Protein AF-A0A2T0QK70-F1 (afdb_monomer_lite)

Radius of gyration: 55.19 Å; chains: 1; bounding box: 124×62×185 Å

Structure (mmCIF, N/CA/C/O backbone):
data_AF-A0A2T0QK70-F1
#
_entry.id   AF-A0A2T0QK70-F1
#
loop_
_atom_site.group_PDB
_atom_site.id
_atom_site.type_symbol
_atom_site.label_atom_id
_atom_site.label_alt_id
_atom_site.label_comp_id
_atom_site.label_asym_id
_atom_site.label_entity_id
_atom_site.label_seq_id
_atom_site.pdbx_PDB_ins_code
_atom_site.Cartn_x
_atom_site.Cartn_y
_atom_site.Cartn_z
_atom_site.occupancy
_atom_site.B_iso_or_equiv
_atom_site.auth_seq_id
_atom_site.auth_comp_id
_atom_site.auth_asym_id
_atom_site.auth_atom_id
_atom_site.pdbx_PDB_model_num
ATOM 1 N N . MET A 1 1 ? 33.386 -13.325 -57.639 1.00 43.25 1 MET A N 1
ATOM 2 C CA . MET A 1 1 ? 34.520 -13.049 -58.548 1.00 43.25 1 MET A CA 1
ATOM 3 C C . MET A 1 1 ? 35.741 -13.788 -58.032 1.00 43.25 1 MET A C 1
ATOM 5 O O . MET A 1 1 ? 36.097 -13.604 -56.873 1.00 43.25 1 MET A O 1
ATOM 9 N N . ASN A 1 2 ? 36.294 -14.689 -58.843 1.00 38.06 2 ASN A N 1
ATOM 10 C CA . ASN A 1 2 ? 37.443 -15.516 -58.487 1.00 38.06 2 ASN A CA 1
ATOM 11 C C . ASN A 1 2 ? 38.711 -14.732 -58.855 1.00 38.06 2 ASN A C 1
ATOM 13 O O . ASN A 1 2 ? 38.889 -14.396 -60.020 1.00 38.06 2 ASN A O 1
ATOM 17 N N . ALA A 1 3 ? 39.580 -14.409 -57.894 1.00 45.50 3 ALA A N 1
ATOM 18 C CA . ALA A 1 3 ? 40.758 -13.566 -58.149 1.00 45.50 3 ALA A CA 1
ATOM 19 C C . ALA A 1 3 ? 41.776 -14.209 -59.124 1.00 45.50 3 ALA A C 1
ATOM 21 O O . ALA A 1 3 ? 42.673 -13.537 -59.620 1.00 45.50 3 ALA A O 1
ATOM 22 N N . ARG A 1 4 ? 41.616 -15.509 -59.418 1.00 43.00 4 ARG A N 1
ATOM 23 C CA . ARG A 1 4 ? 42.449 -16.288 -60.348 1.00 43.00 4 ARG A CA 1
ATOM 24 C C . ARG A 1 4 ? 41.880 -16.434 -61.767 1.00 43.00 4 ARG A C 1
ATOM 26 O O . ARG A 1 4 ? 42.591 -16.939 -62.624 1.00 43.00 4 ARG A O 1
ATOM 33 N N . GLU A 1 5 ? 40.657 -15.973 -62.036 1.00 43.97 5 GLU A N 1
ATOM 34 C CA . GLU A 1 5 ? 40.069 -15.965 -63.385 1.00 43.97 5 GLU A CA 1
ATOM 35 C C . GLU A 1 5 ? 39.340 -14.634 -63.640 1.00 43.97 5 GLU A C 1
ATOM 37 O O . GLU A 1 5 ? 38.203 -14.450 -63.190 1.00 43.97 5 GLU A O 1
ATOM 42 N N . PRO A 1 6 ? 39.965 -13.685 -64.360 1.00 41.16 6 PRO A N 1
ATOM 43 C CA . PRO A 1 6 ? 39.356 -12.401 -64.655 1.00 41.16 6 PRO A CA 1
ATOM 44 C C . PRO A 1 6 ? 38.391 -12.542 -65.835 1.00 41.16 6 PRO A C 1
ATOM 46 O O . PRO A 1 6 ? 38.709 -12.185 -66.966 1.00 41.16 6 PRO A O 1
ATOM 49 N N . ARG A 1 7 ? 37.175 -13.042 -65.595 1.00 38.41 7 ARG A N 1
ATOM 50 C CA . ARG A 1 7 ? 36.063 -12.730 -66.504 1.00 38.41 7 ARG A CA 1
ATOM 51 C C . ARG A 1 7 ? 35.741 -11.241 -66.301 1.00 38.41 7 ARG A C 1
ATOM 53 O O . ARG A 1 7 ? 35.076 -10.891 -65.332 1.00 38.41 7 ARG A O 1
ATOM 60 N N . ALA A 1 8 ? 36.314 -10.407 -67.178 1.00 47.34 8 ALA A N 1
ATOM 61 C CA . ALA A 1 8 ? 36.274 -8.937 -67.222 1.00 47.34 8 ALA A CA 1
ATOM 62 C C . ALA A 1 8 ? 37.096 -8.191 -66.142 1.00 47.34 8 ALA A C 1
ATOM 64 O O . ALA A 1 8 ? 36.548 -7.452 -65.324 1.00 47.34 8 ALA A O 1
ATOM 65 N N . ALA A 1 9 ? 38.428 -8.352 -66.133 1.00 51.88 9 ALA A N 1
ATOM 66 C CA . ALA A 1 9 ? 39.301 -7.418 -65.408 1.00 51.88 9 ALA A CA 1
ATOM 67 C C . ALA A 1 9 ? 39.414 -6.095 -66.175 1.00 51.88 9 ALA A C 1
ATOM 69 O O . ALA A 1 9 ? 39.747 -6.094 -67.358 1.00 51.88 9 ALA A O 1
ATOM 70 N N . TRP A 1 10 ? 39.183 -4.979 -65.484 1.00 62.94 10 TRP A N 1
ATOM 71 C CA . TRP A 1 10 ? 39.559 -3.658 -65.979 1.00 62.94 10 TRP A CA 1
ATOM 72 C C . TRP A 1 10 ? 41.075 -3.630 -66.193 1.00 62.94 10 TRP A C 1
ATOM 74 O O . TRP A 1 10 ? 41.847 -3.856 -65.257 1.00 62.94 10 TRP A O 1
ATOM 84 N N . ILE A 1 11 ? 41.501 -3.404 -67.434 1.00 68.31 11 ILE A N 1
ATOM 85 C CA . ILE A 1 11 ? 42.916 -3.367 -67.798 1.00 68.31 11 ILE A CA 1
ATOM 86 C C . ILE A 1 11 ? 43.412 -1.939 -67.593 1.00 68.31 11 ILE A C 1
ATOM 88 O O . ILE A 1 11 ? 42.925 -1.012 -68.227 1.00 68.31 11 ILE A O 1
ATOM 92 N N . TYR A 1 12 ? 44.393 -1.762 -66.710 1.00 74.94 12 TYR A N 1
ATOM 93 C CA . TYR A 1 12 ? 45.047 -0.468 -66.526 1.00 74.94 12 TYR A CA 1
ATOM 94 C C . TYR A 1 12 ? 45.992 -0.185 -67.700 1.00 74.94 12 TYR A C 1
ATOM 96 O O . TYR A 1 12 ? 46.924 -0.967 -67.942 1.00 74.94 12 TYR A O 1
ATOM 104 N N . SER A 1 13 ? 45.778 0.944 -68.382 1.00 77.62 13 SER A N 1
ATOM 105 C CA . SER A 1 13 ? 46.711 1.492 -69.371 1.00 77.62 13 SER A CA 1
ATOM 106 C C . SER A 1 13 ? 48.060 1.840 -68.724 1.00 77.62 13 SER A C 1
ATOM 108 O O . SER A 1 13 ? 48.160 1.983 -67.502 1.00 77.62 13 SER A O 1
ATOM 110 N N . GLN A 1 14 ? 49.128 1.960 -69.522 1.00 75.94 14 GLN A N 1
ATOM 111 C CA . GLN A 1 14 ? 50.451 2.335 -68.994 1.00 75.94 14 GLN A CA 1
ATOM 112 C C . GLN A 1 14 ? 50.438 3.724 -68.344 1.00 75.94 14 GLN A C 1
ATOM 114 O O . GLN A 1 14 ? 51.058 3.922 -67.303 1.00 75.94 14 GLN A O 1
ATOM 119 N N . GLU A 1 15 ? 49.655 4.641 -68.906 1.00 78.38 15 GLU A N 1
ATOM 120 C CA . GLU A 1 15 ? 49.425 5.978 -68.362 1.00 78.38 15 GLU A CA 1
ATOM 121 C C . GLU A 1 15 ? 48.748 5.929 -66.983 1.00 78.38 15 GLU A C 1
ATOM 123 O O . GLU A 1 15 ? 49.222 6.544 -66.030 1.00 78.38 15 GLU A O 1
ATOM 128 N N . SER A 1 16 ? 47.709 5.101 -66.823 1.00 78.94 16 SER A N 1
ATOM 129 C CA . SER A 1 16 ? 47.038 4.921 -65.527 1.00 78.94 16 SER A CA 1
ATOM 130 C C . SER A 1 16 ? 47.956 4.295 -64.473 1.00 78.94 16 SER A C 1
ATOM 132 O O . SER A 1 16 ? 47.892 4.655 -63.297 1.00 78.94 16 SER A O 1
ATOM 134 N N . LYS A 1 17 ? 48.831 3.365 -64.882 1.00 83.12 17 LYS A N 1
ATOM 135 C CA . LYS A 1 17 ? 49.823 2.750 -63.986 1.00 83.12 17 LYS A CA 1
ATOM 136 C C . LYS A 1 17 ? 50.876 3.753 -63.529 1.00 83.12 17 LYS A C 1
ATOM 138 O O . LYS A 1 17 ? 51.203 3.766 -62.345 1.00 83.12 17 LYS A O 1
ATOM 143 N N . ALA A 1 18 ? 51.372 4.590 -64.441 1.00 82.38 18 ALA A N 1
ATOM 144 C CA . ALA A 1 18 ? 52.315 5.658 -64.124 1.00 82.38 18 ALA A CA 1
ATOM 145 C C . ALA A 1 18 ? 51.694 6.672 -63.150 1.00 82.38 18 ALA A C 1
ATOM 147 O O . ALA A 1 18 ? 52.265 6.909 -62.088 1.00 82.38 18 ALA A O 1
ATOM 148 N N . ARG A 1 19 ? 50.467 7.143 -63.426 1.00 85.69 19 ARG A N 1
ATOM 149 C CA . ARG A 1 19 ? 49.719 8.041 -62.531 1.00 85.69 19 ARG A CA 1
ATOM 150 C C . ARG A 1 19 ? 49.607 7.485 -61.115 1.00 85.69 19 ARG A C 1
ATOM 152 O O . ARG A 1 19 ? 49.868 8.184 -60.144 1.00 85.69 19 ARG A O 1
ATOM 159 N N . ILE A 1 20 ? 49.183 6.229 -60.981 1.00 84.94 20 ILE A N 1
ATOM 160 C CA . ILE A 1 20 ? 48.973 5.621 -59.662 1.00 84.94 20 ILE A CA 1
ATOM 161 C C . ILE A 1 20 ? 50.306 5.426 -58.934 1.00 84.94 20 ILE A C 1
ATOM 163 O O . ILE A 1 20 ? 50.356 5.635 -57.723 1.00 84.94 20 ILE A O 1
ATOM 167 N N . ALA A 1 21 ? 51.379 5.076 -59.649 1.00 84.62 21 ALA A N 1
ATOM 168 C CA . ALA A 1 21 ? 52.714 4.967 -59.068 1.00 84.62 21 ALA A CA 1
ATOM 169 C C . ALA A 1 21 ? 53.221 6.320 -58.527 1.00 84.62 21 ALA A C 1
ATOM 171 O O . ALA A 1 21 ? 53.770 6.366 -57.423 1.00 84.62 21 ALA A O 1
ATOM 172 N N . GLU A 1 22 ? 52.958 7.423 -59.238 1.00 87.06 22 GLU A N 1
ATOM 173 C CA . GLU A 1 22 ? 53.333 8.790 -58.837 1.00 87.06 22 GLU A CA 1
ATOM 174 C C . GLU A 1 22 ? 52.641 9.277 -57.551 1.00 87.06 22 GLU A C 1
ATOM 176 O O . GLU A 1 22 ? 53.206 10.094 -56.824 1.00 87.06 22 GLU A O 1
ATOM 181 N N . LEU A 1 23 ? 51.467 8.735 -57.194 1.00 85.62 23 LEU A N 1
ATOM 182 C CA . LEU A 1 23 ? 50.782 9.051 -55.924 1.00 85.62 23 LEU A CA 1
ATOM 183 C C . LEU A 1 23 ? 51.587 8.618 -54.686 1.00 85.62 23 LEU A C 1
ATOM 185 O O . LEU A 1 23 ? 51.369 9.120 -53.578 1.00 85.62 23 LEU A O 1
ATOM 189 N N . GLY A 1 24 ? 52.502 7.663 -54.862 1.00 85.44 24 GLY A N 1
ATOM 190 C CA . GLY A 1 24 ? 53.380 7.157 -53.821 1.00 85.44 24 GLY A CA 1
ATOM 191 C C . GLY A 1 24 ? 52.723 6.173 -52.847 1.00 85.44 24 GLY A C 1
ATOM 192 O O . GLY A 1 24 ? 51.505 6.101 -52.651 1.00 85.44 24 GLY A O 1
ATOM 193 N N . SER A 1 25 ? 53.572 5.403 -52.163 1.00 84.12 25 SER A N 1
ATOM 194 C CA . SER A 1 25 ? 53.161 4.268 -51.328 1.00 84.12 25 SER A CA 1
ATOM 195 C C . SER A 1 25 ? 52.186 4.638 -50.200 1.00 84.12 25 SER A C 1
ATOM 197 O O . SER A 1 25 ? 51.324 3.840 -49.839 1.00 84.12 25 SER A O 1
ATOM 199 N N . LYS A 1 26 ? 52.275 5.852 -49.638 1.00 86.31 26 LYS A N 1
ATOM 200 C CA . LYS A 1 26 ? 51.404 6.296 -48.533 1.00 86.31 26 LYS A CA 1
ATOM 201 C C . LYS A 1 26 ? 49.946 6.467 -48.976 1.00 86.31 26 LYS A C 1
ATOM 203 O O . LYS A 1 26 ? 49.037 6.068 -48.250 1.00 86.31 26 LYS A O 1
ATOM 208 N N . VAL A 1 27 ? 49.729 7.035 -50.161 1.00 87.06 27 VAL A N 1
ATOM 209 C CA . VAL A 1 27 ? 48.394 7.331 -50.704 1.00 87.06 27 VAL A CA 1
ATOM 210 C C . VAL A 1 27 ? 47.721 6.046 -51.192 1.00 87.06 27 VAL A C 1
ATOM 212 O O . VAL A 1 27 ? 46.563 5.793 -50.857 1.00 87.06 27 VAL A O 1
ATOM 215 N N . ILE A 1 28 ? 48.478 5.170 -51.862 1.00 87.00 28 ILE A N 1
ATOM 216 C CA . ILE A 1 28 ? 48.012 3.839 -52.282 1.00 87.00 28 ILE A CA 1
ATOM 217 C C . ILE A 1 28 ? 47.650 2.974 -51.061 1.00 87.00 28 ILE A C 1
ATOM 219 O O . ILE A 1 28 ? 46.589 2.348 -51.033 1.00 87.00 28 ILE A O 1
ATOM 223 N N . ALA A 1 29 ? 48.491 2.962 -50.018 1.00 87.12 29 ALA A N 1
ATOM 224 C CA . ALA A 1 29 ? 48.196 2.235 -48.782 1.00 87.12 29 ALA A CA 1
ATOM 225 C C . ALA A 1 29 ? 46.931 2.762 -48.087 1.00 87.12 29 ALA A C 1
ATOM 227 O O . ALA A 1 29 ? 46.130 1.965 -47.598 1.00 87.12 29 ALA A O 1
ATOM 228 N N . GLY A 1 30 ? 46.735 4.086 -48.072 1.00 88.00 30 GLY A N 1
ATOM 229 C CA . GLY A 1 30 ? 45.534 4.722 -47.529 1.00 88.00 30 GLY A CA 1
ATOM 230 C C . GLY A 1 30 ? 44.261 4.303 -48.266 1.00 88.00 30 GLY A C 1
ATOM 231 O O . GLY A 1 30 ? 43.275 3.944 -47.629 1.00 88.00 30 GLY A O 1
ATOM 232 N N . PHE A 1 31 ? 44.296 4.253 -49.599 1.00 90.19 31 PHE A N 1
ATOM 233 C CA . PHE A 1 31 ? 43.175 3.760 -50.403 1.00 90.19 31 PHE A CA 1
ATOM 234 C C . PHE A 1 31 ? 42.861 2.285 -50.125 1.00 90.19 31 PHE A C 1
ATOM 236 O O . PHE A 1 31 ? 41.719 1.928 -49.834 1.00 90.19 31 PHE A O 1
ATOM 243 N N . LEU A 1 32 ? 43.878 1.419 -50.125 1.00 86.94 32 LEU A N 1
ATOM 244 C CA . LEU A 1 32 ? 43.691 -0.008 -49.849 1.00 86.94 32 LEU A CA 1
ATOM 245 C C . LEU A 1 32 ? 43.197 -0.277 -48.422 1.00 86.94 32 LEU A C 1
ATOM 247 O O . LEU A 1 32 ? 42.505 -1.270 -48.191 1.00 86.94 32 LEU A O 1
ATOM 251 N N . ALA A 1 33 ? 43.516 0.602 -47.467 1.00 87.44 33 ALA A N 1
ATOM 252 C CA . ALA A 1 33 ? 43.009 0.528 -46.102 1.00 87.44 33 ALA A CA 1
ATOM 253 C C . ALA A 1 33 ? 41.490 0.759 -46.002 1.00 87.44 33 ALA A C 1
ATOM 255 O O . ALA A 1 33 ? 40.880 0.288 -45.041 1.00 87.44 33 ALA A O 1
ATOM 256 N N . GLU A 1 34 ? 40.873 1.402 -46.994 1.00 88.81 34 GLU A N 1
ATOM 257 C CA . GLU A 1 34 ? 39.422 1.621 -47.063 1.00 88.81 34 GLU A CA 1
ATOM 258 C C . GLU A 1 34 ? 38.664 0.488 -47.767 1.00 88.81 34 GLU A C 1
ATOM 260 O O . GLU A 1 34 ? 37.443 0.404 -47.653 1.00 88.81 34 GLU A O 1
ATOM 265 N N . VAL A 1 35 ? 39.365 -0.404 -48.475 1.00 88.44 35 VAL A N 1
ATOM 266 C CA . VAL A 1 35 ? 38.770 -1.603 -49.089 1.00 88.44 35 VAL A CA 1
ATOM 267 C C . VAL A 1 35 ? 38.342 -2.571 -47.979 1.00 88.44 35 VAL A C 1
ATOM 269 O O . VAL A 1 35 ? 39.161 -2.844 -47.092 1.00 88.44 35 VAL A O 1
ATOM 272 N N . PRO A 1 36 ? 37.133 -3.162 -48.012 1.00 88.50 36 PRO A N 1
ATOM 273 C CA . PRO A 1 36 ? 36.708 -4.145 -47.019 1.00 88.50 36 PRO A CA 1
ATOM 274 C C . PRO A 1 36 ? 37.743 -5.257 -46.795 1.00 88.50 36 PRO A C 1
ATOM 276 O O . PRO A 1 36 ? 38.255 -5.863 -47.739 1.00 88.50 36 PRO A O 1
ATOM 279 N N . LEU A 1 37 ? 38.035 -5.560 -45.525 1.00 83.94 37 LEU A N 1
ATOM 280 C CA . LEU A 1 37 ? 39.006 -6.585 -45.123 1.00 83.94 37 LEU A CA 1
ATOM 281 C C . LEU A 1 37 ? 38.845 -7.950 -45.838 1.00 83.94 37 LEU A C 1
ATOM 283 O O . LEU A 1 37 ? 39.871 -8.503 -46.247 1.00 83.94 37 LEU A O 1
ATOM 287 N N . PRO A 1 38 ? 37.630 -8.515 -46.027 1.00 84.88 38 PRO A N 1
ATOM 288 C CA . PRO A 1 38 ? 37.479 -9.800 -46.718 1.00 84.88 38 PRO A CA 1
ATOM 289 C C . PRO A 1 38 ? 37.892 -9.746 -48.193 1.00 84.88 38 PRO A C 1
ATOM 291 O O . PRO A 1 38 ? 38.433 -10.721 -48.710 1.00 84.88 38 PRO A O 1
ATOM 294 N N . ASP A 1 39 ? 37.693 -8.617 -48.867 1.00 84.44 39 ASP A N 1
ATOM 295 C CA . ASP A 1 39 ? 38.071 -8.460 -50.272 1.00 84.44 39 ASP A CA 1
ATOM 296 C C . ASP A 1 39 ? 39.546 -8.089 -50.419 1.00 84.44 39 ASP A C 1
ATOM 298 O O . ASP A 1 39 ? 40.225 -8.579 -51.321 1.00 84.44 39 ASP A O 1
ATOM 302 N N . ARG A 1 40 ? 40.099 -7.348 -49.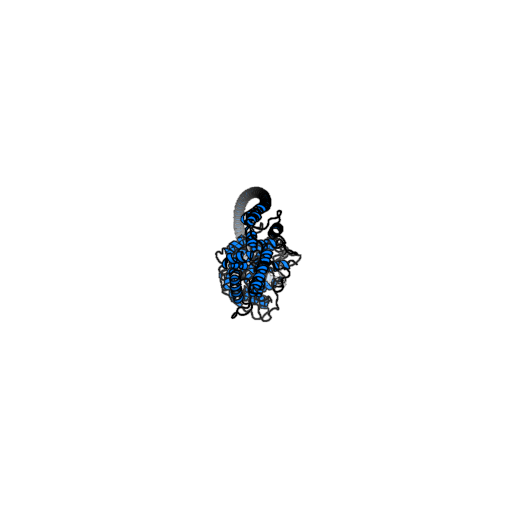456 1.00 84.06 40 ARG A N 1
ATOM 303 C CA . ARG A 1 40 ? 41.542 -7.111 -49.359 1.00 84.06 40 ARG A CA 1
ATOM 304 C C . ARG A 1 40 ? 42.329 -8.417 -49.211 1.00 84.06 40 ARG A C 1
ATOM 306 O O . ARG A 1 40 ? 43.350 -8.594 -49.869 1.00 84.06 40 ARG A O 1
ATOM 313 N N . LYS A 1 41 ? 41.829 -9.365 -48.406 1.00 83.62 41 LYS A N 1
ATOM 314 C CA . LYS A 1 41 ? 42.401 -10.721 -48.284 1.00 83.62 41 LYS A CA 1
ATOM 315 C C . LYS A 1 41 ? 42.428 -11.455 -49.628 1.00 83.62 41 LYS A C 1
ATOM 317 O O . LYS A 1 41 ? 43.446 -12.048 -49.974 1.00 83.62 41 LYS A O 1
ATOM 322 N N . LYS A 1 42 ? 41.343 -11.372 -50.409 1.00 82.94 42 LYS A N 1
ATOM 323 C CA . LYS A 1 42 ? 41.256 -11.979 -51.751 1.00 82.94 42 LYS A CA 1
ATOM 324 C C . LYS A 1 42 ? 42.213 -11.321 -52.747 1.00 82.94 42 LYS A C 1
ATOM 326 O O . LYS A 1 42 ? 42.860 -12.033 -53.508 1.00 82.94 42 LYS A O 1
ATOM 331 N N . ALA A 1 43 ? 42.340 -9.993 -52.714 1.00 80.00 43 ALA A N 1
ATOM 332 C CA . ALA A 1 43 ? 43.304 -9.267 -53.539 1.00 80.00 43 ALA A CA 1
ATOM 333 C C . ALA A 1 43 ? 44.745 -9.709 -53.219 1.00 80.00 43 ALA A C 1
ATOM 335 O O . ALA A 1 43 ? 45.507 -10.073 -54.112 1.00 80.00 43 ALA A O 1
ATOM 336 N N . PHE A 1 44 ? 45.101 -9.779 -51.933 1.00 81.06 44 PHE A N 1
ATOM 337 C CA . PHE A 1 44 ? 46.450 -10.158 -51.498 1.00 81.06 44 PHE A CA 1
ATOM 338 C C . PHE A 1 44 ? 46.775 -11.648 -51.673 1.00 81.06 44 PHE A C 1
ATOM 340 O O . PHE A 1 44 ? 47.950 -12.012 -51.678 1.00 81.06 44 PHE A O 1
ATOM 347 N N . ALA A 1 45 ? 45.778 -12.514 -51.875 1.00 76.94 45 ALA A N 1
ATOM 348 C CA . ALA A 1 45 ? 45.990 -13.929 -52.190 1.00 76.94 45 ALA A CA 1
ATOM 349 C C . ALA A 1 45 ? 46.652 -14.157 -53.566 1.00 76.94 45 ALA A C 1
ATOM 351 O O . ALA A 1 45 ? 47.171 -15.244 -53.826 1.00 76.94 45 ALA A O 1
ATOM 352 N N . CYS A 1 46 ? 46.649 -13.145 -54.441 1.00 68.50 46 CYS A N 1
ATOM 353 C CA . CYS A 1 46 ? 47.320 -13.184 -55.743 1.00 68.50 46 CYS A CA 1
ATOM 354 C C . CYS A 1 46 ? 48.822 -12.859 -55.658 1.00 68.50 46 CYS A C 1
ATOM 356 O O . CYS A 1 46 ? 49.544 -13.021 -56.640 1.00 68.50 46 CYS A O 1
ATOM 358 N N . ILE A 1 47 ? 49.298 -12.415 -54.491 1.00 72.25 47 ILE A N 1
ATOM 359 C CA . ILE A 1 47 ? 50.689 -12.031 -54.245 1.00 72.25 47 ILE A CA 1
ATOM 360 C C . ILE A 1 47 ? 51.464 -13.246 -53.733 1.00 72.25 47 ILE A C 1
ATOM 362 O O . ILE A 1 47 ? 50.951 -14.037 -52.937 1.00 72.25 47 ILE A O 1
ATOM 366 N N . LYS A 1 48 ? 52.723 -13.389 -54.166 1.00 71.31 48 LYS A N 1
ATOM 367 C CA . LYS A 1 48 ? 53.618 -14.462 -53.704 1.00 71.31 48 LYS A CA 1
ATOM 368 C C . LYS A 1 48 ? 53.705 -14.491 -52.171 1.00 71.31 48 LYS A C 1
ATOM 370 O O . LYS A 1 48 ? 53.768 -13.453 -51.513 1.00 71.31 48 LYS A O 1
ATOM 375 N N . THR A 1 49 ? 53.730 -15.698 -51.610 1.00 67.75 49 THR A N 1
ATOM 376 C CA . THR A 1 49 ? 53.837 -15.943 -50.165 1.00 67.75 49 THR A CA 1
ATOM 377 C C . THR A 1 49 ? 55.095 -15.306 -49.581 1.00 67.75 49 THR A C 1
ATOM 379 O O . THR A 1 49 ? 56.175 -15.391 -50.169 1.00 67.75 49 THR A O 1
ATOM 382 N N . VAL A 1 50 ? 54.965 -14.685 -48.408 1.00 72.38 50 VAL A N 1
ATOM 383 C CA . VAL A 1 50 ? 56.090 -14.069 -47.698 1.00 72.38 50 VAL A CA 1
ATOM 384 C C . VAL A 1 50 ? 56.750 -15.132 -46.821 1.00 72.38 50 VAL A C 1
ATOM 386 O O . VAL A 1 50 ? 56.113 -15.691 -45.933 1.00 72.38 50 VAL A O 1
ATOM 389 N N . SER A 1 51 ? 58.028 -15.428 -47.066 1.00 65.31 51 SER A N 1
ATOM 390 C CA . SER A 1 51 ? 58.803 -16.378 -46.259 1.00 65.31 51 SER A CA 1
ATOM 391 C C . SER A 1 51 ? 58.924 -15.901 -44.806 1.00 65.31 51 SER A C 1
ATOM 393 O O . SER A 1 51 ? 59.295 -14.751 -44.576 1.00 65.31 51 SER A O 1
ATOM 395 N N . GLY A 1 52 ? 58.667 -16.788 -43.840 1.00 71.69 52 GLY A N 1
ATOM 396 C CA . GLY A 1 52 ? 58.860 -16.519 -42.407 1.00 71.69 52 GLY A CA 1
ATOM 397 C C . GLY A 1 52 ? 57.595 -16.162 -41.618 1.00 71.69 52 GLY A C 1
ATOM 398 O O . GLY A 1 52 ? 57.668 -16.047 -40.398 1.00 71.69 52 GLY A O 1
ATOM 399 N N . PHE A 1 53 ? 56.432 -16.049 -42.267 1.00 74.31 53 PHE A N 1
ATOM 400 C CA . PHE A 1 53 ? 55.150 -15.829 -41.589 1.00 74.31 53 PHE A CA 1
ATOM 401 C C . PHE A 1 53 ? 54.243 -17.056 -41.709 1.00 74.31 53 PHE A C 1
ATOM 403 O O . PHE A 1 53 ? 54.272 -17.767 -42.714 1.00 74.31 53 PHE A O 1
ATOM 410 N N . ARG A 1 54 ? 53.423 -17.309 -40.681 1.00 71.69 54 ARG A N 1
ATOM 411 C CA . ARG A 1 54 ? 52.376 -18.337 -40.763 1.00 71.69 54 ARG A CA 1
ATOM 412 C C . ARG A 1 54 ? 51.276 -17.867 -41.733 1.00 71.69 54 ARG A C 1
ATOM 414 O O . ARG A 1 54 ? 50.876 -16.702 -41.617 1.00 71.69 54 ARG A O 1
ATOM 421 N N . PRO A 1 55 ? 50.780 -18.743 -42.629 1.00 70.38 55 PRO A N 1
ATOM 422 C CA . PRO A 1 55 ? 49.691 -18.418 -43.545 1.00 70.38 55 PRO A CA 1
ATOM 423 C C . PRO A 1 55 ? 48.472 -17.845 -42.812 1.00 70.38 55 PRO A C 1
ATOM 425 O O . PRO A 1 55 ? 48.146 -18.299 -41.716 1.00 70.38 55 PRO A O 1
ATOM 428 N N . ASP A 1 56 ? 47.818 -16.855 -43.416 1.00 68.31 56 ASP A N 1
ATOM 429 C CA . ASP A 1 56 ? 46.574 -16.217 -42.950 1.00 68.31 56 ASP A CA 1
ATOM 430 C C . ASP A 1 56 ? 46.671 -15.458 -41.613 1.00 68.31 56 ASP A C 1
ATOM 432 O O . ASP A 1 56 ? 45.657 -15.067 -41.026 1.00 68.31 56 ASP A O 1
ATOM 436 N N . THR A 1 57 ? 47.887 -15.166 -41.145 1.00 78.56 57 THR A N 1
ATOM 437 C CA . THR A 1 57 ? 48.092 -14.311 -39.967 1.00 78.56 57 THR A CA 1
ATOM 438 C C . THR A 1 57 ? 48.004 -12.820 -40.301 1.00 78.56 57 THR A C 1
ATOM 440 O O . THR A 1 57 ? 48.327 -12.375 -41.403 1.00 78.56 57 THR A O 1
ATOM 443 N N . GLU A 1 58 ? 47.602 -12.003 -39.321 1.00 76.38 58 GLU A N 1
ATOM 444 C CA . GLU A 1 58 ? 47.505 -10.543 -39.481 1.00 76.38 58 GLU A CA 1
ATOM 445 C C . GLU A 1 58 ? 48.859 -9.903 -39.846 1.00 76.38 58 GLU A C 1
ATOM 447 O O . GLU A 1 58 ? 48.920 -8.947 -40.621 1.00 76.38 58 GLU A O 1
ATOM 452 N N . LEU A 1 59 ? 49.954 -10.467 -39.329 1.00 76.31 59 LEU A N 1
ATOM 453 C CA . LEU A 1 59 ? 51.317 -10.033 -39.629 1.00 76.31 59 LEU A CA 1
ATOM 454 C C . LEU A 1 59 ? 51.714 -10.348 -41.078 1.00 76.31 59 LEU A C 1
ATOM 456 O O . LEU A 1 59 ? 52.277 -9.482 -41.746 1.00 76.31 59 LEU A O 1
ATOM 460 N N . GLU A 1 60 ? 51.353 -11.529 -41.595 1.00 81.25 60 GLU A N 1
ATOM 461 C CA . GLU A 1 60 ? 51.561 -11.866 -43.009 1.00 81.25 60 GLU A CA 1
ATOM 462 C C . GLU A 1 60 ? 50.772 -10.916 -43.919 1.00 81.25 60 GLU A C 1
ATOM 464 O O . GLU A 1 60 ? 51.287 -10.450 -44.933 1.00 81.25 60 GLU A O 1
ATOM 469 N N . LEU A 1 61 ? 49.533 -10.583 -43.549 1.00 79.88 61 LEU A N 1
ATOM 470 C CA . LEU A 1 61 ? 48.679 -9.688 -44.327 1.00 79.88 61 LEU A CA 1
ATOM 471 C C . LEU A 1 61 ? 49.228 -8.257 -44.385 1.00 79.88 61 LEU A C 1
ATOM 473 O O . LEU A 1 61 ? 49.195 -7.631 -45.446 1.00 79.88 61 LEU A O 1
ATOM 477 N N . LYS A 1 62 ? 49.760 -7.744 -43.268 1.00 81.88 62 LYS A N 1
ATOM 478 C CA . LYS A 1 62 ? 50.424 -6.431 -43.219 1.00 81.88 62 LYS A CA 1
ATOM 479 C C . LYS A 1 62 ? 51.673 -6.408 -44.096 1.00 81.88 62 LYS A C 1
ATOM 481 O O . LYS A 1 62 ? 51.879 -5.442 -44.828 1.00 81.88 62 LYS A O 1
ATOM 486 N N . GLU A 1 63 ? 52.470 -7.471 -44.071 1.00 80.94 63 GLU A N 1
ATOM 487 C CA . GLU A 1 63 ? 53.699 -7.548 -44.863 1.00 80.94 63 GLU A CA 1
ATOM 488 C C . GLU A 1 63 ? 53.420 -7.765 -46.360 1.00 80.94 63 GLU A C 1
ATOM 490 O O . GLU A 1 63 ? 54.028 -7.105 -47.205 1.00 80.94 63 GLU A O 1
ATOM 495 N N . LYS A 1 64 ? 52.420 -8.591 -46.707 1.00 82.19 64 LYS A N 1
ATOM 496 C CA . LYS A 1 64 ? 51.884 -8.697 -48.076 1.00 82.19 64 LYS A CA 1
ATOM 497 C C . LYS A 1 64 ? 51.373 -7.350 -48.574 1.00 82.19 64 LYS A C 1
ATOM 499 O O . LYS A 1 64 ? 51.699 -6.968 -49.691 1.00 82.19 64 LYS A O 1
ATOM 504 N N . GLY A 1 65 ? 50.642 -6.607 -47.741 1.00 82.50 65 GLY A N 1
ATOM 505 C CA . GLY A 1 65 ? 50.158 -5.266 -48.067 1.00 82.50 65 GLY A CA 1
ATOM 506 C C . GLY A 1 65 ? 51.287 -4.266 -48.334 1.00 82.50 65 GLY A C 1
ATOM 507 O O . GLY A 1 65 ? 51.222 -3.529 -49.312 1.00 82.50 65 GLY A O 1
ATOM 508 N N . LYS A 1 66 ? 52.360 -4.271 -47.530 1.00 83.62 66 LYS A N 1
ATOM 509 C CA . LYS A 1 66 ? 53.537 -3.416 -47.772 1.00 83.62 66 LYS A CA 1
ATOM 510 C C . LYS A 1 66 ? 54.239 -3.753 -49.085 1.00 83.62 66 LYS A C 1
ATOM 512 O O . LYS A 1 66 ? 54.545 -2.846 -49.853 1.00 83.62 66 LYS A O 1
ATOM 517 N N . ARG A 1 67 ? 54.464 -5.043 -49.363 1.00 81.06 67 ARG A N 1
ATOM 518 C CA . ARG A 1 67 ? 55.075 -5.495 -50.625 1.00 81.06 67 ARG A CA 1
ATOM 519 C C . ARG A 1 67 ? 54.205 -5.149 -51.828 1.00 81.06 67 ARG A C 1
ATOM 521 O O . ARG A 1 67 ? 54.728 -4.659 -52.818 1.00 81.06 67 ARG A O 1
ATOM 528 N N . PHE A 1 68 ? 52.890 -5.322 -51.703 1.00 83.56 68 PHE A N 1
ATOM 529 C CA . PHE A 1 68 ? 51.920 -4.947 -52.729 1.00 83.56 68 PHE A CA 1
ATOM 530 C C . PHE A 1 68 ? 51.987 -3.461 -53.076 1.00 83.56 68 PHE A C 1
ATOM 532 O O . PHE A 1 68 ? 52.124 -3.087 -54.233 1.00 83.56 68 PHE A O 1
ATOM 539 N N . VAL A 1 69 ? 51.932 -2.608 -52.052 1.00 85.19 69 VAL A N 1
ATOM 540 C CA . VAL A 1 69 ? 51.999 -1.153 -52.205 1.00 85.19 69 VAL A CA 1
ATOM 541 C C . VAL A 1 69 ? 53.350 -0.720 -52.776 1.00 85.19 69 VAL A C 1
ATOM 543 O O . VAL A 1 69 ? 53.399 0.178 -53.611 1.00 85.19 69 VAL A O 1
ATOM 546 N N . SER A 1 70 ? 54.444 -1.352 -52.344 1.00 82.50 70 SER A N 1
ATOM 547 C CA . SER A 1 70 ? 55.779 -1.080 -52.882 1.00 82.50 70 SER A CA 1
ATOM 548 C C . SER A 1 70 ? 55.880 -1.456 -54.357 1.00 82.50 70 SER A C 1
ATOM 550 O O . SER A 1 70 ? 56.502 -0.722 -55.113 1.00 82.50 70 SER A O 1
ATOM 552 N N . ALA A 1 71 ? 55.266 -2.564 -54.772 1.00 82.00 71 ALA A N 1
ATOM 553 C CA . ALA A 1 71 ? 55.293 -3.009 -56.158 1.00 82.00 71 ALA A CA 1
ATOM 554 C C . ALA A 1 71 ? 54.440 -2.116 -57.078 1.00 82.00 71 ALA A C 1
ATOM 556 O O . ALA A 1 71 ? 54.848 -1.821 -58.195 1.00 82.00 71 ALA A O 1
ATOM 557 N N . LEU A 1 72 ? 53.303 -1.605 -56.588 1.00 82.19 72 LEU A N 1
ATOM 558 C CA . LEU A 1 72 ? 52.486 -0.627 -57.322 1.00 82.19 72 LEU A CA 1
ATOM 559 C C . LEU A 1 72 ? 53.167 0.748 -57.449 1.00 82.19 72 LEU A C 1
ATOM 561 O O . LEU A 1 72 ? 52.921 1.459 -58.417 1.00 82.19 72 LEU A O 1
ATOM 565 N N . ALA A 1 73 ? 54.028 1.116 -56.496 1.00 82.25 73 ALA A N 1
ATOM 566 C CA . ALA A 1 73 ? 54.742 2.395 -56.487 1.00 82.25 73 ALA A CA 1
ATOM 567 C C . ALA A 1 73 ? 56.036 2.406 -57.327 1.00 82.25 73 ALA A C 1
ATOM 569 O O . ALA A 1 73 ? 56.595 3.473 -57.555 1.00 82.25 73 ALA A O 1
ATOM 570 N N . GLN A 1 74 ? 56.532 1.248 -57.782 1.00 73.75 74 GLN A N 1
ATOM 571 C CA . GLN A 1 74 ? 57.803 1.132 -58.518 1.00 73.75 74 GLN A CA 1
ATOM 572 C C . GLN A 1 74 ? 57.708 1.482 -60.018 1.00 73.75 74 GLN A C 1
ATOM 574 O O . GLN A 1 74 ? 58.730 1.490 -60.697 1.00 73.75 74 GLN A O 1
ATOM 579 N N . GLY A 1 75 ? 56.524 1.846 -60.525 1.00 62.47 75 GLY A N 1
ATOM 580 C CA . GLY A 1 75 ? 56.319 2.205 -61.933 1.00 62.47 75 GLY A CA 1
ATOM 581 C C . GLY A 1 75 ? 56.346 0.995 -62.888 1.00 62.47 75 GLY A C 1
ATOM 582 O O . GLY A 1 75 ? 56.634 -0.130 -62.473 1.00 62.47 75 GLY A O 1
ATOM 583 N N . PRO A 1 76 ? 55.963 1.168 -64.166 1.00 60.91 76 PRO A N 1
ATOM 584 C CA . PRO A 1 76 ? 55.780 0.049 -65.085 1.00 60.91 76 PRO A CA 1
ATOM 585 C C . PRO A 1 76 ? 57.094 -0.429 -65.733 1.00 60.91 76 PRO A C 1
ATOM 587 O O . PRO A 1 76 ? 57.440 0.010 -66.825 1.00 60.91 76 PRO A O 1
ATOM 590 N N . ASP A 1 77 ? 57.772 -1.416 -65.142 1.00 57.59 77 ASP A N 1
ATOM 591 C CA . ASP A 1 77 ? 58.748 -2.234 -65.882 1.00 57.59 77 ASP A CA 1
ATOM 592 C C . ASP A 1 77 ? 58.013 -3.332 -66.673 1.00 57.59 77 ASP A C 1
ATOM 594 O O . ASP A 1 77 ? 57.418 -4.267 -66.123 1.00 57.59 77 ASP A O 1
ATOM 598 N N . SER A 1 78 ? 58.027 -3.206 -68.001 1.00 51.00 78 SER A N 1
ATOM 599 C CA . SER A 1 78 ? 57.095 -3.867 -68.928 1.00 51.00 78 SER A CA 1
ATOM 600 C C . SER A 1 78 ? 57.229 -5.391 -69.078 1.00 51.00 78 SER A C 1
ATOM 602 O O . SER A 1 78 ? 56.381 -5.994 -69.730 1.00 51.00 78 SER A O 1
ATOM 604 N N . ASN A 1 79 ? 58.216 -6.051 -68.457 1.00 50.31 79 ASN A N 1
ATOM 605 C CA . ASN A 1 79 ? 58.552 -7.452 -68.775 1.00 50.31 79 ASN A CA 1
ATOM 606 C C . ASN A 1 79 ? 58.516 -8.452 -67.603 1.00 50.31 79 ASN A C 1
ATOM 608 O O . ASN A 1 79 ? 58.917 -9.607 -67.750 1.00 50.31 79 ASN A O 1
ATOM 612 N N . SER A 1 80 ? 57.979 -8.071 -66.444 1.00 57.22 80 SER A N 1
ATOM 613 C CA . SER A 1 80 ? 57.835 -8.973 -65.292 1.00 57.22 80 SER A CA 1
ATOM 614 C C . SER A 1 80 ? 56.413 -9.548 -65.222 1.00 57.22 80 SER A C 1
ATOM 616 O O . SER A 1 80 ? 55.460 -8.850 -64.877 1.00 57.22 80 SER A O 1
ATOM 618 N N . LYS A 1 81 ? 56.254 -10.860 -65.480 1.00 58.56 81 LYS A N 1
ATOM 619 C CA . LYS A 1 81 ? 54.982 -11.593 -65.255 1.00 58.56 81 LYS A CA 1
ATOM 620 C C . LYS A 1 81 ? 54.428 -11.401 -63.829 1.00 58.56 81 LYS A C 1
ATOM 622 O O . LYS A 1 81 ? 53.229 -11.560 -63.619 1.00 58.56 81 LYS A O 1
ATOM 627 N N . SER A 1 82 ? 55.281 -11.052 -62.860 1.00 57.97 82 SER A N 1
ATOM 628 C CA . SER A 1 82 ? 54.905 -10.734 -61.473 1.00 57.97 82 SER A CA 1
ATOM 629 C C . SER A 1 82 ? 54.038 -9.480 -61.357 1.00 57.97 82 SER A C 1
ATOM 631 O O . SER A 1 82 ? 53.076 -9.494 -60.596 1.00 57.97 82 SER A O 1
ATOM 633 N N . HIS A 1 83 ? 54.318 -8.435 -62.142 1.00 69.06 83 HIS A N 1
ATOM 634 C CA . HIS A 1 83 ? 53.581 -7.171 -62.056 1.00 69.06 83 HIS A CA 1
ATOM 635 C C . HIS A 1 83 ? 52.163 -7.270 -62.631 1.00 69.06 83 HIS A C 1
ATOM 637 O O . HIS A 1 83 ? 51.252 -6.593 -62.160 1.00 69.06 83 HIS A O 1
ATOM 643 N N . ALA A 1 84 ? 51.923 -8.154 -63.604 1.00 72.62 84 ALA A N 1
ATOM 644 C CA . ALA A 1 84 ? 50.587 -8.349 -64.174 1.00 72.62 84 ALA A CA 1
ATOM 645 C C . ALA A 1 84 ? 49.566 -8.855 -63.134 1.00 72.62 84 ALA A C 1
ATOM 647 O O . ALA A 1 84 ? 48.420 -8.405 -63.121 1.00 72.62 84 ALA A O 1
ATOM 648 N N . ALA A 1 85 ? 49.986 -9.751 -62.233 1.00 74.94 85 ALA A N 1
ATOM 649 C CA . ALA A 1 85 ? 49.132 -10.275 -61.165 1.00 74.94 85 ALA A CA 1
ATOM 650 C C . ALA A 1 85 ? 48.799 -9.211 -60.104 1.00 74.94 85 ALA A C 1
ATOM 652 O O . ALA A 1 85 ? 47.690 -9.189 -59.573 1.00 74.94 85 ALA A O 1
ATOM 653 N N . GLU A 1 86 ? 49.736 -8.305 -59.819 1.00 81.31 86 GLU A N 1
ATOM 654 C CA . GLU A 1 86 ? 49.556 -7.228 -58.842 1.00 81.31 86 GLU A CA 1
ATOM 655 C C . GLU A 1 86 ? 48.562 -6.173 -59.341 1.00 81.31 86 GLU A C 1
ATOM 657 O O . GLU A 1 86 ? 47.648 -5.791 -58.612 1.00 81.31 86 GLU A O 1
ATOM 662 N N . TRP A 1 87 ? 48.657 -5.773 -60.611 1.00 82.06 87 TRP A N 1
ATOM 663 C CA . TRP A 1 87 ? 47.690 -4.852 -61.218 1.00 82.06 87 TRP A CA 1
ATOM 664 C C . TRP A 1 87 ? 46.296 -5.476 -61.376 1.00 82.06 87 TRP A C 1
ATOM 666 O O . TRP A 1 87 ? 45.292 -4.791 -61.181 1.00 82.06 87 TRP A O 1
ATOM 676 N N . ALA A 1 88 ? 46.204 -6.785 -61.636 1.00 79.81 88 ALA A N 1
ATOM 677 C CA . ALA A 1 88 ? 44.927 -7.499 -61.612 1.00 79.81 88 ALA A CA 1
ATOM 678 C C . ALA A 1 88 ? 44.309 -7.513 -60.199 1.00 79.81 88 ALA A C 1
ATOM 680 O O . ALA A 1 88 ? 43.122 -7.220 -60.038 1.00 79.81 88 ALA A O 1
ATOM 681 N N . ALA A 1 89 ? 45.109 -7.768 -59.160 1.00 82.38 89 ALA A N 1
ATOM 682 C CA . ALA A 1 89 ? 44.661 -7.679 -57.770 1.00 82.38 89 ALA A CA 1
ATOM 683 C C . ALA A 1 89 ? 44.241 -6.252 -57.375 1.00 82.38 89 ALA A C 1
ATOM 685 O O . ALA A 1 89 ? 43.269 -6.077 -56.637 1.00 82.38 89 ALA A O 1
ATOM 686 N N . PHE A 1 90 ? 44.930 -5.233 -57.895 1.00 85.75 90 PHE A N 1
ATOM 687 C CA . PHE A 1 90 ? 44.579 -3.831 -57.676 1.00 85.75 90 PHE A CA 1
ATOM 688 C C . PHE A 1 90 ? 43.242 -3.471 -58.337 1.00 85.75 90 PHE A C 1
ATOM 690 O O . PHE A 1 90 ? 42.395 -2.862 -57.686 1.00 85.75 90 PHE A O 1
ATOM 697 N N . SER A 1 91 ? 42.990 -3.948 -59.563 1.00 83.69 91 SER A N 1
ATOM 698 C CA . SER A 1 91 ? 41.693 -3.777 -60.239 1.00 83.69 91 SER A CA 1
ATOM 699 C C . SER A 1 91 ? 40.527 -4.353 -59.428 1.00 83.69 91 SER A C 1
ATOM 701 O O . SER A 1 91 ? 39.480 -3.723 -59.289 1.00 83.69 91 SER A O 1
ATOM 703 N N . PHE A 1 92 ? 40.729 -5.519 -58.805 1.00 83.75 92 PHE A N 1
ATOM 704 C CA . PHE A 1 92 ? 39.735 -6.133 -57.931 1.00 83.75 92 PHE A CA 1
ATOM 705 C C . PHE A 1 92 ? 39.496 -5.302 -56.663 1.00 83.75 92 PHE A C 1
ATOM 707 O O . PHE A 1 92 ? 38.348 -5.110 -56.257 1.00 83.75 92 PHE A O 1
ATOM 714 N N . ALA A 1 93 ? 40.563 -4.786 -56.048 1.00 85.75 93 ALA A N 1
ATOM 715 C CA . ALA A 1 93 ? 40.462 -3.928 -54.871 1.00 85.75 93 ALA A CA 1
ATOM 716 C C . ALA A 1 93 ? 39.724 -2.613 -55.182 1.00 85.75 93 ALA A C 1
ATOM 718 O O . ALA A 1 93 ? 38.865 -2.204 -54.401 1.00 85.75 93 ALA A O 1
ATOM 719 N N . TRP A 1 94 ? 39.995 -2.000 -56.338 1.00 88.50 94 TRP A N 1
ATOM 720 C CA . TRP A 1 94 ? 39.303 -0.797 -56.805 1.00 88.50 94 TRP A CA 1
ATOM 721 C C . TRP A 1 94 ? 37.804 -1.045 -57.039 1.00 88.50 94 TRP A C 1
ATOM 723 O O . TRP A 1 94 ? 36.971 -0.302 -56.520 1.00 88.50 94 TRP A O 1
ATOM 733 N N . LEU A 1 95 ? 37.445 -2.143 -57.715 1.00 85.56 95 LEU A N 1
ATOM 734 C CA . LEU A 1 95 ? 36.045 -2.536 -57.923 1.00 85.56 95 LEU A CA 1
ATOM 735 C C . LEU A 1 95 ? 35.310 -2.818 -56.604 1.00 85.56 95 LEU A C 1
ATOM 737 O O . LEU A 1 95 ? 34.156 -2.425 -56.442 1.00 85.56 95 LEU A O 1
ATOM 741 N N . SER A 1 96 ? 35.960 -3.502 -55.657 1.00 85.88 96 SER A N 1
ATOM 742 C CA . SER A 1 96 ? 35.384 -3.776 -54.333 1.00 85.88 96 SER A CA 1
ATOM 743 C C . SER A 1 96 ? 35.161 -2.484 -53.542 1.00 85.88 96 SER A C 1
ATOM 745 O O . SER A 1 96 ? 34.080 -2.288 -52.982 1.00 85.88 96 SER A O 1
ATOM 747 N N . TRP A 1 97 ? 36.134 -1.566 -53.552 1.00 89.94 97 TRP A N 1
ATOM 748 C CA . TRP A 1 97 ? 35.996 -0.261 -52.903 1.00 89.94 97 TRP A CA 1
ATOM 749 C C . TRP A 1 97 ? 34.833 0.542 -53.493 1.00 89.94 97 TRP A C 1
ATOM 751 O O . TRP A 1 97 ? 33.990 1.032 -52.743 1.00 89.94 97 TRP A O 1
ATOM 761 N N . GLY A 1 98 ? 34.736 0.602 -54.824 1.00 86.38 98 GLY A N 1
ATOM 762 C CA . GLY A 1 98 ? 33.649 1.281 -55.523 1.00 86.38 98 GLY A CA 1
ATOM 763 C C . GLY A 1 98 ? 32.273 0.694 -55.193 1.00 86.38 98 GLY A C 1
ATOM 764 O O . GLY A 1 98 ? 31.379 1.416 -54.755 1.00 86.38 98 GLY A O 1
ATOM 765 N N . LYS A 1 99 ? 32.108 -0.630 -55.283 1.00 86.38 99 LYS A N 1
ATOM 766 C CA . LYS A 1 99 ? 30.848 -1.301 -54.911 1.00 86.38 99 LYS A CA 1
ATOM 767 C C . LYS A 1 99 ? 30.467 -1.077 -53.451 1.00 86.38 99 LYS A C 1
ATOM 769 O O . LYS A 1 99 ? 29.291 -0.931 -53.143 1.00 86.38 99 LYS A O 1
ATOM 774 N N . HIS A 1 100 ? 31.438 -1.031 -52.545 1.00 87.12 100 HIS A N 1
ATOM 775 C CA . HIS A 1 100 ? 31.161 -0.776 -51.136 1.00 87.12 100 HIS A CA 1
ATOM 776 C C . HIS A 1 100 ? 30.759 0.684 -50.873 1.00 87.12 100 HIS A C 1
ATOM 778 O O . HIS A 1 100 ? 29.871 0.945 -50.064 1.00 87.12 100 HIS A O 1
ATOM 784 N N . LYS A 1 101 ? 31.405 1.643 -51.546 1.00 84.81 101 LYS A N 1
ATOM 785 C CA . LYS A 1 101 ? 31.161 3.079 -51.351 1.00 84.81 101 LYS A CA 1
ATOM 786 C C . LYS A 1 101 ? 29.891 3.583 -52.029 1.00 84.81 101 LYS A C 1
ATOM 788 O O . LYS A 1 101 ? 29.176 4.369 -51.420 1.00 84.81 101 LYS A O 1
ATOM 793 N N . PHE A 1 102 ? 29.600 3.112 -53.239 1.00 84.12 102 PHE A N 1
ATOM 794 C CA . PHE A 1 102 ? 28.472 3.588 -54.049 1.00 84.12 102 PHE A CA 1
ATOM 795 C C . PHE A 1 102 ? 27.323 2.565 -54.146 1.00 84.12 102 PHE A C 1
ATOM 797 O O . PHE A 1 102 ? 26.281 2.858 -54.723 1.00 84.12 102 PHE A O 1
ATOM 804 N N . GLN A 1 103 ? 27.469 1.378 -53.544 1.00 84.50 103 GLN A N 1
ATOM 805 C CA . GLN A 1 103 ? 26.430 0.343 -53.448 1.00 84.50 103 GLN A CA 1
ATOM 806 C C . GLN A 1 103 ? 25.779 0.030 -54.808 1.00 84.50 103 GLN A C 1
ATOM 808 O O . GLN A 1 103 ? 26.479 -0.300 -55.766 1.00 84.50 103 GLN A O 1
ATOM 813 N N . SER A 1 104 ? 24.449 0.127 -54.904 1.00 75.50 104 SER A N 1
ATOM 814 C CA . SER A 1 104 ? 23.667 -0.139 -56.117 1.00 75.50 104 SER A CA 1
ATOM 815 C C . SER A 1 104 ? 23.928 0.848 -57.257 1.00 75.50 104 SER A C 1
ATOM 817 O O . SER A 1 104 ? 23.499 0.591 -58.378 1.00 75.50 104 SER A O 1
ATOM 819 N N . GLN A 1 105 ? 24.623 1.956 -56.992 1.00 78.50 105 GLN A N 1
ATOM 820 C CA . GLN A 1 105 ? 24.939 2.983 -57.985 1.00 78.50 105 GLN A CA 1
ATOM 821 C C . GLN A 1 105 ? 26.258 2.699 -58.715 1.00 78.50 105 GLN A C 1
ATOM 823 O O . GLN A 1 105 ? 26.546 3.344 -59.716 1.00 78.50 105 GLN A O 1
ATOM 828 N N . PHE A 1 106 ? 27.071 1.736 -58.257 1.00 83.31 106 PHE A N 1
ATOM 829 C CA . PHE A 1 106 ? 28.342 1.423 -58.910 1.00 83.31 106 PHE A CA 1
ATOM 830 C C . PHE A 1 106 ? 28.131 0.633 -60.221 1.00 83.31 106 PHE A C 1
ATOM 832 O O . PHE A 1 106 ? 27.614 -0.487 -60.160 1.00 83.31 106 PHE A O 1
ATOM 839 N N . PRO A 1 107 ? 28.554 1.149 -61.394 1.00 79.38 107 PRO A N 1
ATOM 840 C CA . PRO A 1 107 ? 28.323 0.478 -62.673 1.00 79.38 107 PRO A CA 1
ATOM 841 C C . PRO A 1 107 ? 29.056 -0.866 -62.794 1.00 79.38 107 PRO A C 1
ATOM 843 O O . PRO A 1 107 ? 30.184 -1.034 -62.326 1.00 79.38 107 PRO A O 1
ATOM 846 N N . GLU A 1 108 ? 28.430 -1.831 -63.469 1.00 69.12 108 GLU A N 1
ATOM 847 C CA . GLU A 1 108 ? 29.094 -3.080 -63.852 1.00 69.12 108 GLU A CA 1
ATOM 84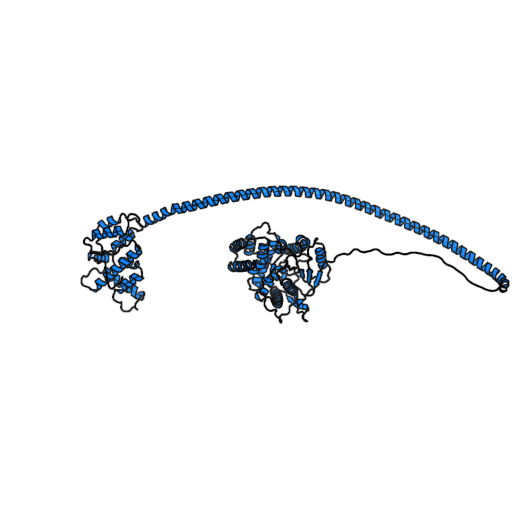8 C C . GLU A 1 108 ? 30.126 -2.853 -64.974 1.00 69.12 108 GLU A C 1
ATOM 850 O O . GLU A 1 108 ? 29.977 -1.912 -65.760 1.00 69.12 108 GLU A O 1
ATOM 855 N N . PRO A 1 109 ? 31.187 -3.686 -65.058 1.00 63.28 109 PRO A N 1
ATOM 856 C CA . PRO A 1 109 ? 32.155 -3.601 -66.146 1.00 63.28 109 PRO A CA 1
ATOM 857 C C . PRO A 1 109 ? 31.454 -3.708 -67.513 1.00 63.28 109 PRO A C 1
ATOM 859 O O . PRO A 1 109 ? 30.551 -4.535 -67.665 1.00 63.28 109 PRO A O 1
ATOM 862 N N . PRO A 1 110 ? 31.863 -2.905 -68.509 1.00 57.69 110 PRO A N 1
ATOM 863 C CA . PRO A 1 110 ? 31.289 -2.967 -69.848 1.00 57.69 110 PRO A CA 1
ATOM 864 C C . PRO A 1 110 ? 31.511 -4.352 -70.471 1.00 57.69 110 PRO A C 1
ATOM 866 O O . PRO A 1 110 ? 32.562 -4.970 -70.302 1.00 57.69 110 PRO A O 1
ATOM 869 N N . SER A 1 111 ? 30.490 -4.847 -71.170 1.00 51.25 111 SER A N 1
ATOM 870 C CA . SER A 1 111 ? 30.470 -6.173 -71.805 1.00 51.25 111 SER A CA 1
ATOM 871 C C . SER A 1 111 ? 31.299 -6.234 -73.095 1.00 51.25 111 SER A C 1
ATOM 873 O O . SER A 1 111 ? 31.663 -7.320 -73.538 1.00 51.25 111 SER A O 1
ATOM 875 N N . GLU A 1 112 ? 31.598 -5.072 -73.678 1.00 52.12 112 GLU A N 1
ATOM 876 C CA . GLU A 1 112 ? 32.310 -4.890 -74.943 1.00 52.12 112 GLU A CA 1
ATOM 877 C C . GLU A 1 112 ? 33.561 -4.016 -74.734 1.00 52.12 112 GLU A C 1
ATOM 879 O O . GLU A 1 112 ? 33.568 -3.159 -73.842 1.00 52.12 112 GLU A O 1
ATOM 884 N N . PRO A 1 113 ? 34.636 -4.224 -75.518 1.00 53.53 113 PRO A N 1
ATOM 885 C CA . PRO A 1 113 ? 35.822 -3.380 -75.462 1.00 53.53 113 PRO A CA 1
ATOM 886 C C . PRO A 1 113 ? 35.471 -1.957 -75.912 1.00 53.53 113 PRO A C 1
ATOM 888 O O . PRO A 1 113 ? 34.992 -1.735 -77.020 1.00 53.53 113 PRO A O 1
ATOM 891 N N . ILE A 1 114 ? 35.710 -0.996 -75.026 1.00 54.81 114 ILE A N 1
ATOM 892 C CA . ILE A 1 114 ? 35.488 0.427 -75.274 1.00 54.81 114 ILE A CA 1
ATOM 893 C C . ILE A 1 114 ? 36.457 0.912 -76.363 1.00 54.81 114 ILE A C 1
ATOM 895 O O . ILE A 1 114 ? 37.663 0.700 -76.249 1.00 54.81 114 ILE A O 1
ATOM 899 N N . VAL A 1 115 ? 35.926 1.568 -77.399 1.00 53.41 115 VAL A N 1
ATOM 900 C CA . VAL A 1 115 ? 36.699 2.111 -78.534 1.00 53.41 115 VAL A CA 1
ATOM 901 C C . VAL A 1 115 ? 37.206 3.539 -78.259 1.00 53.41 115 VAL A C 1
ATOM 903 O O . VAL A 1 115 ? 38.256 3.908 -78.777 1.00 53.41 115 VAL A O 1
ATOM 906 N N . ASP A 1 116 ? 36.515 4.309 -77.407 1.00 63.78 116 ASP A N 1
ATOM 907 C CA . ASP A 1 116 ? 36.920 5.649 -76.947 1.00 63.78 116 ASP A CA 1
ATOM 908 C C . ASP A 1 116 ? 36.890 5.732 -75.408 1.00 63.78 116 ASP A C 1
ATOM 910 O O . ASP A 1 116 ? 35.840 5.609 -74.767 1.00 63.78 116 ASP A O 1
ATOM 914 N N . GLU A 1 117 ? 38.064 5.918 -74.801 1.00 67.81 117 GLU A N 1
ATOM 915 C CA . GLU A 1 117 ? 38.250 5.919 -73.349 1.00 67.81 117 GLU A CA 1
ATOM 916 C C . GLU A 1 117 ? 37.567 7.113 -72.644 1.00 67.81 117 GLU A C 1
ATOM 918 O O . GLU A 1 117 ? 37.213 6.992 -71.466 1.00 67.81 117 GLU A O 1
ATOM 923 N N . HIS A 1 118 ? 37.324 8.236 -73.338 1.00 70.00 118 HIS A N 1
ATOM 924 C CA . HIS A 1 118 ? 36.689 9.421 -72.746 1.00 70.00 118 HIS A CA 1
ATOM 925 C C . HIS A 1 118 ? 35.158 9.300 -72.701 1.00 70.00 118 HIS A C 1
ATOM 927 O O . HIS A 1 118 ? 34.540 9.584 -71.671 1.00 70.00 118 HIS A O 1
ATOM 933 N N . GLU A 1 119 ? 34.530 8.800 -73.769 1.00 72.62 119 GLU A N 1
ATOM 934 C CA . GLU A 1 119 ? 33.077 8.575 -73.803 1.00 72.62 119 GLU A CA 1
ATOM 935 C C . GLU A 1 119 ? 32.640 7.556 -72.735 1.00 72.62 119 GLU A C 1
ATOM 937 O O . GLU A 1 119 ? 31.627 7.736 -72.049 1.00 72.62 119 GLU A O 1
ATOM 942 N N . ALA A 1 120 ? 33.451 6.520 -72.508 1.00 73.38 120 ALA A N 1
ATOM 943 C CA . ALA A 1 120 ? 33.192 5.540 -71.460 1.00 73.38 120 ALA A CA 1
ATOM 944 C C . ALA A 1 120 ? 33.259 6.121 -70.044 1.00 73.38 120 ALA A C 1
ATOM 946 O O . ALA A 1 120 ? 32.485 5.701 -69.179 1.00 73.38 120 ALA A O 1
ATOM 947 N N . LEU A 1 121 ? 34.144 7.090 -69.801 1.00 78.12 121 LEU A N 1
ATOM 948 C CA . LEU A 1 121 ? 34.237 7.785 -68.521 1.00 78.12 121 LEU A CA 1
ATOM 949 C C . LEU A 1 121 ? 32.982 8.626 -68.252 1.00 78.12 121 LEU A C 1
ATOM 951 O O . LEU A 1 121 ? 32.412 8.553 -67.162 1.00 78.12 121 LEU A O 1
ATOM 955 N N . VAL A 1 122 ? 32.489 9.348 -69.259 1.00 77.50 122 VAL A N 1
ATOM 956 C CA . VAL A 1 122 ? 31.250 10.137 -69.154 1.00 77.50 122 VAL A CA 1
ATOM 957 C C . VAL A 1 122 ? 30.036 9.234 -68.905 1.00 77.50 122 VAL A C 1
ATOM 959 O O . VAL A 1 122 ? 29.213 9.519 -68.031 1.00 77.50 122 VAL A O 1
ATOM 962 N N . LEU A 1 123 ? 29.929 8.107 -69.618 1.00 77.62 123 LEU A N 1
ATOM 963 C CA . LEU A 1 123 ? 28.861 7.123 -69.403 1.00 77.62 123 LEU A CA 1
ATOM 964 C C . LEU A 1 123 ? 28.937 6.469 -68.017 1.00 77.62 123 LEU A C 1
ATOM 966 O O . LEU A 1 123 ? 27.901 6.214 -67.397 1.00 77.62 123 LEU A O 1
ATOM 970 N N . PHE A 1 124 ? 30.146 6.215 -67.517 1.00 81.56 124 PHE A N 1
ATOM 971 C CA . PHE A 1 124 ? 30.366 5.697 -66.172 1.00 81.56 124 PHE A CA 1
ATOM 972 C C . PHE A 1 124 ? 29.925 6.706 -65.103 1.00 81.56 124 PHE A C 1
ATOM 974 O O . PHE A 1 124 ? 29.178 6.339 -64.196 1.00 81.56 124 PHE A O 1
ATOM 981 N N . LEU A 1 125 ? 30.301 7.983 -65.242 1.00 82.38 125 LEU A N 1
ATOM 982 C CA . LEU A 1 125 ? 29.924 9.046 -64.305 1.00 82.38 125 LEU A CA 1
ATOM 983 C C . LEU A 1 125 ? 28.413 9.306 -64.281 1.00 82.38 125 LEU A C 1
ATOM 985 O O . LEU A 1 125 ? 27.841 9.415 -63.197 1.00 82.38 125 LEU A O 1
ATOM 989 N N . ARG A 1 126 ? 27.743 9.311 -65.443 1.00 80.81 126 ARG A N 1
ATOM 990 C CA . ARG A 1 126 ? 26.274 9.450 -65.527 1.00 80.81 126 ARG A CA 1
ATOM 991 C C . ARG A 1 126 ? 25.520 8.311 -64.843 1.00 80.81 126 ARG A C 1
ATOM 993 O O . ARG A 1 126 ? 24.452 8.534 -64.281 1.00 80.81 126 ARG A O 1
ATOM 1000 N N . LYS A 1 127 ? 26.050 7.085 -64.900 1.00 81.19 127 LYS A N 1
ATOM 1001 C CA . LYS A 1 127 ? 25.460 5.933 -64.200 1.00 81.19 127 LYS A CA 1
ATOM 1002 C C . LYS A 1 127 ? 25.743 5.967 -62.698 1.00 81.19 127 LYS A C 1
ATOM 1004 O O . LYS A 1 127 ? 24.878 5.577 -61.922 1.00 81.19 127 LYS A O 1
ATOM 1009 N N . LEU A 1 128 ? 26.932 6.428 -62.305 1.00 82.38 128 LEU A N 1
ATOM 1010 C CA . LEU A 1 128 ? 27.352 6.513 -60.907 1.00 82.38 128 LEU A CA 1
ATOM 1011 C C . LEU A 1 128 ? 26.603 7.606 -60.135 1.00 82.38 128 LEU A C 1
ATOM 1013 O O . LEU A 1 128 ? 26.258 7.409 -58.972 1.00 82.38 128 LEU A O 1
ATOM 1017 N N . VAL A 1 129 ? 26.355 8.754 -60.771 1.00 82.81 129 VAL A N 1
ATOM 1018 C CA . VAL A 1 129 ? 25.660 9.890 -60.161 1.00 82.81 129 VAL A CA 1
ATOM 1019 C C . VAL A 1 129 ? 24.462 10.275 -61.036 1.00 82.81 129 VAL A C 1
ATOM 1021 O O . VAL A 1 129 ? 24.618 11.039 -61.986 1.00 82.81 129 VAL A O 1
ATOM 1024 N N . PRO A 1 130 ? 23.255 9.754 -60.752 1.00 75.69 130 PRO A N 1
ATOM 1025 C CA . PRO A 1 130 ? 22.060 10.149 -61.486 1.00 75.69 130 PRO A CA 1
ATOM 1026 C C . PRO A 1 130 ? 21.675 11.597 -61.145 1.00 75.69 130 PRO A C 1
ATOM 1028 O O . PRO A 1 130 ? 21.535 11.950 -59.973 1.00 75.69 130 PRO A O 1
ATOM 1031 N N . GLU A 1 131 ? 21.439 12.424 -62.168 1.00 67.69 131 GLU A N 1
ATOM 1032 C CA . GLU A 1 131 ? 21.149 13.868 -62.043 1.00 67.69 131 GLU A CA 1
ATOM 1033 C C . GLU A 1 131 ? 19.956 14.191 -61.119 1.00 67.69 131 GLU A C 1
ATOM 1035 O O . GLU A 1 131 ? 19.886 15.268 -60.535 1.00 67.69 131 GLU A O 1
ATOM 1040 N N . GLN A 1 132 ? 19.023 13.249 -60.952 1.00 61.25 132 GLN A N 1
ATOM 1041 C CA . GLN A 1 132 ? 17.780 13.439 -60.199 1.00 61.25 132 GLN A CA 1
ATOM 1042 C C . GLN A 1 132 ? 17.879 13.040 -58.716 1.00 61.25 132 GLN A C 1
ATOM 1044 O O . GLN A 1 132 ? 16.964 13.338 -57.950 1.00 61.25 132 GLN A O 1
ATOM 1049 N N . ASN A 1 133 ? 18.950 12.358 -58.289 1.00 66.38 133 ASN A N 1
ATOM 1050 C CA . ASN A 1 133 ? 19.078 11.883 -56.908 1.00 66.38 133 ASN A CA 1
ATOM 1051 C C . ASN A 1 133 ? 20.544 11.771 -56.473 1.00 66.38 133 ASN A C 1
ATOM 1053 O O . ASN A 1 133 ? 21.121 10.684 -56.389 1.00 66.38 133 ASN A O 1
ATOM 1057 N N . VAL A 1 134 ? 21.157 12.925 -56.212 1.00 73.81 134 VAL A N 1
ATOM 1058 C CA . VAL A 1 134 ? 22.576 12.996 -55.872 1.00 73.81 134 VAL A CA 1
ATOM 1059 C C . VAL A 1 134 ? 22.798 12.632 -54.404 1.00 73.81 134 VAL A C 1
ATOM 1061 O O . VAL A 1 134 ? 22.725 13.466 -53.505 1.00 73.81 134 VAL A O 1
ATOM 1064 N N . THR A 1 135 ? 23.080 11.356 -54.157 1.00 76.88 135 THR A N 1
ATOM 1065 C CA . THR A 1 135 ? 23.432 10.814 -52.831 1.00 76.88 135 THR A CA 1
ATOM 1066 C C . THR A 1 135 ? 24.938 10.702 -52.606 1.00 76.88 135 THR A C 1
ATOM 1068 O O . THR A 1 135 ? 25.381 10.317 -51.523 1.00 76.88 135 THR A O 1
ATOM 1071 N N . VAL A 1 136 ? 25.721 11.022 -53.632 1.00 83.06 136 VAL A N 1
ATOM 1072 C CA . VAL A 1 136 ? 27.166 10.828 -53.695 1.00 83.06 136 VAL A CA 1
ATOM 1073 C C . VAL A 1 136 ? 27.876 12.173 -53.564 1.00 83.06 136 VAL A C 1
ATOM 1075 O O . VAL A 1 136 ? 27.427 13.162 -54.139 1.00 83.06 136 VAL A O 1
ATOM 1078 N N . CYS A 1 137 ? 28.984 12.219 -52.820 1.00 87.44 137 CYS A N 1
ATOM 1079 C CA . CYS A 1 137 ? 29.781 13.435 -52.694 1.00 87.44 137 CYS A CA 1
ATOM 1080 C C . CYS A 1 137 ? 30.943 13.471 -53.693 1.00 87.44 137 CYS A C 1
ATOM 1082 O O . CYS A 1 137 ? 31.513 12.437 -54.056 1.00 87.44 137 CYS A O 1
ATOM 1084 N N . ARG A 1 138 ? 31.307 14.685 -54.111 1.00 88.19 138 ARG A N 1
ATOM 1085 C CA . ARG A 1 138 ? 32.367 14.946 -55.091 1.00 88.19 138 ARG A CA 1
ATOM 1086 C C . ARG A 1 138 ? 33.691 14.301 -54.704 1.00 88.19 138 ARG A C 1
ATOM 1088 O O . ARG A 1 138 ? 34.324 13.660 -55.532 1.00 88.19 138 ARG A O 1
ATOM 1095 N N . GLU A 1 139 ? 34.065 14.408 -53.434 1.00 88.38 139 GLU A N 1
ATOM 1096 C CA . GLU A 1 139 ? 35.354 13.941 -52.925 1.00 88.38 139 GLU A CA 1
ATOM 1097 C C . GLU A 1 139 ? 35.514 12.417 -53.066 1.00 88.38 139 GLU A C 1
ATOM 1099 O O . GLU A 1 139 ? 36.612 11.921 -53.319 1.00 88.38 139 GLU A O 1
ATOM 1104 N N . ASP A 1 140 ? 34.421 11.656 -52.929 1.00 87.62 140 ASP A N 1
ATOM 1105 C CA . ASP A 1 140 ? 34.452 10.201 -53.098 1.00 87.62 140 ASP A CA 1
ATOM 1106 C C . ASP A 1 140 ? 34.540 9.817 -54.590 1.00 87.62 140 ASP A C 1
ATOM 1108 O O . ASP A 1 140 ? 35.224 8.849 -54.928 1.00 87.62 140 ASP A O 1
ATOM 1112 N N . VAL A 1 141 ? 33.921 10.590 -55.492 1.00 87.38 141 VAL A N 1
ATOM 1113 C CA . VAL A 1 141 ? 34.007 10.388 -56.954 1.00 87.38 141 VAL A CA 1
ATOM 1114 C C . VAL A 1 141 ? 35.388 10.763 -57.488 1.00 87.38 141 VAL A C 1
ATOM 1116 O O . VAL A 1 141 ? 35.984 9.984 -58.224 1.00 87.38 141 VAL A O 1
ATOM 1119 N N . GLU A 1 142 ? 35.948 11.899 -57.073 1.00 87.50 142 GLU A N 1
ATOM 1120 C CA . GLU A 1 142 ? 37.316 12.304 -57.427 1.00 87.50 142 GLU A CA 1
ATOM 1121 C C . GLU A 1 142 ? 38.329 11.240 -56.997 1.00 87.50 142 GLU A C 1
ATOM 1123 O O . GLU A 1 142 ? 39.204 10.842 -57.767 1.00 87.50 142 GLU A O 1
ATOM 1128 N N . LYS A 1 143 ? 38.165 10.698 -55.786 1.00 87.81 143 LYS A N 1
ATOM 1129 C CA . LYS A 1 143 ? 39.001 9.607 -55.288 1.00 87.81 143 LYS A CA 1
ATOM 1130 C C . LYS A 1 143 ? 38.808 8.311 -56.073 1.00 87.81 143 LYS A C 1
ATOM 1132 O O . LYS A 1 143 ? 39.790 7.619 -56.333 1.00 87.81 143 LYS A O 1
ATOM 1137 N N . LEU A 1 144 ? 37.577 7.977 -56.468 1.00 87.75 144 LEU A N 1
ATOM 1138 C CA . LEU A 1 144 ? 37.312 6.824 -57.331 1.00 87.75 144 LEU A CA 1
ATOM 1139 C C . LEU A 1 144 ? 38.079 6.943 -58.653 1.00 87.75 144 LEU A C 1
ATOM 1141 O O . LEU A 1 144 ? 38.727 5.983 -59.074 1.00 87.75 144 LEU A O 1
ATOM 1145 N N . LEU A 1 145 ? 38.010 8.118 -59.280 1.00 86.06 145 LEU A N 1
ATOM 1146 C CA . LEU A 1 145 ? 38.648 8.412 -60.558 1.00 86.06 145 LEU A CA 1
ATOM 1147 C C . LEU A 1 145 ? 40.175 8.409 -60.459 1.00 86.06 145 LEU A C 1
ATOM 1149 O O . LEU A 1 145 ? 40.834 7.841 -61.330 1.00 86.06 145 LEU A O 1
ATOM 1153 N N . LEU A 1 146 ? 40.732 8.939 -59.369 1.00 86.94 146 LEU A N 1
ATOM 1154 C CA . LEU A 1 146 ? 42.175 8.987 -59.122 1.00 86.94 146 LEU A CA 1
ATOM 1155 C C . LEU A 1 146 ? 42.842 7.600 -59.201 1.00 86.94 146 LEU A C 1
ATOM 1157 O O . LEU A 1 146 ? 43.917 7.456 -59.785 1.00 86.94 146 LEU A O 1
ATOM 1161 N N . PHE A 1 147 ? 42.182 6.571 -58.657 1.00 86.44 147 PHE A N 1
ATOM 1162 C CA . PHE A 1 147 ? 42.661 5.179 -58.654 1.00 86.44 147 PHE A CA 1
ATOM 1163 C C . PHE A 1 147 ? 42.075 4.311 -59.782 1.00 86.44 147 PHE A C 1
ATOM 1165 O O . PHE A 1 147 ? 42.308 3.097 -59.820 1.00 86.44 147 PHE A O 1
ATOM 1172 N N . SER A 1 148 ? 41.302 4.909 -60.690 1.00 84.38 148 SER A N 1
ATOM 1173 C CA . SER A 1 148 ? 40.676 4.200 -61.808 1.00 84.38 148 SER A CA 1
ATOM 1174 C C . SER A 1 148 ? 41.676 3.858 -62.915 1.00 84.38 148 SER A C 1
ATOM 1176 O O . SER A 1 148 ? 42.816 4.323 -62.906 1.00 84.38 148 SER A O 1
ATOM 1178 N N . GLY A 1 149 ? 41.246 3.035 -63.873 1.00 76.19 149 GLY A N 1
ATOM 1179 C CA . GLY A 1 149 ? 41.990 2.763 -65.108 1.00 76.19 149 GLY A CA 1
ATOM 1180 C C . GLY A 1 149 ? 41.688 3.734 -66.254 1.00 76.19 149 GLY A C 1
ATOM 1181 O O . GLY A 1 149 ? 42.169 3.498 -67.356 1.00 76.19 149 GLY A O 1
ATOM 1182 N N . PHE A 1 150 ? 40.877 4.774 -66.022 1.00 79.56 150 PHE A N 1
ATOM 1183 C CA . PHE A 1 150 ? 40.523 5.755 -67.048 1.00 79.56 150 PHE A CA 1
ATOM 1184 C C . PHE A 1 150 ? 41.652 6.775 -67.270 1.00 79.56 150 PHE A C 1
ATOM 1186 O O . PHE A 1 150 ? 42.350 7.126 -66.303 1.00 79.56 150 PHE A O 1
ATOM 1193 N N . PRO A 1 151 ? 41.816 7.300 -68.498 1.00 72.81 151 PRO A N 1
ATOM 1194 C CA . PRO A 1 151 ? 42.639 8.480 -68.730 1.00 72.81 151 PRO A CA 1
ATOM 1195 C C . PRO A 1 151 ? 42.006 9.676 -68.007 1.00 72.81 151 PRO A C 1
ATOM 1197 O O . PRO A 1 151 ? 40.791 9.868 -68.044 1.00 72.81 151 PRO A O 1
ATOM 1200 N N . LEU A 1 152 ? 42.827 10.450 -67.296 1.00 74.06 152 LEU A N 1
ATOM 1201 C CA . LEU A 1 152 ? 42.387 11.678 -66.631 1.00 74.06 152 LEU A CA 1
ATOM 1202 C C . LEU A 1 152 ? 42.975 12.853 -67.402 1.00 74.06 152 LEU A C 1
ATOM 1204 O O . LEU A 1 152 ? 44.170 13.114 -67.315 1.00 74.06 152 LEU A O 1
ATOM 1208 N N . THR A 1 153 ? 42.132 13.543 -68.157 1.00 72.38 153 THR A N 1
ATOM 1209 C CA . THR A 1 153 ? 42.452 14.802 -68.836 1.00 72.38 153 THR A CA 1
ATOM 1210 C C . THR A 1 153 ? 42.045 15.990 -67.963 1.00 72.38 153 THR A C 1
ATOM 1212 O O . THR A 1 153 ? 41.252 15.850 -67.029 1.00 72.38 153 THR A O 1
ATOM 1215 N N . ASP A 1 154 ? 42.512 17.197 -68.277 1.00 68.25 154 ASP A N 1
ATOM 1216 C CA . ASP A 1 154 ? 42.100 18.407 -67.544 1.00 68.25 154 ASP A CA 1
ATOM 1217 C C . ASP A 1 154 ? 40.568 18.617 -67.562 1.00 68.25 154 ASP A C 1
ATOM 1219 O O . ASP A 1 154 ? 39.992 19.153 -66.611 1.00 68.25 154 ASP A O 1
ATOM 1223 N N . THR A 1 155 ? 39.878 18.093 -68.584 1.00 67.31 155 THR A N 1
ATOM 1224 C CA . THR A 1 155 ? 38.410 18.108 -68.717 1.00 67.31 155 THR A CA 1
ATOM 1225 C C . THR A 1 155 ? 37.681 17.279 -67.653 1.00 67.31 155 THR A C 1
ATOM 1227 O O . THR A 1 155 ? 36.573 17.639 -67.261 1.00 67.31 155 THR A O 1
ATOM 1230 N N . THR A 1 156 ? 38.313 16.252 -67.077 1.00 69.31 156 THR A N 1
ATOM 1231 C CA . THR A 1 156 ? 37.679 15.385 -66.065 1.00 69.31 156 THR A CA 1
ATOM 1232 C C . THR A 1 156 ? 37.312 16.117 -64.774 1.00 69.31 156 THR A C 1
ATOM 1234 O O . THR A 1 156 ? 36.358 15.758 -64.084 1.00 69.31 156 THR A O 1
ATOM 1237 N N . THR A 1 157 ? 38.077 17.155 -64.428 1.00 69.44 157 THR A N 1
ATOM 1238 C CA . THR A 1 157 ? 37.794 17.989 -63.252 1.00 69.44 157 THR A CA 1
ATOM 1239 C C . THR A 1 157 ? 36.562 18.870 -63.471 1.00 69.44 157 THR A C 1
ATOM 1241 O O . THR A 1 157 ? 35.772 19.071 -62.546 1.00 69.44 157 THR A O 1
ATOM 1244 N N . ALA A 1 158 ? 36.340 19.327 -64.709 1.00 74.62 158 ALA A N 1
ATOM 1245 C CA . ALA A 1 158 ? 35.132 20.043 -65.099 1.00 74.62 158 ALA A CA 1
ATOM 1246 C C . ALA A 1 158 ? 33.906 19.112 -65.081 1.00 74.62 158 ALA A C 1
ATOM 1248 O O . ALA A 1 158 ? 32.859 19.500 -64.558 1.00 74.62 158 ALA A O 1
ATOM 1249 N N . ASP A 1 159 ? 34.063 17.862 -65.527 1.00 74.62 159 ASP A N 1
ATOM 1250 C CA . ASP A 1 159 ? 32.992 16.854 -65.599 1.00 74.62 159 ASP A CA 1
ATOM 1251 C C . ASP A 1 159 ? 32.466 16.388 -64.229 1.00 74.62 159 ASP A C 1
ATOM 1253 O O . ASP A 1 159 ? 31.354 15.872 -64.137 1.00 74.62 159 ASP A O 1
ATOM 1257 N N . VAL A 1 160 ? 33.231 16.582 -63.150 1.00 81.88 160 VAL A N 1
ATOM 1258 C CA . VAL A 1 160 ? 32.859 16.212 -61.766 1.00 81.88 160 VAL A CA 1
ATOM 1259 C C . VAL A 1 160 ? 32.449 17.438 -60.928 1.00 81.88 160 VAL A C 1
ATOM 1261 O O . VAL A 1 160 ? 31.887 17.309 -59.838 1.00 81.88 160 VAL A O 1
ATOM 1264 N N . SER A 1 161 ? 32.643 18.652 -61.454 1.00 80.94 161 SER A N 1
ATOM 1265 C CA . SER A 1 161 ? 32.417 19.920 -60.744 1.00 80.94 161 SER A CA 1
ATOM 1266 C C . SER A 1 161 ? 30.952 20.231 -60.399 1.00 80.94 161 SER A C 1
ATOM 1268 O O . SER A 1 161 ? 30.696 21.060 -59.524 1.00 80.94 161 SER A O 1
ATOM 1270 N N . TRP A 1 162 ? 29.985 19.568 -61.036 1.00 82.88 162 TRP A N 1
ATOM 1271 C CA . TRP A 1 162 ? 28.556 19.711 -60.733 1.00 82.88 162 TRP A CA 1
ATOM 1272 C C . TRP A 1 162 ? 28.112 18.856 -59.533 1.00 82.88 162 TRP A C 1
ATOM 1274 O O . TRP A 1 162 ? 27.069 19.121 -58.937 1.00 82.88 162 TRP A O 1
ATOM 1284 N N . ILE A 1 163 ? 28.910 17.858 -59.133 1.00 86.06 163 ILE A N 1
ATOM 1285 C CA . ILE A 1 163 ? 28.600 16.969 -58.006 1.00 86.06 163 ILE A CA 1
ATOM 1286 C C . ILE A 1 163 ? 28.762 17.763 -56.693 1.00 86.06 163 ILE A C 1
ATOM 1288 O O . ILE A 1 163 ? 29.770 18.458 -56.520 1.00 86.06 163 ILE A O 1
ATOM 1292 N N . PRO A 1 164 ? 27.806 17.713 -55.747 1.00 86.06 164 PRO A N 1
ATOM 1293 C CA . PRO A 1 164 ? 27.876 18.455 -54.495 1.00 86.06 164 PRO A CA 1
ATOM 1294 C C . PRO A 1 164 ? 29.012 17.945 -53.604 1.00 86.06 164 PRO A C 1
ATOM 1296 O O . PRO A 1 164 ? 29.346 16.758 -53.578 1.00 86.06 164 PRO A O 1
ATOM 1299 N N . THR A 1 165 ? 29.599 18.856 -52.834 1.00 88.00 165 THR A N 1
ATOM 1300 C CA . THR A 1 165 ? 30.584 18.507 -51.803 1.00 88.00 165 THR A CA 1
ATOM 1301 C C . THR A 1 165 ? 29.908 17.791 -50.637 1.00 88.00 165 THR A C 1
ATOM 1303 O O . THR A 1 165 ? 28.704 17.949 -50.397 1.00 88.00 165 THR A O 1
ATOM 1306 N N . ARG A 1 166 ? 30.681 17.036 -49.850 1.00 84.31 166 ARG A N 1
ATOM 1307 C CA . ARG A 1 166 ? 30.163 16.342 -48.658 1.00 84.31 166 ARG A CA 1
ATOM 1308 C C . ARG A 1 166 ? 29.462 17.295 -47.686 1.00 84.31 166 ARG A C 1
ATOM 1310 O O . ARG A 1 166 ? 28.424 16.953 -47.127 1.00 84.31 166 ARG A O 1
ATOM 1317 N N . SER A 1 167 ? 30.005 18.501 -47.518 1.00 85.50 167 SER A N 1
ATOM 1318 C CA . SER A 1 167 ? 29.422 19.539 -46.657 1.00 85.50 167 SER A CA 1
ATOM 1319 C C . SER A 1 167 ? 28.045 19.997 -47.153 1.00 85.50 167 SER A C 1
ATOM 1321 O O . SER A 1 167 ? 27.095 20.042 -46.371 1.00 85.50 167 SER A O 1
ATOM 1323 N N . ALA A 1 168 ? 27.909 20.268 -48.456 1.00 86.62 168 ALA A N 1
ATOM 1324 C CA . ALA A 1 168 ? 26.644 20.697 -49.052 1.00 86.62 168 ALA A CA 1
ATOM 1325 C C . ALA A 1 168 ? 25.559 19.611 -48.941 1.00 86.62 168 ALA A C 1
ATOM 1327 O O . ALA A 1 168 ? 24.409 19.906 -48.618 1.00 86.62 168 ALA A O 1
ATOM 1328 N N . LEU A 1 169 ? 25.935 18.344 -49.136 1.00 85.69 169 LEU A N 1
ATOM 1329 C CA . LEU A 1 169 ? 25.017 17.209 -49.035 1.00 85.69 169 LEU A CA 1
ATOM 1330 C C . LEU A 1 169 ? 24.530 16.991 -47.589 1.00 85.69 169 LEU A C 1
ATOM 1332 O O . LEU A 1 169 ? 23.343 16.763 -47.357 1.00 85.69 169 LEU A O 1
ATOM 1336 N N . GLU A 1 170 ? 25.411 17.129 -46.596 1.00 85.12 170 GLU A N 1
ATOM 1337 C CA . GLU A 1 170 ? 25.030 17.066 -45.177 1.00 85.12 170 GLU A CA 1
ATOM 1338 C C . GLU A 1 170 ? 24.143 18.245 -44.749 1.00 85.12 170 GLU A C 1
ATOM 1340 O O . GLU A 1 170 ? 23.201 18.067 -43.975 1.00 85.12 170 GLU A O 1
ATOM 1345 N N . GLN A 1 171 ? 24.385 19.447 -45.278 1.00 85.44 171 GLN A N 1
ATOM 1346 C CA . GLN A 1 171 ? 23.501 20.593 -45.053 1.00 85.44 171 GLN A CA 1
ATOM 1347 C C . GLN A 1 171 ? 22.112 20.373 -45.665 1.00 85.44 171 GLN A C 1
ATOM 1349 O O . GLN A 1 171 ? 21.112 20.630 -44.994 1.00 85.44 171 GLN A O 1
ATOM 1354 N N . ALA A 1 172 ? 22.031 19.831 -46.883 1.00 84.50 172 ALA A N 1
ATOM 1355 C CA . ALA A 1 172 ? 20.761 19.502 -47.528 1.00 84.50 172 ALA A CA 1
ATOM 1356 C C . ALA A 1 172 ? 19.963 18.453 -46.734 1.00 84.50 172 ALA A C 1
ATOM 1358 O O . ALA A 1 172 ? 18.764 18.626 -46.512 1.00 84.50 172 ALA A O 1
ATOM 1359 N N . LYS A 1 173 ? 20.628 17.410 -46.214 1.00 83.94 173 LYS A N 1
ATOM 1360 C CA . LYS A 1 173 ? 19.997 16.418 -45.324 1.00 83.94 173 LYS A CA 1
ATOM 1361 C C . LYS A 1 173 ? 19.452 17.045 -44.042 1.00 83.94 173 LYS A C 1
ATOM 1363 O O . LYS A 1 173 ? 18.344 16.718 -43.624 1.00 83.94 173 LYS A O 1
ATOM 1368 N N . LYS A 1 174 ? 20.215 17.946 -43.414 1.00 84.56 174 LYS A N 1
ATOM 1369 C CA . LYS A 1 174 ? 19.768 18.667 -42.212 1.00 84.56 174 LYS A CA 1
ATOM 1370 C C . LYS A 1 174 ? 18.558 19.546 -42.513 1.00 84.56 174 LYS A C 1
ATOM 1372 O O . LYS A 1 174 ? 17.584 19.491 -41.771 1.00 84.56 174 LYS A O 1
ATOM 1377 N N . ALA A 1 175 ? 18.584 20.291 -43.616 1.00 85.88 175 ALA A N 1
ATOM 1378 C CA . ALA A 1 175 ? 17.466 21.131 -44.036 1.00 85.88 175 ALA A CA 1
ATOM 1379 C C . ALA A 1 175 ? 16.193 20.310 -44.310 1.00 85.88 175 ALA A C 1
ATOM 1381 O O . ALA A 1 175 ? 15.110 20.697 -43.879 1.00 85.88 175 ALA A O 1
ATOM 1382 N N . ALA A 1 176 ? 16.325 19.137 -44.937 1.00 85.19 176 ALA A N 1
ATOM 1383 C CA . ALA A 1 176 ? 15.204 18.237 -45.207 1.00 85.19 176 ALA A CA 1
ATOM 1384 C C . ALA A 1 176 ? 14.539 17.667 -43.936 1.00 85.19 176 ALA A C 1
ATOM 1386 O O . ALA A 1 176 ? 13.383 17.251 -43.983 1.00 85.19 176 ALA A O 1
ATOM 1387 N N . ARG A 1 177 ? 15.239 17.658 -42.793 1.00 86.31 177 ARG A N 1
ATOM 1388 C CA . ARG A 1 177 ? 14.725 17.145 -41.512 1.00 86.31 177 ARG A CA 1
ATOM 1389 C C . ARG A 1 177 ? 13.876 18.167 -40.741 1.00 86.31 177 ARG A C 1
ATOM 1391 O O . ARG A 1 177 ? 12.994 17.770 -39.982 1.00 86.31 177 ARG A O 1
ATOM 1398 N N . ILE A 1 178 ? 14.090 19.463 -40.976 1.00 90.25 178 ILE A N 1
ATOM 1399 C CA . ILE A 1 178 ? 13.422 20.561 -40.255 1.00 90.25 178 ILE A CA 1
ATOM 1400 C C . ILE A 1 178 ? 11.882 20.494 -40.340 1.00 90.25 178 ILE A C 1
ATOM 1402 O O . ILE A 1 178 ? 11.240 20.640 -39.300 1.00 90.25 178 ILE A O 1
ATOM 1406 N N . PRO A 1 179 ? 11.243 20.239 -41.503 1.00 91.50 179 PRO A N 1
ATOM 1407 C CA . PRO A 1 179 ? 9.780 20.194 -41.586 1.00 91.50 179 PRO A CA 1
ATOM 1408 C C . PRO A 1 179 ? 9.152 19.100 -40.714 1.00 91.50 179 PRO A C 1
ATOM 1410 O O . PRO A 1 179 ? 8.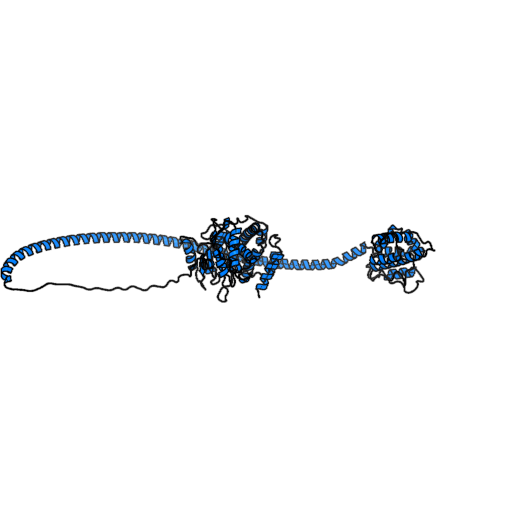115 19.319 -40.092 1.00 91.50 179 PRO A O 1
ATOM 1413 N N . ALA A 1 180 ? 9.794 17.930 -40.630 1.00 85.75 180 ALA A N 1
ATOM 1414 C CA . ALA A 1 180 ? 9.314 16.831 -39.797 1.00 85.75 180 ALA A CA 1
ATOM 1415 C C . ALA A 1 180 ? 9.408 17.174 -38.300 1.00 85.75 180 ALA A C 1
ATOM 1417 O O . ALA A 1 180 ? 8.491 16.878 -37.532 1.00 85.75 180 ALA A O 1
ATOM 1418 N N . GLU A 1 181 ? 10.490 17.841 -37.892 1.00 91.12 181 GLU A N 1
ATOM 1419 C CA . GLU A 1 181 ? 10.663 18.318 -36.517 1.00 91.12 181 GLU A CA 1
ATOM 1420 C C . GLU A 1 181 ? 9.656 19.420 -36.165 1.00 91.12 181 GLU A C 1
ATOM 1422 O O . GLU A 1 181 ? 9.082 19.393 -35.076 1.00 91.12 181 GLU A O 1
ATOM 1427 N N . LEU A 1 182 ? 9.361 20.330 -37.100 1.00 94.50 182 LEU A N 1
ATOM 1428 C CA . LEU A 1 182 ? 8.353 21.377 -36.926 1.00 94.50 182 LEU A CA 1
ATOM 1429 C C . LEU A 1 182 ? 6.946 20.795 -36.722 1.00 94.50 182 LEU A C 1
ATOM 1431 O O . LEU A 1 182 ? 6.227 21.222 -35.818 1.00 94.50 182 LEU A O 1
ATOM 1435 N N . GLU A 1 183 ? 6.559 19.792 -37.514 1.00 91.94 183 GLU A N 1
ATOM 1436 C CA . GLU A 1 183 ? 5.270 19.107 -37.353 1.00 91.94 183 GLU A CA 1
ATOM 1437 C C . GLU A 1 183 ? 5.177 18.352 -36.022 1.00 91.94 183 GLU A C 1
ATOM 1439 O O . GLU A 1 183 ? 4.136 18.373 -35.361 1.00 91.94 183 GLU A O 1
ATOM 1444 N N . SER A 1 184 ? 6.272 17.728 -35.579 1.00 92.50 184 SER A N 1
ATOM 1445 C CA . SER A 1 184 ? 6.343 17.110 -34.251 1.00 92.50 184 SER A CA 1
ATOM 1446 C C . SER A 1 184 ? 6.156 18.147 -33.141 1.00 92.50 184 SER A C 1
ATOM 1448 O O . SER A 1 184 ? 5.343 17.950 -32.236 1.00 92.50 184 SER A O 1
ATOM 1450 N N . LEU A 1 185 ? 6.862 19.277 -33.226 1.00 93.50 185 LEU A N 1
ATOM 1451 C CA . LEU A 1 185 ? 6.781 20.342 -32.229 1.00 93.50 185 LEU A CA 1
ATOM 1452 C C . LEU A 1 185 ? 5.372 20.946 -32.166 1.00 93.50 185 LEU A C 1
ATOM 1454 O O . LEU A 1 185 ? 4.829 21.142 -31.082 1.00 93.50 185 LEU A O 1
ATOM 1458 N N . LYS A 1 186 ? 4.727 21.154 -33.318 1.00 94.50 186 LYS A N 1
ATOM 1459 C CA . LYS A 1 186 ? 3.346 21.648 -33.403 1.00 94.50 186 LYS A CA 1
ATOM 1460 C C . LYS A 1 186 ? 2.348 20.722 -32.701 1.00 94.50 186 LYS A C 1
ATOM 1462 O O . LYS A 1 186 ? 1.443 21.200 -32.018 1.00 94.50 186 LYS A O 1
ATOM 1467 N N . ARG A 1 187 ? 2.517 19.399 -32.825 1.00 93.25 187 ARG A N 1
ATOM 1468 C CA . ARG A 1 187 ? 1.688 18.420 -32.096 1.00 93.25 187 ARG A CA 1
ATOM 1469 C C . ARG A 1 187 ? 1.917 18.493 -30.589 1.00 93.25 187 ARG A C 1
ATOM 1471 O O . ARG A 1 187 ? 0.947 18.456 -29.839 1.00 93.25 187 ARG A O 1
ATOM 1478 N N . GLN A 1 188 ? 3.170 18.634 -30.154 1.00 93.19 188 GLN A N 1
ATOM 1479 C CA . GLN A 1 188 ? 3.497 18.766 -28.732 1.00 93.19 188 GLN A CA 1
ATOM 1480 C C . GLN A 1 188 ? 2.888 20.033 -28.125 1.00 93.19 188 GLN A C 1
ATOM 1482 O O . GLN A 1 188 ? 2.277 19.954 -27.064 1.00 93.19 188 GLN A O 1
ATOM 1487 N N . VAL A 1 189 ? 2.982 21.176 -28.814 1.00 96.19 189 VAL A N 1
ATOM 1488 C CA . VAL A 1 189 ? 2.375 22.439 -28.359 1.00 96.19 189 VAL A CA 1
ATOM 1489 C C . VAL A 1 189 ? 0.865 22.283 -28.178 1.00 96.19 189 VAL A C 1
ATOM 1491 O O . VAL A 1 189 ? 0.350 22.596 -27.110 1.00 96.19 189 VAL A O 1
ATOM 1494 N N . LYS A 1 190 ? 0.168 21.699 -29.160 1.00 94.88 190 LYS A N 1
ATOM 1495 C CA . LYS A 1 190 ? -1.281 21.468 -29.070 1.00 94.88 190 LYS A CA 1
ATOM 1496 C C . LYS A 1 190 ? -1.667 20.537 -27.910 1.00 94.88 190 LYS A C 1
ATOM 1498 O O . LYS A 1 190 ? -2.684 20.753 -27.261 1.00 94.88 190 LYS A O 1
ATOM 1503 N N . SER A 1 191 ? -0.859 19.510 -27.636 1.00 94.44 191 SER A N 1
ATOM 1504 C CA . SER A 1 191 ? -1.067 18.628 -26.476 1.00 94.44 191 SER A CA 1
ATOM 1505 C C . SER A 1 191 ? -0.963 19.402 -25.163 1.00 94.44 191 SER A C 1
ATOM 1507 O O . SER A 1 191 ? -1.832 19.284 -24.305 1.00 94.44 191 SER A O 1
ATOM 1509 N N . ARG A 1 192 ? 0.070 20.242 -25.027 1.00 94.25 192 ARG A N 1
ATOM 1510 C CA . ARG A 1 192 ? 0.282 21.061 -23.827 1.00 94.25 192 ARG A CA 1
ATOM 1511 C C . ARG A 1 192 ? -0.813 22.104 -23.625 1.00 94.25 192 ARG A C 1
ATOM 1513 O O . ARG A 1 192 ? -1.194 22.358 -22.489 1.00 94.25 192 ARG A O 1
ATOM 1520 N N . GLU A 1 193 ? -1.338 22.692 -24.696 1.00 96.25 193 GLU A N 1
ATOM 1521 C CA . GLU A 1 193 ? -2.481 23.609 -24.612 1.00 96.25 193 GLU A CA 1
ATOM 1522 C C . GLU A 1 193 ? -3.722 22.923 -24.028 1.00 96.25 193 GLU A C 1
ATOM 1524 O O . GLU A 1 193 ? -4.366 23.492 -23.149 1.00 96.25 193 GLU A O 1
ATOM 1529 N N . ASN A 1 194 ? -4.015 21.689 -24.451 1.00 93.31 194 ASN A N 1
ATOM 1530 C CA . ASN A 1 194 ? -5.127 20.913 -23.896 1.00 93.31 194 ASN A CA 1
ATOM 1531 C C . ASN A 1 194 ? -4.907 20.591 -22.408 1.00 93.31 194 ASN A C 1
ATOM 1533 O O . ASN A 1 194 ? -5.802 20.823 -21.601 1.00 93.31 194 ASN A O 1
ATOM 1537 N N . GLU A 1 195 ? -3.698 20.160 -22.023 1.00 94.50 195 GLU A N 1
ATOM 1538 C CA . GLU A 1 195 ? -3.348 19.914 -20.612 1.00 94.50 195 GLU A CA 1
ATOM 1539 C C . GLU A 1 195 ? -3.560 21.164 -19.737 1.00 94.50 195 GLU A C 1
ATOM 1541 O O . GLU A 1 195 ? -4.043 21.072 -18.610 1.00 94.50 195 GLU A O 1
ATOM 1546 N N . ILE A 1 196 ? -3.230 22.356 -20.250 1.00 94.75 196 ILE A N 1
ATOM 1547 C CA . ILE A 1 196 ? -3.431 23.624 -19.531 1.00 94.75 196 ILE A CA 1
ATOM 1548 C C . ILE A 1 196 ? -4.922 23.927 -19.323 1.00 94.75 196 ILE A C 1
ATOM 1550 O O . ILE A 1 196 ? -5.290 24.468 -18.276 1.00 94.75 196 ILE A O 1
ATOM 1554 N N . VAL A 1 197 ? -5.778 23.605 -20.297 1.00 95.94 197 VAL A N 1
ATOM 1555 C CA . VAL A 1 197 ? -7.234 23.777 -20.171 1.00 95.94 197 VAL A CA 1
ATOM 1556 C C . VAL A 1 197 ? -7.786 22.845 -19.091 1.00 95.94 197 VAL A C 1
ATOM 1558 O O . VAL A 1 197 ? -8.442 23.324 -18.166 1.00 95.94 197 VAL A O 1
ATOM 1561 N N . ASP A 1 198 ? -7.421 21.564 -19.123 1.00 94.00 198 ASP A N 1
ATOM 1562 C CA . ASP A 1 198 ? -7.883 20.572 -18.142 1.00 94.00 198 ASP A CA 1
ATOM 1563 C C . ASP A 1 198 ? -7.439 20.923 -16.708 1.00 94.00 198 ASP A C 1
ATOM 1565 O O . ASP A 1 198 ? -8.206 20.810 -15.742 1.00 94.00 198 ASP A O 1
ATOM 1569 N N . LEU A 1 199 ? -6.205 21.420 -16.553 1.00 93.94 199 LEU A N 1
ATOM 1570 C CA . LEU A 1 199 ? -5.690 21.900 -15.268 1.00 93.94 199 LEU A CA 1
ATOM 1571 C C . LEU A 1 199 ? -6.457 23.124 -14.757 1.00 93.94 199 LEU A C 1
ATOM 1573 O O . LEU A 1 199 ? -6.712 23.238 -13.555 1.00 93.94 199 LEU A O 1
ATOM 1577 N N . ARG A 1 200 ? -6.844 24.044 -15.646 1.00 96.56 200 ARG A N 1
ATOM 1578 C CA . ARG A 1 200 ? -7.641 25.221 -15.276 1.00 96.56 200 ARG A CA 1
ATOM 1579 C C . ARG A 1 200 ? -9.032 24.819 -14.791 1.00 96.56 200 ARG A C 1
ATOM 1581 O O . ARG A 1 200 ? -9.491 25.361 -13.784 1.00 96.56 200 ARG A O 1
ATOM 1588 N N . ASP A 1 201 ? -9.676 23.876 -15.465 1.00 95.75 201 ASP A N 1
ATOM 1589 C CA . ASP A 1 201 ? -11.004 23.394 -15.078 1.00 95.75 201 ASP A CA 1
ATOM 1590 C C . ASP A 1 201 ? -10.958 22.662 -13.735 1.00 95.75 201 ASP A C 1
ATOM 1592 O O . ASP A 1 201 ? -11.769 22.934 -12.843 1.00 95.75 201 ASP A O 1
ATOM 1596 N N . SER A 1 202 ? -9.925 21.843 -13.528 1.00 92.62 202 SER A N 1
ATOM 1597 C CA . SER A 1 202 ? -9.659 21.192 -12.242 1.00 92.62 202 SER A CA 1
ATOM 1598 C C . SER A 1 202 ? -9.440 22.212 -11.116 1.00 92.62 202 SER A C 1
ATOM 1600 O O . SER A 1 202 ? -10.030 22.096 -10.041 1.00 92.62 202 SER A O 1
ATOM 1602 N N . ALA A 1 203 ? -8.658 23.270 -11.360 1.00 94.00 203 ALA A N 1
ATOM 1603 C CA . ALA A 1 203 ? -8.428 24.334 -10.381 1.00 94.00 203 ALA A CA 1
ATOM 1604 C C . ALA A 1 203 ? -9.717 25.099 -10.023 1.00 94.00 203 ALA A C 1
ATOM 1606 O O . ALA A 1 203 ? -9.926 25.472 -8.865 1.00 94.00 203 ALA A O 1
ATOM 1607 N N . ASN A 1 204 ? -10.604 25.317 -10.996 1.00 95.12 204 ASN A N 1
ATOM 1608 C CA . ASN A 1 204 ? -11.903 25.943 -10.755 1.00 95.12 204 ASN A CA 1
ATOM 1609 C C . ASN A 1 204 ? -12.826 25.039 -9.922 1.00 95.12 204 ASN A C 1
ATOM 1611 O O . ASN A 1 204 ? -13.484 25.532 -9.003 1.00 95.12 204 ASN A O 1
ATOM 1615 N N . ALA A 1 205 ? -12.830 23.727 -10.177 1.00 95.00 205 ALA A N 1
ATOM 1616 C CA . ALA A 1 205 ? -13.588 22.763 -9.381 1.00 95.00 205 ALA A CA 1
ATOM 1617 C C . ALA A 1 205 ? -13.113 22.723 -7.917 1.00 95.00 205 ALA A C 1
ATOM 1619 O O . ALA A 1 205 ? -13.933 22.781 -6.997 1.00 95.00 205 ALA A O 1
ATOM 1620 N N . VAL A 1 206 ? -11.795 22.715 -7.687 1.00 93.56 206 VAL A N 1
ATOM 1621 C CA . VAL A 1 206 ? -11.208 22.774 -6.335 1.00 93.56 206 VAL A CA 1
ATOM 1622 C C . VAL A 1 206 ? -11.590 24.070 -5.615 1.00 93.56 206 VAL A C 1
ATOM 1624 O O . VAL A 1 206 ? -11.936 24.043 -4.430 1.00 93.56 206 VAL A O 1
ATOM 1627 N N . ARG A 1 207 ? -11.596 25.213 -6.316 1.00 96.44 207 ARG A N 1
ATOM 1628 C CA . ARG A 1 207 ? -12.036 26.495 -5.740 1.00 96.44 207 ARG A CA 1
ATOM 1629 C C . ARG A 1 207 ? -13.494 26.429 -5.275 1.00 96.44 207 ARG A C 1
ATOM 1631 O O . ARG A 1 207 ? -13.778 26.791 -4.136 1.00 96.44 207 ARG A O 1
ATOM 1638 N N . ALA A 1 208 ? -14.389 25.891 -6.103 1.00 94.75 208 ALA A N 1
ATOM 1639 C CA . ALA A 1 208 ? -15.801 25.734 -5.751 1.00 94.75 208 ALA A CA 1
ATOM 1640 C C . ALA A 1 208 ? -16.005 24.792 -4.547 1.00 94.75 208 ALA A C 1
ATOM 1642 O O . ALA A 1 208 ? -16.820 25.067 -3.662 1.00 94.75 208 ALA A O 1
ATOM 1643 N N . GLN A 1 209 ? -15.237 23.700 -4.467 1.00 94.56 209 GLN A N 1
ATOM 1644 C CA . GLN A 1 209 ? -15.260 22.806 -3.304 1.00 94.56 209 GLN A CA 1
ATOM 1645 C C . GLN A 1 209 ? -14.771 23.507 -2.030 1.00 94.56 209 GLN A C 1
ATOM 1647 O O . GLN A 1 209 ? -15.381 23.349 -0.972 1.00 94.56 209 GLN A O 1
ATOM 1652 N N . THR A 1 210 ? -13.721 24.323 -2.136 1.00 93.94 210 THR A N 1
ATOM 1653 C CA . THR A 1 210 ? -13.167 25.096 -1.014 1.00 93.94 210 THR A CA 1
ATOM 1654 C C . THR A 1 210 ? -14.188 26.095 -0.463 1.00 93.94 210 THR A C 1
ATOM 1656 O O . THR A 1 210 ? -14.381 26.174 0.749 1.00 93.94 210 THR A O 1
ATOM 1659 N N . GLU A 1 211 ? -14.904 26.809 -1.334 1.00 95.88 211 GLU A N 1
ATOM 1660 C CA . GLU A 1 211 ? -15.970 27.736 -0.925 1.00 95.88 211 GLU A CA 1
ATOM 1661 C C . GLU A 1 211 ? -17.132 27.013 -0.224 1.00 95.88 211 GLU A C 1
ATOM 1663 O O . GLU A 1 211 ? -17.669 27.500 0.773 1.00 95.88 211 GLU A O 1
ATOM 1668 N N . ASN A 1 212 ? -17.501 25.821 -0.702 1.00 95.94 212 ASN A N 1
ATOM 1669 C CA . ASN A 1 212 ? -18.530 25.001 -0.065 1.00 95.94 212 ASN A CA 1
ATOM 1670 C C . ASN A 1 212 ? -18.095 24.504 1.325 1.00 95.94 212 ASN A C 1
ATOM 1672 O O . ASN A 1 212 ? -18.877 24.552 2.273 1.00 95.94 212 ASN A O 1
ATOM 1676 N N . LEU A 1 213 ? -16.842 24.060 1.465 1.00 94.62 213 LEU A N 1
ATOM 1677 C CA . LEU A 1 213 ? -16.278 23.661 2.756 1.00 94.62 213 LEU A CA 1
ATOM 1678 C C . LEU A 1 213 ? -16.227 24.834 3.737 1.00 94.62 213 LEU A C 1
ATOM 1680 O O . LEU A 1 213 ? -16.578 24.661 4.901 1.00 94.62 213 LEU A O 1
ATOM 1684 N N . HIS A 1 214 ? -15.858 26.028 3.269 1.00 94.75 214 HIS A N 1
ATOM 1685 C CA . HIS A 1 214 ? -15.843 27.228 4.102 1.00 94.75 214 HIS A CA 1
ATOM 1686 C C . HIS A 1 214 ? -17.240 27.564 4.643 1.00 94.75 214 HIS A C 1
ATOM 1688 O O . HIS A 1 214 ? -17.390 27.865 5.826 1.00 94.75 214 HIS A O 1
ATOM 1694 N N . ARG A 1 215 ? -18.276 27.431 3.805 1.00 95.38 215 ARG A N 1
ATOM 1695 C CA . ARG A 1 215 ? -19.672 27.612 4.224 1.00 95.38 215 ARG A CA 1
ATOM 1696 C C . ARG A 1 215 ? -20.086 26.591 5.283 1.00 95.38 215 ARG A C 1
ATOM 1698 O O . ARG A 1 215 ? -20.539 26.985 6.350 1.00 95.38 215 ARG A O 1
ATOM 1705 N N . LYS A 1 216 ? -19.838 25.299 5.030 1.00 94.75 216 LYS A N 1
ATOM 1706 C CA . LYS A 1 216 ? -20.132 24.223 5.994 1.00 94.75 216 LYS A CA 1
ATOM 1707 C C . LYS A 1 216 ? -19.413 24.428 7.328 1.00 94.75 216 LYS A C 1
ATOM 1709 O O . LYS A 1 216 ? -19.983 24.159 8.377 1.00 94.75 216 LYS A O 1
ATOM 1714 N N . LEU A 1 217 ? -18.172 24.917 7.301 1.00 94.00 217 LEU A N 1
ATOM 1715 C CA . LEU A 1 217 ? -17.424 25.241 8.514 1.00 94.00 217 LEU A CA 1
ATOM 1716 C C . LEU A 1 217 ? -18.076 26.394 9.292 1.00 94.00 217 LEU A C 1
ATOM 1718 O O . LEU A 1 217 ? -18.167 26.315 10.515 1.00 94.00 217 LEU A O 1
ATOM 1722 N N . GLY A 1 218 ? -18.556 27.432 8.602 1.00 95.69 218 GLY A N 1
ATOM 1723 C CA . GLY A 1 218 ? -19.311 28.527 9.217 1.00 95.69 218 GLY A CA 1
ATOM 1724 C C . GLY A 1 218 ? -20.605 28.052 9.886 1.00 95.69 218 GLY A C 1
ATOM 1725 O O . GLY A 1 218 ? -20.883 28.431 11.028 1.00 95.69 218 GLY A O 1
ATOM 1726 N N . ASP A 1 219 ? -21.343 27.159 9.225 1.00 95.75 219 ASP A N 1
ATOM 1727 C CA . ASP A 1 219 ? -22.565 26.559 9.773 1.00 95.75 219 ASP A CA 1
ATOM 1728 C C . ASP A 1 219 ? -22.254 25.735 11.034 1.00 95.75 219 ASP A C 1
ATOM 1730 O O . ASP A 1 219 ? -22.880 25.923 12.078 1.00 95.75 219 ASP A O 1
ATOM 1734 N N . SER A 1 220 ? -21.218 24.889 10.987 1.00 93.19 220 SER A N 1
ATOM 1735 C CA . SER A 1 220 ? -20.769 24.098 12.142 1.00 93.19 220 SER A CA 1
ATOM 1736 C C . SER A 1 220 ? -20.302 24.965 13.315 1.00 93.19 220 SER A C 1
ATOM 1738 O O . SER A 1 220 ? -20.615 24.666 14.466 1.00 93.19 220 SER A O 1
ATOM 1740 N N . LEU A 1 221 ? -19.572 26.057 13.061 1.00 93.25 221 LEU A N 1
ATOM 1741 C CA . LEU A 1 221 ? -19.161 26.994 14.116 1.00 93.25 221 LEU A CA 1
ATOM 1742 C C . LEU A 1 221 ? -20.367 27.669 14.777 1.00 93.25 221 LEU A C 1
ATOM 1744 O O . LEU A 1 221 ? -20.373 27.871 15.994 1.00 93.25 221 LEU A O 1
ATOM 1748 N N . SER A 1 222 ? -21.400 27.964 13.989 1.00 94.44 222 SER A N 1
ATOM 1749 C CA . SER A 1 222 ? -22.658 28.520 14.491 1.00 94.44 222 SER A CA 1
ATOM 1750 C C . SER A 1 222 ? -23.375 27.509 15.392 1.00 94.44 222 SER A C 1
ATOM 1752 O O . SER A 1 222 ? -23.732 27.853 16.519 1.00 94.44 222 SER A O 1
ATOM 1754 N N . GLN A 1 223 ? -23.457 26.239 14.980 1.00 95.19 223 GLN A N 1
ATOM 1755 C CA . GLN A 1 223 ? -24.004 25.153 15.806 1.00 95.19 223 GLN A CA 1
ATOM 1756 C C . GLN A 1 223 ? -23.218 24.948 17.111 1.00 95.19 223 GLN A C 1
ATOM 1758 O O . GLN A 1 223 ? -23.811 24.804 18.177 1.00 95.19 223 GLN A O 1
ATOM 1763 N N . ILE A 1 224 ? -21.881 24.993 17.070 1.00 93.38 224 ILE A N 1
ATOM 1764 C CA . ILE A 1 224 ? -21.042 24.889 18.277 1.00 93.38 224 ILE A CA 1
ATOM 1765 C C . ILE A 1 224 ? -21.354 26.026 19.260 1.00 93.38 224 ILE A C 1
ATOM 1767 O O . ILE A 1 224 ? -21.390 25.808 20.474 1.00 93.38 224 ILE A O 1
ATOM 1771 N N . SER A 1 225 ? -21.587 27.240 18.755 1.00 93.69 225 SER A N 1
ATOM 1772 C CA . SER A 1 225 ? -21.940 28.388 19.596 1.00 93.69 225 SER A CA 1
ATOM 1773 C C . SER A 1 225 ? -23.302 28.213 20.282 1.00 93.69 225 SER A C 1
ATOM 1775 O O . SER A 1 225 ? -23.436 28.540 21.464 1.00 93.69 225 SER A O 1
ATOM 1777 N N . GLU A 1 226 ? -24.272 27.619 19.583 1.00 95.44 226 GLU A N 1
ATOM 1778 C CA . GLU A 1 226 ? -25.601 27.304 20.110 1.00 95.44 226 GLU A CA 1
ATOM 1779 C C . GLU A 1 226 ? -25.527 26.213 21.186 1.00 95.44 226 GLU A C 1
ATOM 1781 O O . GLU A 1 226 ? -25.968 26.430 22.316 1.00 95.44 226 GLU A O 1
ATOM 1786 N N . ILE A 1 227 ? -24.825 25.108 20.905 1.00 94.06 227 ILE A N 1
ATOM 1787 C CA . ILE A 1 227 ? -24.577 24.024 21.871 1.00 94.06 227 ILE A CA 1
ATOM 1788 C C . ILE A 1 227 ? -23.901 24.560 23.141 1.00 94.06 227 ILE A C 1
ATOM 1790 O O . ILE A 1 227 ? -24.258 24.179 24.256 1.00 94.06 227 ILE A O 1
ATOM 1794 N N . LYS A 1 228 ? -22.939 25.480 23.008 1.00 94.81 228 LYS A N 1
ATOM 1795 C CA . LYS A 1 228 ? -22.269 26.110 24.156 1.00 94.81 228 LYS A CA 1
ATOM 1796 C C . LYS A 1 228 ? -23.233 26.951 25.004 1.00 94.81 228 LYS A C 1
ATOM 1798 O O . LYS A 1 228 ? -23.107 26.977 26.234 1.00 94.81 228 LYS A O 1
ATOM 1803 N N . SER A 1 229 ? -24.174 27.648 24.368 1.00 94.44 229 SER A N 1
ATOM 1804 C CA . SER A 1 229 ? -25.231 28.389 25.066 1.00 94.44 229 SER A CA 1
ATOM 1805 C C . SER A 1 229 ? -26.135 27.438 25.847 1.00 94.44 229 SER A C 1
ATOM 1807 O O . SER A 1 229 ? -26.358 27.637 27.043 1.00 94.44 229 SER A O 1
ATOM 1809 N N . ASP A 1 230 ? -26.581 26.356 25.213 1.00 94.06 230 ASP A N 1
ATOM 1810 C CA . ASP A 1 230 ? -27.461 25.374 25.845 1.00 94.06 230 ASP A CA 1
ATOM 1811 C C . ASP A 1 230 ? -26.776 24.616 26.980 1.00 94.06 230 ASP A C 1
ATOM 1813 O O . ASP A 1 230 ? -27.379 24.415 28.034 1.00 94.06 230 ASP A O 1
ATOM 1817 N N . PHE A 1 231 ? -25.487 24.299 26.841 1.00 92.81 231 PHE A N 1
ATOM 1818 C CA . PHE A 1 231 ? -24.698 23.719 27.927 1.00 92.81 231 PHE A CA 1
ATOM 1819 C C . PHE A 1 231 ? -24.639 24.646 29.148 1.00 92.81 231 PHE A C 1
ATOM 1821 O O . PHE A 1 231 ? -24.752 24.197 30.289 1.00 92.81 231 PHE A O 1
ATOM 1828 N N . SER A 1 232 ? -24.516 25.955 28.916 1.00 93.56 232 SER A N 1
ATOM 1829 C CA . SER A 1 232 ? -24.488 26.958 29.984 1.00 93.56 232 SER A CA 1
ATOM 1830 C C . SER A 1 232 ? -25.849 27.054 30.697 1.00 93.56 232 SER A C 1
ATOM 1832 O O . SER A 1 232 ? -25.897 27.122 31.927 1.00 93.56 232 SER A O 1
ATOM 1834 N N . LYS A 1 233 ? -26.964 26.971 29.952 1.00 95.69 233 LYS A N 1
ATOM 1835 C CA . LYS A 1 233 ? -28.321 26.878 30.526 1.00 95.69 233 LYS A CA 1
ATOM 1836 C C . LYS A 1 233 ? -28.487 25.598 31.347 1.00 95.69 233 LYS A C 1
ATOM 1838 O O . LYS A 1 233 ? -28.925 25.668 32.494 1.00 95.69 233 LYS A O 1
ATOM 1843 N N . LEU A 1 234 ? -28.084 24.448 30.806 1.00 92.88 234 LEU A N 1
ATOM 1844 C CA . LEU A 1 234 ? -28.169 23.159 31.494 1.00 92.88 234 LEU A CA 1
ATOM 1845 C C . LEU A 1 234 ? -27.366 23.170 32.800 1.00 92.88 234 LEU A C 1
ATOM 1847 O O . LEU A 1 234 ? -27.856 22.710 33.830 1.00 92.88 234 LEU A O 1
ATOM 1851 N N . LYS A 1 235 ? -26.166 23.760 32.779 1.00 94.00 235 LYS A N 1
ATOM 1852 C CA . LYS A 1 235 ? -25.325 23.898 33.968 1.00 94.00 235 LYS A CA 1
ATOM 1853 C C . LYS A 1 235 ? -26.009 24.729 35.056 1.00 94.00 235 LYS A C 1
ATOM 1855 O O . LYS A 1 235 ? -26.044 24.304 36.206 1.00 94.00 235 LYS A O 1
ATOM 1860 N N . SER A 1 236 ? -26.626 25.853 34.689 1.00 93.38 236 SER A N 1
ATOM 1861 C CA . SER A 1 236 ? -27.383 26.671 35.646 1.00 93.38 236 SER A CA 1
ATOM 1862 C C . SER A 1 236 ? -28.600 25.936 36.233 1.00 93.38 236 SER A C 1
ATOM 1864 O O . SER A 1 236 ? -28.874 26.043 37.429 1.00 93.38 236 SER A O 1
ATOM 1866 N N . ALA A 1 237 ? -29.297 25.131 35.421 1.00 92.69 237 ALA A N 1
ATOM 1867 C CA . ALA A 1 237 ? -30.414 24.309 35.880 1.00 92.69 237 ALA A CA 1
ATOM 1868 C C . ALA A 1 237 ? -29.946 23.205 36.843 1.00 92.69 237 ALA A C 1
ATOM 1870 O O . ALA A 1 237 ? -30.583 22.977 37.871 1.00 92.69 237 ALA A O 1
ATOM 1871 N N . GLN A 1 238 ? -28.809 22.565 36.554 1.00 93.50 238 GLN A N 1
ATOM 1872 C CA . GLN A 1 238 ? -28.186 21.583 37.442 1.00 93.50 238 GLN A CA 1
ATOM 1873 C C . GLN A 1 238 ? -27.849 22.194 38.807 1.00 93.50 238 GLN A C 1
ATOM 1875 O O . GLN A 1 238 ? -28.175 21.597 39.832 1.00 93.50 238 GLN A O 1
ATOM 1880 N N . ASP A 1 239 ? -27.234 23.378 38.831 1.00 94.06 239 ASP A N 1
ATOM 1881 C CA . ASP A 1 239 ? -26.853 24.042 40.081 1.00 94.06 239 ASP A CA 1
ATOM 1882 C C . ASP A 1 239 ? -28.101 24.412 40.916 1.00 94.06 239 ASP A C 1
ATOM 1884 O O . ASP A 1 239 ? -28.118 24.235 42.136 1.00 94.06 239 ASP A O 1
ATOM 1888 N N . SER A 1 240 ? -29.196 24.824 40.261 1.00 94.81 240 SER A N 1
ATOM 1889 C CA . SER A 1 240 ? -30.487 25.070 40.922 1.00 94.81 240 SER A CA 1
ATOM 1890 C C . SER A 1 240 ? -31.098 23.800 41.531 1.00 94.81 240 SER A C 1
ATOM 1892 O O . SER A 1 240 ? -31.534 23.815 42.686 1.00 94.81 240 SER A O 1
ATOM 1894 N N . VAL A 1 241 ? -31.098 22.683 40.793 1.00 92.44 241 VAL A N 1
ATOM 1895 C CA . VAL A 1 241 ? -31.585 21.386 41.298 1.00 92.44 241 VAL A CA 1
ATOM 1896 C C . VAL A 1 241 ? -30.733 20.901 42.469 1.00 92.44 241 VAL A C 1
ATOM 1898 O O . VAL A 1 241 ? -31.273 20.416 43.461 1.00 92.44 241 VAL A O 1
ATOM 1901 N N . GLN A 1 242 ? -29.412 21.074 42.398 1.00 93.12 242 GLN A N 1
ATOM 1902 C CA . GLN A 1 242 ? -28.508 20.713 43.485 1.00 93.12 242 GLN A CA 1
ATOM 1903 C C . GLN A 1 242 ? -28.799 21.518 44.761 1.00 93.12 242 GLN A C 1
ATOM 1905 O O . GLN A 1 242 ? -28.843 20.928 45.843 1.00 93.12 242 GLN A O 1
ATOM 1910 N N . SER A 1 243 ? -29.067 22.826 44.644 1.00 93.50 243 SER A N 1
ATOM 1911 C CA . SER A 1 243 ? -29.492 23.655 45.784 1.00 93.50 243 SER A CA 1
ATOM 1912 C C . SER A 1 243 ? -30.785 23.123 46.403 1.00 93.50 243 SER A C 1
ATOM 1914 O O . SER A 1 243 ? -30.817 22.844 47.602 1.00 93.50 243 SER A O 1
ATOM 1916 N N . ARG A 1 244 ? -31.816 22.868 45.584 1.00 92.44 244 ARG A N 1
ATOM 1917 C CA . ARG A 1 244 ? -33.108 22.337 46.059 1.00 92.44 244 ARG A CA 1
ATOM 1918 C C . ARG A 1 244 ? -32.970 20.982 46.747 1.00 92.44 244 ARG A C 1
ATOM 1920 O O . ARG A 1 244 ? -33.586 20.765 47.784 1.00 92.44 244 ARG A O 1
ATOM 1927 N N . ASN A 1 245 ? -32.146 20.083 46.210 1.00 89.44 245 ASN A N 1
ATOM 1928 C CA . ASN A 1 245 ? -31.889 18.791 46.846 1.00 89.44 245 ASN A CA 1
ATOM 1929 C C . ASN A 1 245 ? -31.198 18.955 48.205 1.00 89.44 245 ASN A C 1
ATOM 1931 O O . ASN A 1 245 ? -31.542 18.246 49.145 1.00 89.44 245 ASN A O 1
ATOM 1935 N N . SER A 1 246 ? -30.258 19.898 48.329 1.00 91.94 246 SER A N 1
ATOM 1936 C CA . SER A 1 246 ? -29.591 20.170 49.608 1.00 91.94 246 SER A CA 1
ATOM 1937 C C . SER A 1 246 ? -30.536 20.772 50.655 1.00 91.94 246 SER A C 1
ATOM 1939 O O . SER A 1 246 ? -30.465 20.409 51.827 1.00 91.94 246 SER A O 1
ATOM 1941 N N . GLU A 1 247 ? -31.459 21.640 50.238 1.00 93.88 247 GLU A N 1
ATOM 1942 C CA . GLU A 1 247 ? -32.507 22.195 51.102 1.00 93.88 247 GLU A CA 1
ATOM 1943 C C . GLU A 1 247 ? -33.482 21.107 51.559 1.00 93.88 247 GLU A C 1
ATOM 1945 O O . GLU A 1 247 ? -33.784 21.009 52.746 1.00 93.88 247 GLU A O 1
ATOM 1950 N N . MET A 1 248 ? -33.914 20.243 50.637 1.00 91.50 248 MET A N 1
ATOM 1951 C CA . MET A 1 248 ? -34.806 19.125 50.939 1.00 91.50 248 MET A CA 1
ATOM 1952 C C . MET A 1 248 ? -34.159 18.109 51.889 1.00 91.50 248 MET A C 1
ATOM 1954 O O . MET A 1 248 ? -34.823 17.627 52.800 1.00 91.50 248 MET A O 1
ATOM 1958 N N . ALA A 1 249 ? -32.866 17.818 51.720 1.00 87.75 249 ALA A N 1
ATOM 1959 C CA . ALA A 1 249 ? -32.127 16.944 52.629 1.00 87.75 249 ALA A CA 1
ATOM 1960 C C . ALA A 1 249 ? -32.081 17.512 54.058 1.00 87.75 249 ALA A C 1
ATOM 1962 O O . ALA A 1 249 ? -32.350 16.785 55.009 1.00 87.75 249 ALA A O 1
ATOM 1963 N N . ARG A 1 250 ? -31.826 18.821 54.210 1.00 93.31 250 ARG A N 1
ATOM 1964 C CA . ARG A 1 250 ? -31.850 19.487 55.525 1.00 93.31 250 ARG A CA 1
ATOM 1965 C C . ARG A 1 250 ? -33.235 19.470 56.167 1.00 93.31 250 ARG A C 1
ATOM 1967 O O . ARG A 1 250 ? -33.337 19.241 57.366 1.00 93.31 250 ARG A O 1
ATOM 1974 N N . ALA A 1 251 ? -34.288 19.709 55.383 1.00 90.94 251 ALA A N 1
ATOM 1975 C CA . ALA A 1 251 ? -35.661 19.634 55.880 1.00 90.94 251 ALA A CA 1
ATOM 1976 C C . ALA A 1 251 ? -35.990 18.218 56.379 1.00 90.94 251 ALA A C 1
ATOM 1978 O O . ALA A 1 251 ? -36.516 18.054 57.473 1.00 90.94 251 ALA A O 1
ATOM 1979 N N . PHE A 1 252 ? -35.586 17.192 55.626 1.00 89.00 252 PHE A N 1
ATOM 1980 C CA . PHE A 1 252 ? -35.781 15.801 56.023 1.00 89.00 252 PHE A CA 1
ATOM 1981 C C . PHE A 1 252 ? -35.017 15.437 57.307 1.00 89.00 252 PHE A C 1
ATOM 1983 O O . PHE A 1 252 ? -35.575 14.790 58.188 1.00 89.00 252 PHE A O 1
ATOM 1990 N N . GLU A 1 253 ? -33.763 15.878 57.458 1.00 91.19 253 GLU A N 1
ATOM 1991 C CA . GLU A 1 253 ? -32.993 15.688 58.700 1.00 91.19 253 GLU A CA 1
ATOM 1992 C C . GLU A 1 253 ? -33.669 16.348 59.913 1.00 91.19 253 GLU A C 1
ATOM 1994 O O . GLU A 1 253 ? -33.669 15.787 61.014 1.00 91.19 253 GLU A O 1
ATOM 1999 N N . GLN A 1 254 ? -34.273 17.523 59.715 1.00 93.06 254 GLN A N 1
ATOM 2000 C CA . GLN A 1 254 ? -35.016 18.223 60.758 1.00 93.06 254 GLN A CA 1
ATOM 2001 C C . GLN A 1 254 ? -36.282 17.453 61.165 1.00 93.06 254 GLN A C 1
ATOM 2003 O O . GLN A 1 254 ? -36.501 17.251 62.360 1.00 93.06 254 GLN A O 1
ATOM 2008 N N . ASP A 1 255 ? -37.064 16.971 60.196 1.00 90.44 255 ASP A N 1
ATOM 2009 C CA . ASP A 1 255 ? -38.279 16.186 60.448 1.00 90.44 255 ASP A CA 1
ATOM 2010 C C . ASP A 1 255 ? -37.962 14.864 61.168 1.00 90.44 255 ASP A C 1
ATOM 2012 O O . ASP A 1 255 ? -38.661 14.474 62.106 1.00 90.44 255 ASP A O 1
ATOM 2016 N N . VAL A 1 256 ? -36.874 14.184 60.779 1.00 90.06 256 VAL A N 1
ATOM 2017 C CA . VAL A 1 256 ? -36.391 12.970 61.463 1.00 90.06 256 VAL A CA 1
ATOM 2018 C C . VAL A 1 256 ? -36.016 13.281 62.911 1.00 90.06 256 VAL A C 1
ATOM 2020 O O . VAL A 1 256 ? -36.446 12.569 63.817 1.00 90.06 256 VAL A O 1
ATOM 2023 N N . SER A 1 257 ? -35.284 14.372 63.149 1.00 89.44 257 SER A N 1
ATOM 2024 C CA . SER A 1 257 ? -34.899 14.789 64.504 1.00 89.44 257 SER A CA 1
ATOM 2025 C C . SER A 1 257 ? -36.120 15.114 65.377 1.00 89.44 257 SER A C 1
ATOM 2027 O O . SER A 1 257 ? -36.144 14.817 66.574 1.00 89.44 257 SER A O 1
ATOM 2029 N N . GLU A 1 258 ? -37.162 15.714 64.795 1.00 91.06 258 GLU A N 1
ATOM 2030 C CA . GLU A 1 258 ? -38.413 15.996 65.501 1.00 91.06 258 GLU A CA 1
ATOM 2031 C C . GLU A 1 258 ? -39.182 14.713 65.844 1.00 91.06 258 GLU A C 1
ATOM 2033 O O . GLU A 1 258 ? -39.648 14.564 66.980 1.00 91.06 258 GLU A O 1
ATOM 2038 N N . LEU A 1 259 ? -39.254 13.764 64.907 1.00 89.19 259 LEU A N 1
ATOM 2039 C CA . LEU A 1 259 ? -39.842 12.442 65.128 1.00 89.19 259 LEU A CA 1
ATOM 2040 C C . LEU A 1 259 ? -39.107 11.662 66.221 1.00 89.19 259 LEU A C 1
ATOM 2042 O O . LEU A 1 259 ? -39.759 11.088 67.092 1.00 89.19 259 LEU A O 1
ATOM 2046 N N . GLU A 1 260 ? -37.774 11.668 66.225 1.00 89.56 260 GLU A N 1
ATOM 2047 C CA . GLU A 1 260 ? -36.964 11.018 67.263 1.00 89.56 260 GLU A CA 1
ATOM 2048 C C . GLU A 1 260 ? -37.225 11.621 68.646 1.00 89.56 260 GLU A C 1
ATOM 2050 O O . GLU A 1 260 ? -37.427 10.894 69.625 1.00 89.56 260 GLU A O 1
ATOM 2055 N N . ARG A 1 261 ? -37.297 12.956 68.733 1.00 89.06 261 ARG A N 1
ATOM 2056 C CA . ARG A 1 261 ? -37.647 13.649 69.978 1.00 89.06 261 ARG A CA 1
ATOM 2057 C C . ARG A 1 261 ? -39.056 13.275 70.440 1.00 89.06 261 ARG A C 1
ATOM 2059 O O . ARG A 1 261 ? -39.247 12.991 71.621 1.00 89.06 261 ARG A O 1
ATOM 2066 N N . GLY A 1 262 ? -40.025 13.245 69.523 1.00 88.12 262 GLY A N 1
ATOM 2067 C CA . GLY A 1 262 ? -41.399 12.825 69.802 1.00 88.12 262 GLY A CA 1
ATOM 2068 C C . GLY A 1 262 ? -41.472 11.384 70.312 1.00 88.12 262 GLY A C 1
ATOM 2069 O O . GLY A 1 262 ? -42.073 11.123 71.355 1.00 88.12 262 GLY A O 1
ATOM 2070 N N . LEU A 1 263 ? -40.786 10.457 69.643 1.00 87.75 263 LEU A N 1
ATOM 2071 C CA . LEU A 1 263 ? -40.722 9.054 70.047 1.00 87.75 263 LEU A CA 1
ATOM 2072 C C . LEU A 1 263 ? -40.103 8.893 71.440 1.00 87.75 263 LEU A C 1
ATOM 2074 O O . LEU A 1 263 ? -40.621 8.127 72.247 1.00 87.75 263 LEU A O 1
ATOM 2078 N N . SER A 1 264 ? -39.047 9.651 71.745 1.00 86.62 264 SER A N 1
ATOM 2079 C CA . SER A 1 264 ? -38.414 9.662 73.067 1.00 86.62 264 SER A CA 1
ATOM 2080 C C . SER A 1 264 ? -39.375 10.141 74.162 1.00 86.62 264 SER A C 1
ATOM 2082 O O . SER A 1 264 ? -39.501 9.498 75.203 1.00 86.62 264 SER A O 1
ATOM 2084 N N . THR A 1 265 ? -40.142 11.210 73.909 1.00 87.75 265 THR A N 1
ATOM 2085 C CA . THR A 1 265 ? -41.154 11.682 74.873 1.00 87.75 265 THR A CA 1
ATOM 2086 C C . THR A 1 265 ? -42.255 10.653 75.116 1.00 87.75 265 THR A C 1
ATOM 2088 O O . THR A 1 265 ? -42.594 10.379 76.265 1.00 87.75 265 THR A O 1
ATOM 2091 N N . VAL A 1 266 ? -42.754 10.016 74.053 1.00 84.81 266 VAL A N 1
ATOM 2092 C CA . VAL A 1 266 ? -43.767 8.957 74.155 1.00 84.81 266 VAL A CA 1
ATOM 2093 C C . VAL A 1 266 ? -43.203 7.745 74.899 1.00 84.81 266 VAL A C 1
ATOM 2095 O O . VAL A 1 266 ? -43.891 7.167 75.735 1.00 84.81 266 VAL A O 1
ATOM 2098 N N . ALA A 1 267 ? -41.949 7.368 74.645 1.00 84.94 267 ALA A N 1
ATOM 2099 C CA . ALA A 1 267 ? -41.296 6.266 75.342 1.00 84.94 267 ALA A CA 1
ATOM 2100 C C . ALA A 1 267 ? -41.191 6.520 76.856 1.00 84.94 267 ALA A C 1
ATOM 2102 O O . ALA A 1 267 ? -41.501 5.622 77.640 1.00 84.94 267 ALA A O 1
ATOM 2103 N N . GLU A 1 268 ? -40.824 7.734 77.279 1.00 86.50 268 GLU A N 1
ATOM 2104 C CA . GLU A 1 268 ? -40.782 8.097 78.703 1.00 86.50 268 GLU A CA 1
ATOM 2105 C C . GLU A 1 268 ? -42.184 8.156 79.338 1.00 86.50 268 GLU A C 1
ATOM 2107 O O . GLU A 1 268 ? -42.371 7.667 80.454 1.00 86.50 268 GLU A O 1
ATOM 2112 N N . GLU A 1 269 ? -43.204 8.642 78.619 1.00 86.94 269 GLU A N 1
ATOM 2113 C CA . GLU A 1 269 ? -44.601 8.570 79.082 1.00 86.94 269 GLU A CA 1
ATOM 2114 C C . GLU A 1 269 ? -45.065 7.122 79.290 1.00 86.94 269 GLU A C 1
ATOM 2116 O O . GLU A 1 269 ? -45.671 6.793 80.314 1.00 86.94 269 GLU A O 1
ATOM 2121 N N . TRP A 1 270 ? -44.770 6.232 78.338 1.00 82.62 270 TRP A N 1
ATOM 2122 C CA . TRP A 1 270 ? -45.104 4.812 78.445 1.00 82.62 270 TRP A CA 1
ATOM 2123 C C . TRP A 1 270 ? -44.364 4.135 79.590 1.00 82.62 270 TRP A C 1
ATOM 2125 O O . TRP A 1 270 ? -44.965 3.346 80.316 1.00 82.62 270 TRP A O 1
ATOM 2135 N N . LYS A 1 271 ? -43.087 4.460 79.788 1.00 87.94 271 LYS A N 1
ATOM 2136 C CA . LYS A 1 271 ? -42.278 3.950 80.897 1.00 87.94 271 LYS A CA 1
ATOM 2137 C C . LYS A 1 271 ? -42.845 4.377 82.250 1.00 87.94 271 LYS A C 1
ATOM 2139 O O . LYS A 1 271 ? -42.962 3.538 83.139 1.00 87.94 271 LYS A O 1
ATOM 2144 N N . SER A 1 272 ? -43.266 5.636 82.387 1.00 85.06 272 SER A N 1
ATOM 2145 C CA . SER A 1 272 ? -43.950 6.133 83.587 1.00 85.06 272 SER A CA 1
ATOM 2146 C C . SER A 1 272 ? -45.279 5.410 83.821 1.00 85.06 272 SER A C 1
ATOM 2148 O O . SER A 1 272 ? -45.501 4.900 84.915 1.00 85.06 272 SER A O 1
ATOM 2150 N N . ARG A 1 273 ? -46.124 5.263 82.788 1.00 83.94 273 ARG A N 1
ATOM 2151 C CA . ARG A 1 273 ? -47.392 4.515 82.898 1.00 83.94 273 ARG A CA 1
ATOM 2152 C C . ARG A 1 273 ? -47.188 3.044 83.253 1.00 83.94 273 ARG A C 1
ATOM 2154 O O . ARG A 1 273 ? -47.978 2.487 84.012 1.00 83.94 273 ARG A O 1
ATOM 2161 N N . PHE A 1 274 ? -46.155 2.404 82.706 1.00 81.94 274 PHE A N 1
ATOM 2162 C CA . PHE A 1 274 ? -45.778 1.044 83.088 1.00 81.94 274 PHE A CA 1
ATOM 2163 C C . PHE A 1 274 ? -45.304 0.984 84.541 1.00 81.94 274 PHE A C 1
ATOM 2165 O O . PHE A 1 274 ? -45.672 0.040 85.234 1.00 81.94 274 PHE A O 1
ATOM 2172 N N . GLY A 1 275 ? -44.558 1.984 85.018 1.00 83.62 275 GLY A N 1
ATOM 2173 C CA . GLY A 1 275 ? -44.185 2.130 86.428 1.00 83.62 275 GLY A CA 1
ATOM 2174 C C . GLY A 1 275 ? -45.409 2.169 87.343 1.00 83.62 275 GLY A C 1
ATOM 2175 O O . GLY A 1 275 ? -45.547 1.298 88.197 1.00 83.62 275 GLY A O 1
ATOM 2176 N N . ASP A 1 276 ? -46.354 3.073 87.077 1.00 81.50 276 ASP A N 1
ATOM 2177 C CA . ASP A 1 276 ? -47.621 3.182 87.820 1.00 81.50 276 ASP A CA 1
ATOM 2178 C C . ASP A 1 276 ? -48.429 1.878 87.791 1.00 81.50 276 ASP A C 1
ATOM 2180 O O . ASP A 1 276 ? -49.064 1.484 88.770 1.00 81.50 276 ASP A O 1
ATOM 2184 N N . MET A 1 277 ? -48.456 1.200 86.640 1.00 77.88 277 MET A N 1
ATOM 2185 C CA . MET A 1 277 ? -49.160 -0.072 86.493 1.00 77.88 277 MET A CA 1
ATOM 2186 C C . MET A 1 277 ? -48.467 -1.196 87.267 1.00 77.88 277 MET A C 1
ATOM 2188 O O . MET A 1 277 ? -49.153 -2.052 87.821 1.00 77.88 277 MET A O 1
ATOM 2192 N N . THR A 1 278 ? -47.137 -1.178 87.338 1.00 82.81 278 THR A N 1
ATOM 2193 C CA . THR A 1 278 ? -46.344 -2.132 88.123 1.00 82.81 278 THR A CA 1
ATOM 2194 C C . THR A 1 278 ? -46.546 -1.888 89.615 1.00 82.81 278 THR A C 1
ATOM 2196 O O . THR A 1 278 ? -46.808 -2.836 90.341 1.00 82.81 278 THR A O 1
ATOM 2199 N N . GLU A 1 279 ? -46.564 -0.632 90.064 1.00 81.81 279 GLU A N 1
ATOM 2200 C CA . GLU A 1 279 ? -46.874 -0.265 91.452 1.00 81.81 279 GLU A CA 1
ATOM 2201 C C . GLU A 1 279 ? -48.309 -0.666 91.834 1.00 81.81 279 GLU A C 1
ATOM 2203 O O . GLU A 1 279 ? -48.550 -1.253 92.889 1.00 81.81 279 GLU A O 1
ATOM 2208 N N . LYS A 1 280 ? -49.283 -0.453 90.936 1.00 81.81 280 LYS A N 1
ATOM 2209 C CA . LYS A 1 280 ? -50.651 -0.969 91.112 1.00 81.81 280 LYS A CA 1
ATOM 2210 C C . LYS A 1 280 ? -50.695 -2.490 91.136 1.00 81.81 280 LYS A C 1
ATOM 2212 O O . LYS A 1 280 ? -51.479 -3.048 91.900 1.00 81.81 280 LYS A O 1
ATOM 2217 N N . ALA A 1 281 ? -49.896 -3.166 90.316 1.00 77.94 281 ALA A N 1
ATOM 2218 C CA . ALA A 1 281 ? -49.797 -4.618 90.331 1.00 77.94 281 ALA A CA 1
ATOM 2219 C C . ALA A 1 281 ? -49.182 -5.108 91.647 1.00 77.94 281 ALA A C 1
ATOM 2221 O O . ALA A 1 281 ? -49.720 -6.041 92.228 1.00 77.94 281 ALA A O 1
ATOM 2222 N N . GLU A 1 282 ? -48.146 -4.460 92.177 1.00 80.69 282 GLU A N 1
ATOM 2223 C CA . GLU A 1 282 ? -47.572 -4.755 93.497 1.00 80.69 282 GLU A CA 1
ATOM 2224 C C . GLU A 1 282 ? -48.585 -4.512 94.622 1.00 80.69 282 GLU A C 1
ATOM 2226 O O . GLU A 1 282 ? -48.762 -5.369 95.487 1.00 80.69 282 GLU A O 1
ATOM 2231 N N . PHE A 1 283 ? -49.337 -3.410 94.570 1.00 80.44 283 PHE A N 1
ATOM 2232 C CA . PHE A 1 283 ? -50.429 -3.127 95.503 1.00 80.44 283 PHE A CA 1
ATOM 2233 C C . PHE A 1 283 ? -51.538 -4.186 95.434 1.00 80.44 283 PHE A C 1
ATOM 2235 O O . PHE A 1 283 ? -52.005 -4.675 96.463 1.00 80.44 283 PHE A O 1
ATOM 2242 N N . LEU A 1 284 ? -51.944 -4.587 94.226 1.00 78.31 284 LEU A N 1
ATOM 2243 C CA . LEU A 1 284 ? -52.911 -5.664 94.024 1.00 78.31 284 LEU A CA 1
ATOM 2244 C C . LEU A 1 284 ? -52.354 -7.018 94.455 1.00 78.31 284 LEU A C 1
ATOM 2246 O O . LEU A 1 284 ? -53.116 -7.813 94.981 1.00 78.31 284 LEU A O 1
ATOM 2250 N N . THR A 1 285 ? -51.058 -7.274 94.289 1.00 79.88 285 THR A N 1
ATOM 2251 C CA . THR A 1 285 ? -50.396 -8.511 94.728 1.00 79.88 285 THR A CA 1
ATOM 2252 C C . THR A 1 285 ? -50.304 -8.560 96.253 1.00 79.88 285 THR A C 1
ATOM 2254 O O . THR A 1 285 ? -50.547 -9.605 96.843 1.00 79.88 285 THR A O 1
ATOM 2257 N N . SER A 1 286 ? -50.055 -7.426 96.911 1.00 77.56 286 SER A N 1
ATOM 2258 C CA . SER A 1 286 ? -50.102 -7.289 98.371 1.00 77.56 286 SER A CA 1
ATOM 2259 C C . SER A 1 286 ? -51.525 -7.476 98.913 1.00 77.56 286 SER A C 1
ATOM 2261 O O . SER A 1 286 ? -51.746 -8.236 99.855 1.00 77.56 286 SER A O 1
ATOM 2263 N N . ASN A 1 287 ? -52.527 -6.888 98.252 1.00 77.81 287 ASN A N 1
ATOM 2264 C CA . ASN A 1 287 ? -53.934 -7.144 98.567 1.00 77.81 287 ASN A CA 1
ATOM 2265 C C . ASN A 1 287 ? -54.353 -8.582 98.248 1.00 77.81 287 ASN A C 1
ATOM 2267 O O . ASN A 1 287 ? -55.188 -9.133 98.955 1.00 77.81 287 ASN A O 1
ATOM 2271 N N . LEU A 1 288 ? -53.792 -9.204 97.209 1.00 74.25 288 LEU A N 1
ATOM 2272 C CA . LEU A 1 288 ? -54.011 -10.609 96.887 1.00 74.25 288 LEU A CA 1
ATOM 2273 C C . LEU A 1 288 ? -53.363 -11.502 97.941 1.00 74.25 288 LEU A C 1
ATOM 2275 O O . LEU A 1 288 ? -53.976 -12.492 98.290 1.00 74.25 288 LEU A O 1
ATOM 2279 N N . ALA A 1 289 ? -52.206 -11.139 98.499 1.00 74.38 289 ALA A N 1
ATOM 2280 C CA . ALA A 1 289 ? -51.591 -11.836 99.626 1.00 74.38 289 ALA A CA 1
ATOM 2281 C C . ALA A 1 289 ? -52.442 -11.697 100.903 1.00 74.38 289 ALA A C 1
ATOM 2283 O O . ALA A 1 289 ? -52.706 -12.685 101.581 1.00 74.38 289 ALA A O 1
ATOM 2284 N N . ALA A 1 290 ? -52.971 -10.501 101.189 1.00 70.62 290 ALA A N 1
ATOM 2285 C CA . ALA A 1 290 ? -53.907 -10.276 102.296 1.00 70.62 290 ALA A CA 1
ATOM 2286 C C . ALA A 1 290 ? -55.246 -11.013 102.093 1.00 70.62 290 ALA A C 1
ATOM 2288 O O . ALA A 1 290 ? -55.820 -11.571 103.030 1.00 70.62 290 ALA A O 1
ATOM 2289 N N . ASN A 1 291 ? -55.729 -11.072 100.853 1.00 65.19 291 ASN A N 1
ATOM 2290 C CA . ASN A 1 291 ? -56.889 -11.870 100.484 1.00 65.19 291 ASN A CA 1
ATOM 2291 C C . ASN A 1 291 ? -56.562 -13.364 100.443 1.00 65.19 291 ASN A C 1
ATOM 2293 O O . ASN A 1 291 ? -57.455 -14.142 100.719 1.00 65.19 291 ASN A O 1
ATOM 2297 N N . GLN A 1 292 ? -55.330 -13.788 100.162 1.00 65.62 292 GLN A N 1
ATOM 2298 C CA . GLN A 1 292 ? -54.870 -15.175 100.270 1.00 65.62 292 GLN A CA 1
ATOM 2299 C C . GLN A 1 292 ? -54.783 -15.602 101.730 1.00 65.62 292 GLN A C 1
ATOM 2301 O O . GLN A 1 292 ? -55.125 -16.730 102.030 1.00 65.62 292 GLN A O 1
ATOM 2306 N N . GLU A 1 293 ? -54.431 -14.714 102.657 1.00 66.69 293 GLU A N 1
ATOM 2307 C CA . GLU A 1 293 ? -54.554 -14.955 104.101 1.00 66.69 293 GLU A CA 1
ATOM 2308 C C . GLU A 1 293 ? -56.034 -15.147 104.503 1.00 66.69 293 GLU A C 1
ATOM 2310 O O . GLU A 1 293 ? -56.383 -16.052 105.267 1.00 66.69 293 GLU A O 1
ATOM 2315 N N . ALA A 1 294 ? -56.940 -14.335 103.942 1.00 61.69 294 ALA A N 1
ATOM 2316 C CA . ALA A 1 294 ? -58.385 -14.475 104.137 1.00 61.69 294 ALA A CA 1
ATOM 2317 C C . ALA A 1 294 ? -58.968 -15.717 103.431 1.00 61.69 294 ALA A C 1
ATOM 2319 O O . ALA A 1 294 ? -59.878 -16.361 103.954 1.00 61.69 294 ALA A O 1
ATOM 2320 N N . VAL A 1 295 ? -58.417 -16.085 102.274 1.00 61.31 295 VAL A N 1
ATOM 2321 C CA . VAL A 1 295 ? -58.772 -17.273 101.501 1.00 61.31 295 VAL A CA 1
ATOM 2322 C C . VAL A 1 295 ? -58.183 -18.517 102.144 1.00 61.31 295 VAL A C 1
ATOM 2324 O O . VAL A 1 295 ? -58.906 -19.480 102.191 1.00 61.31 295 VAL A O 1
ATOM 2327 N N . LEU A 1 296 ? -57.016 -18.510 102.791 1.00 61.34 296 LEU A N 1
ATOM 2328 C CA . LEU A 1 296 ? -56.511 -19.624 103.611 1.00 61.34 296 LEU A CA 1
ATOM 2329 C C . LEU A 1 296 ? -57.428 -19.896 104.817 1.00 61.34 296 LEU A C 1
ATOM 2331 O O . LEU A 1 296 ? -57.647 -21.046 105.204 1.00 61.34 296 LEU A O 1
ATOM 2335 N N . ARG A 1 297 ? -58.053 -18.849 105.379 1.00 58.16 297 ARG A N 1
ATOM 2336 C CA . ARG A 1 297 ? -59.126 -18.997 106.381 1.00 58.16 297 ARG A CA 1
ATOM 2337 C C . ARG A 1 297 ? -60.422 -19.569 105.790 1.00 58.16 297 ARG A C 1
ATOM 2339 O O . ARG A 1 297 ? -61.130 -20.278 106.500 1.00 58.16 297 ARG A O 1
ATOM 2346 N N . LEU A 1 298 ? -60.715 -19.302 104.515 1.00 55.53 298 LEU A N 1
ATOM 2347 C CA . LEU A 1 298 ? -61.843 -19.880 103.766 1.00 55.53 298 LEU A CA 1
ATOM 2348 C C . LEU A 1 298 ? -61.509 -21.231 103.097 1.00 55.53 298 LEU A C 1
ATOM 2350 O O . LEU A 1 298 ? -62.413 -22.013 102.860 1.00 55.53 298 LEU A O 1
ATOM 2354 N N . GLU A 1 299 ? -60.249 -21.578 102.859 1.00 50.22 299 GLU A N 1
ATOM 2355 C CA . GLU A 1 299 ? -59.750 -22.839 102.297 1.00 50.22 299 GLU A CA 1
ATOM 2356 C C . GLU A 1 299 ? -59.658 -23.900 103.393 1.00 50.22 299 GLU A C 1
ATOM 2358 O O . GLU A 1 299 ? -59.885 -25.067 103.109 1.00 50.22 299 GLU A O 1
ATOM 2363 N N . ASN A 1 300 ? -59.527 -23.515 104.668 1.00 53.47 300 ASN A N 1
ATOM 2364 C CA . ASN A 1 300 ? -59.917 -24.384 105.789 1.00 53.47 300 ASN A CA 1
ATOM 2365 C C . ASN A 1 300 ? -61.423 -24.737 105.780 1.00 53.47 300 ASN A C 1
ATOM 2367 O O . ASN A 1 300 ? -61.824 -25.721 106.397 1.00 53.47 300 ASN A O 1
ATOM 2371 N N . VAL A 1 301 ? -62.258 -23.963 105.073 1.00 54.97 301 VAL A N 1
ATOM 2372 C CA . VAL A 1 301 ? -63.696 -24.225 104.875 1.00 54.97 301 VAL A CA 1
ATOM 2373 C C . VAL A 1 301 ? -63.971 -24.876 103.507 1.00 54.97 301 VAL A C 1
ATOM 2375 O O . VAL A 1 301 ? -64.902 -25.665 103.391 1.00 54.97 301 VAL A O 1
ATOM 2378 N N . VAL A 1 302 ? -63.137 -24.645 102.488 1.00 46.34 302 VAL A N 1
ATOM 2379 C CA . VAL A 1 302 ? -63.321 -25.115 101.097 1.00 46.34 302 VAL A CA 1
ATOM 2380 C C . VAL A 1 302 ? -62.406 -26.300 100.723 1.00 46.34 302 VAL A C 1
ATOM 2382 O O . VAL A 1 302 ? -62.653 -26.967 99.725 1.00 46.34 302 VAL A O 1
ATOM 2385 N N . ALA A 1 303 ? -61.501 -26.737 101.609 1.00 42.53 303 ALA A N 1
ATOM 2386 C CA . ALA A 1 303 ? -60.943 -28.101 101.624 1.00 42.53 303 ALA A CA 1
ATOM 2387 C C . ALA A 1 303 ? -62.023 -29.192 101.833 1.00 42.53 303 ALA A C 1
ATOM 2389 O O . ALA A 1 303 ? -61.734 -30.385 101.752 1.00 42.53 303 ALA A O 1
ATOM 2390 N N . SER A 1 304 ? -63.279 -28.785 102.056 1.00 42.53 304 SER A N 1
ATOM 2391 C CA . SER A 1 304 ? -64.467 -29.637 102.017 1.00 42.53 304 SER A CA 1
ATOM 2392 C C . SER A 1 304 ? -65.104 -29.781 100.627 1.00 42.53 304 SER A C 1
ATOM 2394 O O . SER A 1 304 ? -65.965 -30.637 100.457 1.00 42.53 304 SER A O 1
ATOM 2396 N N . LEU A 1 305 ? -64.694 -29.007 99.618 1.00 37.78 305 LEU A N 1
ATOM 2397 C CA . LEU A 1 305 ? -65.252 -29.076 98.263 1.00 37.78 305 LEU A CA 1
ATOM 2398 C C . LEU A 1 305 ? -64.143 -28.931 97.223 1.00 37.78 305 LEU A C 1
ATOM 2400 O O . LEU A 1 305 ? -64.070 -27.979 96.454 1.00 37.78 305 LEU A O 1
ATOM 2404 N N . GLN A 1 306 ? -63.262 -29.927 97.282 1.00 34.78 306 GLN A N 1
ATOM 2405 C CA . GLN A 1 306 ? -62.864 -30.743 96.144 1.00 34.78 306 GLN A CA 1
ATOM 2406 C C . GLN A 1 306 ? -62.748 -30.055 94.778 1.00 34.78 306 GLN A C 1
ATOM 2408 O O . GLN A 1 306 ? -63.730 -29.703 94.137 1.00 34.78 306 GLN A O 1
ATOM 2413 N N . GLU A 1 307 ? -61.519 -30.169 94.276 1.00 30.95 307 GLU A N 1
ATOM 2414 C CA . GLU A 1 307 ? -61.230 -30.605 92.914 1.00 30.95 307 GLU A CA 1
ATOM 2415 C C . GLU A 1 307 ? -61.612 -29.670 91.753 1.00 30.95 307 GLU A C 1
ATOM 2417 O O . GLU A 1 307 ? -62.768 -29.456 91.409 1.00 30.95 307 GLU A O 1
ATOM 2422 N N . ARG A 1 308 ? -60.554 -29.400 90.977 1.00 32.53 308 ARG A N 1
ATOM 2423 C CA . ARG A 1 308 ? -60.494 -29.487 89.506 1.00 32.53 308 ARG A CA 1
ATOM 2424 C C . ARG A 1 308 ? -60.495 -28.171 88.712 1.00 32.53 308 ARG A C 1
ATOM 2426 O O . ARG A 1 308 ? -61.513 -27.651 88.286 1.00 32.53 308 ARG A O 1
ATOM 2433 N N . ALA A 1 309 ? -59.254 -27.826 88.356 1.00 29.53 309 ALA A N 1
ATOM 2434 C CA . ALA A 1 309 ? -58.750 -27.675 86.985 1.00 29.53 309 ALA A CA 1
ATOM 2435 C C . ALA A 1 309 ? -58.925 -26.333 86.239 1.00 29.53 309 ALA A C 1
ATOM 2437 O O . ALA A 1 309 ? -59.945 -26.052 85.629 1.00 29.53 309 ALA A O 1
ATOM 2438 N N . ALA A 1 310 ? -57.777 -25.647 86.175 1.00 30.41 310 ALA A N 1
ATOM 2439 C CA . ALA A 1 310 ? -57.015 -25.291 84.970 1.00 30.41 310 ALA A CA 1
ATOM 2440 C C . ALA A 1 310 ? -57.470 -24.139 84.042 1.00 30.41 310 ALA A C 1
ATOM 2442 O O . ALA A 1 310 ? -58.579 -24.054 83.532 1.00 30.41 310 ALA A O 1
ATOM 2443 N N . THR A 1 311 ? -56.465 -23.295 83.818 1.00 30.34 311 THR A N 1
ATOM 2444 C CA . THR A 1 311 ? -56.261 -22.100 82.988 1.00 30.34 311 THR A CA 1
ATOM 2445 C C . THR A 1 311 ? -55.933 -22.464 81.501 1.00 30.34 311 THR A C 1
ATOM 2447 O O . THR A 1 311 ? -56.101 -23.623 81.131 1.00 30.34 311 THR A O 1
ATOM 2450 N N . PRO A 1 312 ? -55.369 -21.579 80.637 1.00 46.38 312 PRO A N 1
ATOM 2451 C CA . PRO A 1 312 ? -56.002 -20.444 79.930 1.00 46.38 312 PRO A CA 1
ATOM 2452 C C . PRO A 1 312 ? -55.544 -20.278 78.433 1.00 46.38 312 PRO A C 1
ATOM 2454 O O . PRO A 1 312 ? -54.680 -21.011 77.971 1.00 46.38 312 PRO A O 1
ATOM 2457 N N . ALA A 1 313 ? -56.039 -19.215 77.757 1.00 31.73 313 ALA A N 1
ATOM 2458 C CA . ALA A 1 313 ? -55.413 -18.378 76.683 1.00 31.73 313 ALA A CA 1
ATOM 2459 C C . ALA A 1 313 ? -54.990 -19.053 75.327 1.00 31.73 313 ALA A C 1
ATOM 2461 O O . ALA A 1 313 ? -54.881 -20.263 75.255 1.00 31.73 313 ALA A O 1
ATOM 2462 N N . THR A 1 314 ? -54.750 -18.429 74.153 1.00 29.23 314 THR A N 1
ATOM 2463 C CA . THR A 1 314 ? -54.478 -17.048 73.684 1.00 29.23 314 THR A CA 1
ATOM 2464 C C . THR A 1 314 ? -54.739 -16.924 72.153 1.00 29.23 314 THR A C 1
ATOM 2466 O O . THR A 1 314 ? -54.861 -17.910 71.436 1.00 29.23 314 THR A O 1
ATOM 2469 N N . SER A 1 315 ? -54.769 -15.669 71.712 1.00 31.47 315 SER A N 1
ATOM 2470 C CA . SER A 1 315 ? -54.916 -14.939 70.440 1.00 31.47 315 SER A CA 1
ATOM 2471 C C . SER A 1 315 ? -54.100 -15.290 69.158 1.00 31.47 315 SER A C 1
ATOM 2473 O O . SER A 1 315 ? -52.946 -15.691 69.231 1.00 31.47 315 SER A O 1
ATOM 2475 N N . SER A 1 316 ? -54.691 -14.887 68.013 1.00 29.72 316 SER A N 1
ATOM 2476 C CA . SER A 1 316 ? -54.159 -14.078 66.874 1.00 29.72 316 SER A CA 1
ATOM 2477 C C . SER A 1 316 ? -53.316 -14.628 65.694 1.00 29.72 316 SER A C 1
ATOM 2479 O O . SER A 1 316 ? -52.415 -15.443 65.829 1.00 29.72 316 SER A O 1
ATOM 2481 N N . ALA A 1 317 ? -53.644 -14.041 64.526 1.00 32.78 317 ALA A N 1
ATOM 2482 C CA . ALA A 1 317 ? -53.149 -14.153 63.138 1.00 32.78 317 ALA A CA 1
ATOM 2483 C C . ALA A 1 317 ? -51.688 -13.656 62.915 1.00 32.78 317 ALA A C 1
ATOM 2485 O O . ALA A 1 317 ? -51.108 -13.070 63.824 1.00 32.78 317 ALA A O 1
ATOM 2486 N N . THR A 1 318 ? -51.022 -13.754 61.742 1.00 31.78 318 THR A N 1
ATOM 2487 C CA . THR A 1 318 ? -51.239 -12.945 60.503 1.00 31.78 318 THR A CA 1
ATOM 2488 C C . THR A 1 318 ? -50.178 -13.273 59.401 1.00 31.78 318 THR A C 1
ATOM 2490 O O . THR A 1 318 ? -49.046 -13.573 59.755 1.00 31.78 318 THR A O 1
ATOM 2493 N N . HIS A 1 319 ? -50.567 -13.181 58.107 1.00 31.92 319 HIS A N 1
ATOM 2494 C CA . HIS A 1 319 ? -49.868 -12.850 56.815 1.00 31.92 319 HIS A CA 1
ATOM 2495 C C . HIS A 1 319 ? -48.368 -13.182 56.542 1.00 31.92 319 HIS A C 1
ATOM 2497 O O . HIS A 1 319 ? -47.513 -12.907 57.368 1.00 31.92 319 HIS A O 1
ATOM 2503 N N . VAL A 1 320 ? -47.965 -13.828 55.422 1.00 35.00 320 VAL A N 1
ATOM 2504 C CA . VAL A 1 320 ? -47.883 -13.460 53.964 1.00 35.00 320 VAL A CA 1
ATOM 2505 C C . VAL A 1 320 ? -46.770 -12.459 53.597 1.00 35.00 320 VAL A C 1
ATOM 2507 O O . VAL A 1 320 ? -46.822 -11.325 54.054 1.00 35.00 320 VAL A O 1
ATOM 2510 N N . LEU A 1 321 ? -45.872 -12.839 52.661 1.00 33.03 321 LEU A N 1
ATOM 2511 C CA . LEU A 1 321 ? -45.524 -12.084 51.429 1.00 33.03 321 LEU A CA 1
ATOM 2512 C C . LEU A 1 321 ? -44.510 -12.819 50.517 1.00 33.03 321 LEU A C 1
ATOM 2514 O O . LEU A 1 321 ? -43.663 -13.577 50.977 1.00 33.03 321 LEU A O 1
ATOM 2518 N N . ALA A 1 322 ? -44.648 -12.573 49.209 1.00 39.88 322 ALA A N 1
ATOM 2519 C CA . ALA A 1 322 ? -43.886 -13.108 48.072 1.00 39.88 322 ALA A CA 1
ATOM 2520 C C . ALA A 1 322 ? -42.770 -12.145 47.592 1.00 39.88 322 ALA A C 1
ATOM 2522 O O . ALA A 1 322 ? -42.739 -11.003 48.050 1.00 39.88 322 ALA A O 1
ATOM 2523 N N . PRO A 1 323 ? -41.935 -12.534 46.601 1.00 40.50 323 PRO A N 1
ATOM 2524 C CA . PRO A 1 323 ? -41.146 -11.579 45.818 1.00 40.50 323 PRO A CA 1
ATOM 2525 C C . PRO A 1 323 ? -41.337 -11.668 44.286 1.00 40.50 323 PRO A C 1
ATOM 2527 O O . PRO A 1 323 ? -41.863 -12.638 43.740 1.00 40.50 323 PRO A O 1
ATOM 2530 N N . ALA A 1 324 ? -40.897 -10.591 43.625 1.00 32.34 324 ALA A N 1
ATOM 2531 C CA . ALA A 1 324 ? -41.053 -10.242 42.214 1.00 32.34 324 ALA A CA 1
ATOM 2532 C C . ALA A 1 324 ? -39.891 -10.702 41.299 1.00 32.34 324 ALA A C 1
ATOM 2534 O O . ALA A 1 324 ? -38.793 -11.012 41.758 1.00 32.34 324 ALA A O 1
ATOM 2535 N N . SER A 1 325 ? -40.174 -10.711 39.991 1.00 33.91 325 SER A N 1
ATOM 2536 C CA . SER A 1 325 ? -39.375 -11.224 38.864 1.00 33.91 325 SER A CA 1
ATOM 2537 C C . SER A 1 325 ? -38.198 -10.340 38.409 1.00 33.91 325 SER A C 1
ATOM 2539 O O . SER A 1 325 ? -38.245 -9.118 38.522 1.00 33.91 325 SER A O 1
ATOM 2541 N N . ALA A 1 326 ? -37.187 -10.977 37.799 1.00 33.16 326 ALA A N 1
ATOM 2542 C CA . ALA A 1 326 ? -35.960 -10.384 37.252 1.00 33.16 326 ALA A CA 1
ATOM 2543 C C . ALA A 1 326 ? -35.924 -10.363 35.704 1.00 33.16 326 ALA A C 1
ATOM 2545 O O . ALA A 1 326 ? -36.473 -11.249 35.048 1.00 33.16 326 ALA A O 1
ATOM 2546 N N . THR A 1 327 ? -35.226 -9.379 35.129 1.00 34.25 327 THR A N 1
ATOM 2547 C CA . THR A 1 327 ? -34.917 -9.215 33.693 1.00 34.25 327 THR A CA 1
ATOM 2548 C C . THR A 1 327 ? -33.497 -9.712 33.358 1.00 34.25 327 THR A C 1
ATOM 2550 O O . THR A 1 327 ? -32.563 -9.483 34.122 1.00 34.25 327 THR A O 1
ATOM 2553 N N . LEU A 1 328 ? -33.332 -10.390 32.211 1.00 39.94 328 LEU A N 1
ATOM 2554 C CA . LEU A 1 328 ? -32.077 -10.995 31.720 1.00 39.94 328 LEU A CA 1
ATOM 2555 C C . LEU A 1 328 ? -31.104 -9.964 31.100 1.00 39.94 328 LEU A C 1
ATOM 2557 O O . LEU A 1 328 ? -31.484 -9.240 30.182 1.00 39.94 328 LEU A O 1
ATOM 2561 N N . THR A 1 329 ? -29.829 -9.987 31.500 1.00 41.59 329 THR A N 1
ATOM 2562 C CA . THR A 1 329 ? -28.691 -9.301 30.849 1.00 41.59 329 THR A CA 1
ATOM 2563 C C . THR A 1 329 ? -27.843 -10.289 30.030 1.00 41.59 329 THR A C 1
ATOM 2565 O O . THR A 1 329 ? -27.557 -11.397 30.481 1.00 41.59 329 THR A O 1
ATOM 2568 N N . ARG A 1 330 ? -27.430 -9.906 28.811 1.00 50.88 330 ARG A N 1
ATOM 2569 C CA . ARG A 1 330 ? -26.512 -10.679 27.943 1.00 50.88 330 ARG A CA 1
ATOM 2570 C C . ARG A 1 330 ? -25.057 -10.380 28.343 1.00 50.88 330 ARG A C 1
ATOM 2572 O O . ARG A 1 330 ? -24.721 -9.218 28.543 1.00 50.88 330 ARG A O 1
ATOM 2579 N N . HIS A 1 331 ? -24.205 -11.401 28.452 1.00 58.94 331 HIS A N 1
ATOM 2580 C CA . HIS A 1 331 ? -22.775 -11.254 28.766 1.00 58.94 331 HIS A CA 1
ATOM 2581 C C . HIS A 1 331 ? -21.908 -11.466 27.506 1.00 58.94 331 HIS A C 1
ATOM 2583 O O . HIS A 1 331 ? -22.177 -12.421 26.774 1.00 58.94 331 HIS A O 1
ATOM 2589 N N . PRO A 1 332 ? -20.887 -10.622 27.247 1.00 64.38 332 PRO A N 1
ATOM 2590 C CA . PRO A 1 332 ? -19.992 -10.764 26.092 1.00 64.38 332 PRO A CA 1
ATOM 2591 C C . PRO A 1 332 ? -19.083 -12.004 26.200 1.00 64.38 332 PRO A C 1
ATOM 2593 O O . PRO A 1 332 ? -18.633 -12.356 27.293 1.00 64.38 332 PRO A O 1
ATOM 2596 N N . ASP A 1 333 ? -18.787 -12.649 25.064 1.00 70.06 333 ASP A N 1
ATOM 2597 C CA . ASP A 1 333 ? -17.928 -13.848 24.970 1.00 70.06 333 ASP A CA 1
ATOM 2598 C C . ASP A 1 333 ? -16.438 -13.469 25.033 1.00 70.06 333 ASP A C 1
ATOM 2600 O O . ASP A 1 333 ? -15.757 -13.272 24.020 1.00 70.06 333 ASP A O 1
ATOM 2604 N N . VAL A 1 334 ? -15.945 -13.311 26.261 1.00 71.12 334 VAL A N 1
ATOM 2605 C CA . VAL A 1 334 ? -14.546 -13.004 26.575 1.00 71.12 334 VAL A CA 1
ATOM 2606 C C . VAL A 1 334 ? -13.919 -14.204 27.273 1.00 71.12 334 VAL A C 1
ATOM 2608 O O . VAL A 1 334 ? -14.374 -14.613 28.341 1.00 71.12 334 VAL A O 1
ATOM 2611 N N . GLN A 1 335 ? -12.853 -14.755 26.690 1.00 74.12 335 GLN A N 1
ATOM 2612 C CA . GLN A 1 335 ? -12.180 -15.950 27.197 1.00 74.12 335 GLN A CA 1
ATOM 2613 C C . GLN A 1 335 ? -10.716 -15.647 27.520 1.00 74.12 335 GLN A C 1
ATOM 2615 O O . GLN A 1 335 ? -9.942 -15.252 26.649 1.00 74.12 335 GLN A O 1
ATOM 2620 N N . TYR A 1 336 ? -10.317 -15.882 28.770 1.00 69.06 336 TYR A N 1
ATOM 2621 C CA . TYR A 1 336 ? -8.905 -15.973 29.135 1.00 69.06 336 TYR A CA 1
ATOM 2622 C C . TYR A 1 336 ? -8.419 -17.373 28.782 1.00 69.06 336 TYR A C 1
ATOM 2624 O O . TYR A 1 336 ? -8.910 -18.357 29.338 1.00 69.06 336 TYR A O 1
ATOM 2632 N N . ARG A 1 337 ? -7.478 -17.474 27.841 1.00 65.31 337 ARG A N 1
ATOM 2633 C CA . ARG A 1 337 ? -6.895 -18.759 27.452 1.00 65.31 337 ARG A CA 1
ATOM 2634 C C . ARG A 1 337 ? -5.414 -18.781 27.798 1.00 65.31 337 ARG A C 1
ATOM 2636 O O . ARG A 1 337 ? -4.652 -17.894 27.411 1.00 65.31 337 ARG A O 1
ATOM 2643 N N . SER A 1 338 ? -5.008 -19.832 28.502 1.00 61.22 338 SER A N 1
ATOM 2644 C CA . SER A 1 338 ? -3.620 -20.290 28.455 1.00 61.22 338 SER A CA 1
ATOM 2645 C C . SER A 1 338 ? -3.338 -20.790 27.035 1.00 61.22 338 SER A C 1
ATOM 2647 O O . SER A 1 338 ? -4.241 -21.319 26.389 1.00 61.22 338 SER A O 1
ATOM 2649 N N . HIS A 1 339 ? -2.125 -20.582 26.525 1.00 61.94 339 HIS A N 1
ATOM 2650 C CA . HIS A 1 339 ? -1.774 -20.883 25.135 1.00 61.94 339 HIS A CA 1
ATOM 2651 C C . HIS A 1 339 ? -2.020 -22.365 24.788 1.00 61.94 339 HIS A C 1
ATOM 2653 O O . HIS A 1 339 ? -1.196 -23.218 25.114 1.00 61.94 339 HIS A O 1
ATOM 2659 N N . GLY A 1 340 ? -3.146 -22.653 24.117 1.00 52.28 340 GLY A N 1
ATOM 2660 C CA . GLY A 1 340 ? -3.669 -24.006 23.867 1.00 52.28 340 GLY A CA 1
ATOM 2661 C C . GLY A 1 340 ? -2.652 -24.950 23.226 1.00 52.28 340 GLY A C 1
ATOM 2662 O O . GLY A 1 340 ? -2.441 -26.058 23.715 1.00 52.28 340 GLY A O 1
ATOM 2663 N N . LEU A 1 341 ? -1.934 -24.451 22.213 1.00 57.81 341 LEU A N 1
ATOM 2664 C CA . LEU A 1 341 ? -0.876 -25.175 21.498 1.00 57.81 341 LEU A CA 1
ATOM 2665 C C . LEU A 1 341 ? 0.322 -25.576 22.378 1.00 57.81 341 LEU A C 1
ATOM 2667 O O . LEU A 1 341 ? 1.002 -26.551 22.071 1.00 57.81 341 LEU A O 1
ATOM 2671 N N . ALA A 1 342 ? 0.599 -24.831 23.451 1.00 51.38 342 ALA A N 1
ATOM 2672 C CA . ALA A 1 342 ? 1.678 -25.139 24.389 1.00 51.38 342 ALA A CA 1
ATOM 2673 C C . ALA A 1 342 ? 1.209 -26.052 25.536 1.00 51.38 342 ALA A C 1
ATOM 2675 O O . ALA A 1 342 ? 2.019 -26.762 26.118 1.00 51.38 342 ALA A O 1
ATOM 2676 N N . THR A 1 343 ? -0.086 -26.050 25.867 1.00 47.97 343 THR A N 1
ATOM 2677 C CA . THR A 1 343 ? -0.644 -26.812 27.000 1.00 47.97 343 THR A CA 1
ATOM 2678 C C . THR A 1 343 ? -1.034 -28.257 26.683 1.00 47.97 343 THR A C 1
ATOM 2680 O O . THR A 1 343 ? -1.159 -29.050 27.612 1.00 47.97 343 THR A O 1
ATOM 2683 N N . GLU A 1 344 ? -1.216 -28.632 25.412 1.00 47.47 344 GLU A N 1
ATOM 2684 C CA . GLU A 1 344 ? -1.531 -30.025 25.039 1.00 47.47 344 GLU A CA 1
ATOM 2685 C C . GLU A 1 344 ? -0.317 -30.973 25.107 1.00 47.47 344 GLU A C 1
ATOM 2687 O O . GLU A 1 344 ? -0.480 -32.193 25.064 1.00 47.47 344 GLU A O 1
ATOM 2692 N N . GLN A 1 345 ? 0.902 -30.439 25.246 1.00 48.62 345 GLN A N 1
ATOM 2693 C CA . GLN A 1 345 ? 2.134 -31.217 25.385 1.00 48.62 345 GLN A CA 1
ATOM 2694 C C . GLN A 1 345 ? 2.800 -30.905 26.730 1.00 48.62 345 GLN A C 1
ATOM 2696 O O . GLN A 1 345 ? 3.004 -29.751 27.088 1.00 48.62 345 GLN A O 1
ATOM 2701 N N . SER A 1 346 ? 3.117 -31.952 27.488 1.00 40.50 346 SER A N 1
ATOM 2702 C CA . SER A 1 346 ? 3.344 -31.948 28.939 1.00 40.50 346 SER A CA 1
ATOM 2703 C C . SER A 1 346 ? 4.577 -31.199 29.482 1.00 40.50 346 SER A C 1
ATOM 2705 O O . SER A 1 346 ? 4.887 -31.381 30.651 1.00 40.50 346 SER A O 1
ATOM 2707 N N . ASP A 1 347 ? 5.248 -30.345 28.703 1.00 54.50 347 ASP A N 1
ATOM 2708 C CA . ASP A 1 347 ? 6.371 -29.508 29.153 1.00 54.50 347 ASP A CA 1
ATOM 2709 C C . ASP A 1 347 ? 6.342 -28.138 28.444 1.00 54.50 347 ASP A C 1
ATOM 2711 O O . ASP A 1 347 ? 6.784 -27.990 27.301 1.00 54.50 347 ASP A O 1
ATOM 2715 N N . VAL A 1 348 ? 5.832 -27.104 29.125 1.00 63.81 348 VAL A N 1
ATOM 2716 C CA . VAL A 1 348 ? 5.820 -25.724 28.605 1.00 63.81 348 VAL A CA 1
ATOM 2717 C C . VAL A 1 348 ? 7.226 -25.133 28.718 1.00 63.81 348 VAL A C 1
ATOM 2719 O O . VAL A 1 348 ? 7.638 -24.643 29.770 1.00 63.81 348 VAL A O 1
ATOM 2722 N N . THR A 1 349 ? 7.984 -25.155 27.625 1.00 76.00 349 THR A N 1
ATOM 2723 C CA . THR A 1 349 ? 9.294 -24.496 27.569 1.00 76.00 349 THR A CA 1
ATOM 2724 C C . THR A 1 349 ? 9.126 -22.982 27.419 1.00 76.00 349 THR A C 1
ATOM 2726 O O . THR A 1 349 ? 8.800 -22.497 26.331 1.00 76.00 349 THR A O 1
ATOM 2729 N N . VAL A 1 350 ? 9.385 -22.247 28.504 1.00 82.69 350 VAL A N 1
ATOM 2730 C CA . VAL A 1 350 ? 9.429 -20.776 28.522 1.00 82.69 350 VAL A CA 1
ATOM 2731 C C . VAL A 1 350 ? 10.805 -20.306 28.055 1.00 82.69 350 VAL A C 1
ATOM 2733 O O . VAL A 1 350 ? 11.824 -20.674 28.638 1.00 82.69 350 VAL A O 1
ATOM 2736 N N . THR A 1 351 ? 10.848 -19.475 27.018 1.00 84.50 351 THR A N 1
ATOM 2737 C CA . THR A 1 351 ? 12.078 -18.851 26.513 1.00 84.50 351 THR A CA 1
ATOM 2738 C C . THR A 1 351 ? 12.018 -17.357 26.787 1.00 84.50 351 THR A C 1
ATOM 2740 O O . THR A 1 351 ? 11.173 -16.657 26.232 1.00 84.50 351 THR A O 1
ATOM 2743 N N . SER A 1 352 ? 12.901 -16.858 27.649 1.00 85.00 352 SER A N 1
ATOM 2744 C CA . SER A 1 352 ? 12.992 -15.423 27.896 1.00 85.00 352 SER A CA 1
ATOM 2745 C C . SER A 1 352 ? 13.882 -14.750 26.853 1.00 85.00 352 SER A C 1
ATOM 2747 O O . SER A 1 352 ? 14.894 -15.315 26.433 1.00 85.00 352 SER A O 1
ATOM 2749 N N . PHE A 1 353 ? 13.500 -13.557 26.405 1.00 84.44 353 PHE A N 1
ATOM 2750 C CA . PHE A 1 353 ? 14.283 -12.793 25.438 1.00 84.44 353 PHE A CA 1
ATOM 2751 C C . PHE A 1 353 ? 14.490 -11.345 25.880 1.00 84.44 353 PHE A C 1
ATOM 2753 O O . PHE A 1 353 ? 13.586 -10.684 26.394 1.00 84.44 353 PHE A O 1
ATOM 2760 N N . ASN A 1 354 ? 15.723 -10.881 25.653 1.00 82.62 354 ASN A N 1
ATOM 2761 C CA . ASN A 1 354 ? 16.207 -9.528 25.948 1.00 82.62 354 ASN A CA 1
ATOM 2762 C C . ASN A 1 354 ? 16.528 -8.740 24.670 1.00 82.62 354 ASN A C 1
ATOM 2764 O O . ASN A 1 354 ? 16.804 -7.547 24.736 1.00 82.62 354 ASN A O 1
ATOM 2768 N N . ASP A 1 355 ? 16.552 -9.415 23.521 1.00 84.81 355 ASP A N 1
ATOM 2769 C CA . ASP A 1 355 ? 16.933 -8.845 22.236 1.00 84.81 355 ASP A CA 1
ATOM 2770 C C . ASP A 1 355 ? 15.980 -9.297 21.124 1.00 84.81 355 ASP A C 1
ATOM 2772 O O . ASP A 1 355 ? 15.295 -10.323 21.214 1.00 84.81 355 ASP A O 1
ATOM 2776 N N . ALA A 1 356 ? 15.950 -8.508 20.050 1.00 87.31 356 ALA A N 1
ATOM 2777 C CA . ALA A 1 356 ? 15.094 -8.756 18.900 1.00 87.31 356 ALA A CA 1
ATOM 2778 C C . ALA A 1 356 ? 15.406 -10.083 18.187 1.00 87.31 356 ALA A C 1
ATOM 2780 O O . ALA A 1 356 ? 14.498 -10.726 17.671 1.00 87.31 356 ALA A O 1
ATOM 2781 N N . ARG A 1 357 ? 16.669 -10.533 18.166 1.00 88.75 357 ARG A N 1
ATOM 2782 C CA . ARG A 1 357 ? 17.071 -11.759 17.454 1.00 88.75 357 ARG A CA 1
ATOM 2783 C C . ARG A 1 357 ? 16.485 -13.004 18.117 1.00 88.75 357 ARG A C 1
ATOM 2785 O O . ARG A 1 357 ? 16.022 -13.916 17.433 1.00 88.75 357 ARG A O 1
ATOM 2792 N N . THR A 1 358 ? 16.480 -13.032 19.442 1.00 88.81 358 THR A N 1
ATOM 2793 C CA . THR A 1 358 ? 15.908 -14.119 20.232 1.00 88.81 358 THR A CA 1
ATOM 2794 C C . THR A 1 358 ? 14.387 -14.116 20.104 1.00 88.81 358 THR A C 1
ATOM 2796 O O . THR A 1 358 ? 13.809 -15.173 19.860 1.00 88.81 358 THR A O 1
ATOM 2799 N N . ALA A 1 359 ? 13.748 -12.940 20.149 1.00 90.62 359 ALA A N 1
ATOM 2800 C CA . ALA A 1 359 ? 12.311 -12.809 19.900 1.00 90.62 359 ALA A CA 1
ATOM 2801 C C . ALA A 1 359 ? 11.918 -13.335 18.503 1.00 90.62 359 ALA A C 1
ATOM 2803 O O . ALA A 1 359 ? 11.011 -14.160 18.387 1.00 90.62 359 ALA A O 1
ATOM 2804 N N . LEU A 1 360 ? 12.655 -12.948 17.451 1.00 91.25 360 LEU A N 1
ATOM 2805 C CA . LEU A 1 360 ? 12.456 -13.463 16.089 1.00 91.25 360 LEU A CA 1
ATOM 2806 C C . LEU A 1 360 ? 12.581 -14.985 16.029 1.00 91.25 360 LEU A C 1
ATOM 2808 O O . LEU A 1 360 ? 11.753 -15.643 15.404 1.00 91.25 360 LEU A O 1
ATOM 2812 N N . SER A 1 361 ? 13.593 -15.552 16.688 1.00 90.69 361 SER A N 1
ATOM 2813 C CA . SER A 1 361 ? 13.820 -17.001 16.723 1.00 90.69 361 SER A CA 1
ATOM 2814 C C . SER A 1 361 ? 12.660 -17.755 17.386 1.00 90.69 361 SER A C 1
ATOM 2816 O O . SER A 1 361 ? 12.209 -18.774 16.860 1.00 90.69 361 SER A O 1
ATOM 2818 N N . VAL A 1 362 ? 12.127 -17.236 18.499 1.00 92.19 362 VAL A N 1
ATOM 2819 C CA . VAL A 1 362 ? 10.978 -17.834 19.203 1.00 92.19 362 VAL A CA 1
ATOM 2820 C C . VAL A 1 362 ? 9.722 -17.799 18.328 1.00 92.19 362 VAL A C 1
ATOM 2822 O O . VAL A 1 362 ? 9.075 -18.834 18.160 1.00 92.19 362 VAL A O 1
ATOM 2825 N N . ILE A 1 363 ? 9.416 -16.656 17.703 1.00 93.75 363 ILE A N 1
ATOM 2826 C CA . ILE A 1 363 ? 8.260 -16.528 16.798 1.00 93.75 363 ILE A CA 1
ATOM 2827 C C . ILE A 1 363 ? 8.425 -17.453 15.582 1.00 93.75 363 ILE A C 1
ATOM 2829 O O . ILE A 1 363 ? 7.523 -18.232 15.276 1.00 93.75 363 ILE A O 1
ATOM 2833 N N . THR A 1 364 ? 9.598 -17.440 14.942 1.00 92.44 364 THR A N 1
ATOM 2834 C CA . THR A 1 364 ? 9.923 -18.304 13.793 1.00 92.44 364 THR A CA 1
ATOM 2835 C C . THR A 1 364 ? 9.726 -19.776 14.143 1.00 92.44 364 THR A C 1
ATOM 2837 O O . THR A 1 364 ? 9.122 -20.526 13.378 1.00 92.44 364 THR A O 1
ATOM 2840 N N . ARG A 1 365 ? 10.203 -20.206 15.319 1.00 91.38 365 ARG A N 1
ATOM 2841 C CA . ARG A 1 365 ? 10.060 -21.591 15.771 1.00 91.38 365 ARG A CA 1
ATOM 2842 C C . ARG A 1 365 ? 8.598 -21.987 15.935 1.00 91.38 365 ARG A C 1
ATOM 2844 O O . ARG A 1 365 ? 8.230 -23.067 15.479 1.00 91.38 365 ARG A O 1
ATOM 2851 N N . ASN A 1 366 ? 7.782 -21.142 16.560 1.00 92.50 366 ASN A N 1
ATOM 2852 C CA . ASN A 1 366 ? 6.365 -21.437 16.760 1.00 92.50 366 ASN A CA 1
ATOM 2853 C C . ASN A 1 366 ? 5.610 -21.529 15.424 1.00 92.50 366 ASN A C 1
ATOM 2855 O O . ASN A 1 366 ? 4.803 -22.438 15.244 1.00 92.50 366 ASN A O 1
ATOM 2859 N N . LEU A 1 367 ? 5.918 -20.653 14.462 1.00 93.06 367 LEU A N 1
ATOM 2860 C CA . LEU A 1 367 ? 5.349 -20.707 13.109 1.00 93.06 367 LEU A CA 1
ATOM 2861 C C . LEU A 1 367 ? 5.776 -21.977 12.356 1.00 93.06 367 LEU A C 1
ATOM 2863 O O . LEU A 1 367 ? 4.955 -22.661 11.744 1.00 93.06 367 LEU A O 1
ATOM 2867 N N . SER A 1 368 ? 7.046 -22.364 12.468 1.00 91.38 368 SER A N 1
ATOM 2868 C CA . SER A 1 368 ? 7.535 -23.621 11.895 1.00 91.38 368 SER A CA 1
ATOM 2869 C C . SER A 1 368 ? 6.947 -24.865 12.579 1.00 91.38 368 SER A C 1
ATOM 2871 O O . SER A 1 368 ? 6.770 -25.896 11.928 1.00 91.38 368 SER A O 1
ATOM 2873 N N . ALA A 1 369 ? 6.608 -24.788 13.871 1.00 89.12 369 ALA A N 1
ATOM 2874 C CA . ALA A 1 369 ? 5.961 -25.878 14.605 1.00 89.12 369 ALA A CA 1
ATOM 2875 C C . ALA A 1 369 ? 4.555 -26.176 14.063 1.00 89.12 369 ALA A C 1
ATOM 2877 O O . ALA A 1 369 ? 4.218 -27.341 13.847 1.00 89.12 369 ALA A O 1
ATOM 2878 N N . ILE A 1 370 ? 3.778 -25.136 13.739 1.00 89.94 370 ILE A N 1
ATOM 2879 C CA . ILE A 1 370 ? 2.451 -25.288 13.117 1.00 89.94 370 ILE A CA 1
ATOM 2880 C C . ILE A 1 370 ? 2.510 -25.618 11.614 1.00 89.94 370 ILE A C 1
ATOM 2882 O O . ILE A 1 370 ? 1.483 -25.923 11.016 1.00 89.94 370 ILE A O 1
ATOM 2886 N N . GLY A 1 371 ? 3.705 -25.627 11.009 1.00 89.81 371 GLY A N 1
ATOM 2887 C CA . GLY A 1 371 ? 3.936 -26.110 9.646 1.00 89.81 371 GLY A CA 1
ATOM 2888 C C . GLY A 1 371 ? 4.226 -25.043 8.594 1.00 89.81 371 GLY A C 1
ATOM 2889 O O . GLY A 1 371 ? 4.344 -25.402 7.426 1.00 89.81 371 GLY A O 1
ATOM 2890 N N . VAL A 1 372 ? 4.399 -23.771 8.960 1.00 92.19 372 VAL A N 1
ATOM 2891 C CA . VAL A 1 372 ? 4.874 -22.742 8.017 1.00 92.19 372 VAL A CA 1
ATOM 2892 C C . VAL A 1 372 ? 6.325 -23.055 7.628 1.00 92.19 372 VAL A C 1
ATOM 2894 O O . VAL A 1 372 ? 7.136 -23.428 8.480 1.00 92.19 372 VAL A O 1
ATOM 2897 N N . ARG A 1 373 ? 6.691 -22.951 6.342 1.00 91.31 373 ARG A N 1
ATOM 2898 C CA . ARG A 1 373 ? 8.089 -23.180 5.929 1.00 91.31 373 ARG A CA 1
ATOM 2899 C C . ARG A 1 373 ? 9.023 -22.162 6.581 1.00 91.31 373 ARG A C 1
ATOM 2901 O O . ARG A 1 373 ? 8.613 -21.079 6.983 1.00 91.31 373 ARG A O 1
ATOM 2908 N N . LYS A 1 374 ? 10.296 -22.537 6.716 1.00 88.31 374 LYS A N 1
ATOM 2909 C CA . LYS A 1 374 ? 11.282 -21.756 7.471 1.00 88.31 374 LYS A CA 1
ATOM 2910 C C . LYS A 1 374 ? 11.444 -20.333 6.929 1.00 88.31 374 LYS A C 1
ATOM 2912 O O . LYS A 1 374 ? 11.501 -19.412 7.733 1.00 88.31 374 LYS A O 1
ATOM 2917 N N . ASP A 1 375 ? 11.495 -20.174 5.610 1.00 87.56 375 ASP A N 1
ATOM 2918 C CA . ASP A 1 375 ? 11.720 -18.872 4.973 1.00 87.56 375 ASP A CA 1
ATOM 2919 C C . ASP A 1 375 ? 10.554 -17.917 5.286 1.00 87.56 375 ASP A C 1
ATOM 2921 O O . ASP A 1 375 ? 10.762 -16.882 5.918 1.00 87.56 375 ASP A O 1
ATOM 2925 N N . ASP A 1 376 ? 9.315 -18.344 5.033 1.00 89.44 376 ASP A N 1
ATOM 2926 C CA . ASP A 1 376 ? 8.105 -17.592 5.398 1.00 89.44 376 ASP A CA 1
ATOM 2927 C C . ASP A 1 376 ? 7.956 -17.389 6.910 1.00 89.44 376 ASP A C 1
ATOM 2929 O O . ASP A 1 376 ? 7.495 -16.342 7.355 1.00 89.44 376 ASP A O 1
ATOM 2933 N N . SER A 1 377 ? 8.373 -18.360 7.730 1.00 91.56 377 SER A N 1
ATOM 2934 C CA . SER A 1 377 ? 8.344 -18.222 9.192 1.00 91.56 377 SER A CA 1
ATOM 2935 C C . SER A 1 377 ? 9.221 -17.060 9.658 1.00 91.56 377 SER A C 1
ATOM 2937 O O . SER A 1 377 ? 8.830 -16.344 10.576 1.00 91.56 377 SER A O 1
ATOM 2939 N N . VAL A 1 378 ? 10.389 -16.862 9.035 1.00 90.69 378 VAL A N 1
ATOM 2940 C CA . VAL A 1 378 ? 11.289 -15.741 9.346 1.00 90.69 378 VAL A CA 1
ATOM 2941 C C . VAL A 1 378 ? 10.668 -14.420 8.895 1.00 90.69 378 VAL A C 1
ATOM 2943 O O . VAL A 1 378 ? 10.653 -13.462 9.670 1.00 90.69 378 VAL A O 1
ATOM 2946 N N . LEU A 1 379 ? 10.098 -14.378 7.686 1.00 89.81 379 LEU A N 1
ATOM 2947 C CA . LEU A 1 379 ? 9.446 -13.179 7.154 1.00 89.81 379 LEU A CA 1
ATOM 2948 C C . LEU A 1 379 ? 8.255 -12.756 8.024 1.00 89.81 379 LEU A C 1
ATOM 2950 O O . LEU A 1 379 ? 8.189 -11.613 8.478 1.00 89.81 379 LEU A O 1
ATOM 2954 N N . VAL A 1 380 ? 7.357 -13.690 8.341 1.00 93.50 380 VAL A N 1
ATOM 2955 C CA . VAL A 1 380 ? 6.204 -13.442 9.212 1.00 93.50 380 VAL A CA 1
ATOM 2956 C C . VAL A 1 380 ? 6.660 -13.058 10.619 1.00 93.50 380 VAL A C 1
ATOM 2958 O O . VAL A 1 380 ? 6.103 -12.127 11.197 1.00 93.50 380 VAL A O 1
ATOM 2961 N N . ALA A 1 381 ? 7.701 -13.693 11.168 1.00 94.06 381 ALA A N 1
ATOM 2962 C CA . ALA A 1 381 ? 8.250 -13.313 12.468 1.00 94.06 381 ALA A CA 1
ATOM 2963 C C . ALA A 1 381 ? 8.764 -11.866 12.488 1.00 94.06 381 ALA A C 1
ATOM 2965 O O . ALA A 1 381 ? 8.491 -11.138 13.445 1.00 94.06 381 ALA A O 1
ATOM 2966 N N . ALA A 1 382 ? 9.456 -11.427 11.432 1.00 93.06 382 ALA A N 1
ATOM 2967 C CA . ALA A 1 382 ? 9.908 -10.045 11.291 1.00 93.06 382 ALA A CA 1
ATOM 2968 C C . ALA A 1 382 ? 8.736 -9.063 11.200 1.00 93.06 382 ALA A C 1
ATOM 2970 O O . ALA A 1 382 ? 8.746 -8.031 11.876 1.00 93.06 382 ALA A O 1
ATOM 2971 N N . THR A 1 383 ? 7.695 -9.406 10.440 1.00 94.81 383 THR A N 1
ATOM 2972 C CA . THR A 1 383 ? 6.466 -8.608 10.322 1.00 94.81 383 THR A CA 1
ATOM 2973 C C . THR A 1 383 ? 5.749 -8.474 11.665 1.00 94.81 383 THR A C 1
ATOM 2975 O O . THR A 1 383 ? 5.416 -7.364 12.086 1.00 94.81 383 THR A O 1
ATOM 2978 N N . VAL A 1 384 ? 5.565 -9.591 12.376 1.00 95.69 384 VAL A N 1
ATOM 2979 C CA . VAL A 1 384 ? 4.935 -9.633 13.702 1.00 95.69 384 VAL A CA 1
ATOM 2980 C C . VAL A 1 384 ? 5.728 -8.788 14.693 1.00 95.69 384 VAL A C 1
ATOM 2982 O O . VAL A 1 384 ? 5.160 -7.902 15.328 1.00 95.69 384 VAL A O 1
ATOM 2985 N N . LEU A 1 385 ? 7.039 -9.023 14.812 1.00 93.81 385 LEU A N 1
ATOM 2986 C CA . LEU A 1 385 ? 7.875 -8.290 15.759 1.00 93.81 385 LEU A CA 1
ATOM 2987 C C . LEU A 1 385 ? 7.885 -6.790 15.446 1.00 93.81 385 LEU A C 1
ATOM 2989 O O . LEU A 1 385 ? 7.771 -5.982 16.363 1.00 93.81 385 LEU A O 1
ATOM 2993 N N . THR A 1 386 ? 7.950 -6.413 14.167 1.00 93.75 386 THR A N 1
ATOM 2994 C CA . THR A 1 386 ? 7.850 -5.012 13.735 1.00 93.75 386 THR A CA 1
ATOM 2995 C C . THR A 1 386 ? 6.550 -4.376 14.212 1.00 93.75 386 THR A C 1
ATOM 2997 O O . THR A 1 386 ? 6.585 -3.320 14.843 1.00 93.75 386 THR A O 1
ATOM 3000 N N . GLY A 1 387 ? 5.408 -5.017 13.947 1.00 94.06 387 GLY A N 1
ATOM 3001 C CA . GLY A 1 387 ? 4.105 -4.501 14.359 1.00 94.06 387 GLY A CA 1
ATOM 3002 C C . GLY A 1 387 ? 3.991 -4.369 15.879 1.00 94.06 387 GLY A C 1
ATOM 3003 O O . GLY A 1 387 ? 3.559 -3.330 16.376 1.00 94.06 387 GLY A O 1
ATOM 3004 N N . VAL A 1 388 ? 4.458 -5.371 16.630 1.00 93.62 388 VAL A N 1
ATOM 3005 C CA . VAL A 1 388 ? 4.433 -5.356 18.101 1.00 93.62 388 VAL A CA 1
ATOM 3006 C C . VAL A 1 388 ? 5.321 -4.248 18.672 1.00 93.62 388 VAL A C 1
ATOM 3008 O O . VAL A 1 388 ? 4.859 -3.467 19.500 1.00 93.62 388 VAL A O 1
ATOM 3011 N N . VAL A 1 389 ? 6.566 -4.114 18.203 1.00 91.44 389 VAL A N 1
ATOM 3012 C CA . VAL A 1 389 ? 7.492 -3.054 18.645 1.00 91.44 389 VAL A CA 1
ATOM 3013 C C . VAL A 1 389 ? 6.949 -1.665 18.294 1.00 91.44 389 VAL A C 1
ATOM 3015 O O . VAL A 1 389 ? 7.043 -0.732 19.094 1.00 91.44 389 VAL A O 1
ATOM 3018 N N . ALA A 1 390 ? 6.320 -1.518 17.125 1.00 90.81 390 ALA A N 1
ATOM 3019 C CA . ALA A 1 390 ? 5.657 -0.282 16.726 1.00 90.81 390 ALA A CA 1
ATOM 3020 C C . ALA A 1 390 ? 4.380 0.008 17.546 1.00 90.81 390 ALA A C 1
ATOM 3022 O O . ALA A 1 390 ? 3.845 1.117 17.479 1.00 90.81 390 ALA A O 1
ATOM 3023 N N . GLY A 1 391 ? 3.869 -0.962 18.311 1.00 91.81 391 GLY A N 1
ATOM 3024 C CA . GLY A 1 391 ? 2.571 -0.917 18.989 1.00 91.81 391 GLY A CA 1
ATOM 3025 C C . GLY A 1 391 ? 1.411 -0.741 18.007 1.00 91.81 391 GLY A C 1
ATOM 3026 O O . GLY A 1 391 ? 0.565 0.139 18.170 1.00 91.81 391 GLY A O 1
ATOM 3027 N N . GLN A 1 392 ? 1.448 -1.534 16.943 1.00 94.38 392 GLN A N 1
ATOM 3028 C CA . GLN A 1 392 ? 0.430 -1.656 15.906 1.00 94.38 392 GLN A CA 1
ATOM 3029 C C . GLN A 1 392 ? -0.462 -2.869 16.178 1.00 94.38 392 GLN A C 1
ATOM 3031 O O . GLN A 1 392 ? -0.115 -3.748 16.969 1.00 94.38 392 GLN A O 1
ATOM 3036 N N . LEU A 1 393 ? -1.608 -2.924 15.503 1.00 94.88 393 LEU A N 1
ATOM 3037 C CA . LEU A 1 393 ? -2.455 -4.111 15.483 1.00 94.88 393 LEU A CA 1
ATOM 3038 C C . LEU A 1 393 ? -1.918 -5.087 14.429 1.00 94.88 393 LEU A C 1
ATOM 3040 O O . LEU A 1 393 ? -1.963 -4.786 13.238 1.00 94.88 393 LEU A O 1
ATOM 3044 N N . VAL A 1 394 ? -1.418 -6.247 14.857 1.00 97.06 394 VAL A N 1
ATOM 3045 C CA . VAL A 1 394 ? -0.979 -7.312 13.942 1.00 97.06 394 VAL A CA 1
ATOM 3046 C C . VAL A 1 394 ? -2.182 -8.167 13.567 1.00 97.06 394 VAL A C 1
ATOM 3048 O O . VAL A 1 394 ? -2.828 -8.756 14.433 1.00 97.06 394 VAL A O 1
ATOM 3051 N N . GLN A 1 395 ? -2.499 -8.221 12.278 1.00 96.62 395 GLN A N 1
ATOM 3052 C CA . GLN A 1 395 ? -3.731 -8.825 11.784 1.00 96.62 395 GLN A CA 1
ATOM 3053 C C . GLN A 1 395 ? -3.423 -10.049 10.923 1.00 96.62 395 GLN A C 1
ATOM 3055 O O . GLN A 1 395 ? -2.490 -10.028 10.124 1.00 96.62 395 GLN A O 1
ATOM 3060 N N . PHE A 1 396 ? -4.234 -11.095 11.054 1.00 96.38 396 PHE A N 1
ATOM 3061 C CA . PHE A 1 396 ? -4.106 -12.333 10.287 1.00 96.38 396 PHE A CA 1
ATOM 3062 C C . PHE A 1 396 ? -5.372 -12.591 9.468 1.00 96.38 396 PHE A C 1
ATOM 3064 O O . PHE A 1 396 ? -6.479 -12.499 9.994 1.00 96.38 396 PHE A O 1
ATOM 3071 N N . ALA A 1 397 ? -5.219 -12.922 8.192 1.00 94.19 397 ALA A N 1
ATOM 3072 C CA . ALA A 1 397 ? -6.300 -13.287 7.278 1.00 94.19 397 ALA A CA 1
ATOM 3073 C C . ALA A 1 397 ? -6.088 -14.701 6.717 1.00 94.19 397 ALA A C 1
ATOM 3075 O O . ALA A 1 397 ? -5.054 -15.324 6.967 1.00 94.19 397 ALA A O 1
ATOM 3076 N N . GLY A 1 398 ? -7.078 -15.227 5.999 1.00 91.75 398 GLY A N 1
ATOM 3077 C CA . GLY A 1 398 ? -7.009 -16.553 5.384 1.00 91.75 398 GLY A CA 1
ATOM 3078 C C . GLY A 1 398 ? -7.466 -17.697 6.293 1.00 91.75 398 GLY A C 1
ATOM 3079 O O . GLY A 1 398 ? -7.938 -17.500 7.417 1.00 91.75 398 GLY A O 1
ATOM 3080 N N . SER A 1 399 ? -7.340 -18.917 5.785 1.00 90.62 399 SER A N 1
ATOM 3081 C CA . SER A 1 399 ? -7.951 -20.125 6.346 1.00 90.62 399 SER A CA 1
ATOM 3082 C C . SER A 1 399 ? -7.325 -20.580 7.668 1.00 90.62 399 SER A C 1
ATOM 3084 O O . SER A 1 399 ? -8.007 -21.191 8.491 1.00 90.62 399 SER A O 1
ATOM 3086 N N . PHE A 1 400 ? -6.050 -20.258 7.906 1.00 92.00 400 PHE A N 1
ATOM 3087 C CA . PHE A 1 400 ? -5.308 -20.637 9.115 1.00 92.00 400 PHE A CA 1
ATOM 3088 C C . PHE A 1 400 ? -5.001 -19.447 10.040 1.00 92.00 400 PHE A C 1
ATOM 3090 O O . PHE A 1 400 ? -4.165 -19.562 10.938 1.00 92.00 400 PHE A O 1
ATOM 3097 N N . ALA A 1 401 ? -5.690 -18.314 9.870 1.00 93.31 401 ALA A N 1
ATOM 3098 C CA . ALA A 1 401 ? -5.437 -17.082 10.620 1.00 93.31 401 ALA A CA 1
ATOM 3099 C C . ALA A 1 401 ? -5.456 -17.270 12.148 1.00 93.31 401 ALA A C 1
ATOM 3101 O O . ALA A 1 401 ? -4.577 -16.768 12.847 1.00 93.31 401 ALA A O 1
ATOM 3102 N N . GLU A 1 402 ? -6.437 -18.011 12.676 1.00 92.25 402 GLU A N 1
ATOM 3103 C CA . GLU A 1 402 ? -6.566 -18.256 14.120 1.00 92.25 402 GLU A CA 1
ATOM 3104 C C . GLU A 1 402 ? -5.424 -19.136 14.656 1.00 92.25 402 GLU A C 1
ATOM 3106 O O . GLU A 1 402 ? -4.879 -18.845 15.717 1.00 92.25 402 GLU A O 1
ATOM 3111 N N . LEU A 1 403 ? -4.978 -20.135 13.883 1.00 91.44 403 LEU A N 1
ATOM 3112 C CA . LEU A 1 403 ? -3.853 -21.002 14.248 1.00 91.44 403 LEU A CA 1
ATOM 3113 C C . LEU A 1 403 ? -2.526 -20.227 14.294 1.00 91.44 403 LEU A C 1
ATOM 3115 O O . LEU A 1 403 ? -1.739 -20.385 15.228 1.00 91.44 403 LEU A O 1
ATOM 3119 N N . VAL A 1 404 ? -2.288 -19.369 13.296 1.00 94.12 404 VAL A N 1
ATOM 3120 C CA . VAL A 1 404 ? -1.110 -18.489 13.256 1.00 94.12 404 VAL A CA 1
ATOM 3121 C C . VAL A 1 404 ? -1.143 -17.509 14.429 1.00 94.12 404 VAL A C 1
ATOM 3123 O O . VAL A 1 404 ? -0.131 -17.348 15.114 1.00 94.12 404 VAL A O 1
ATOM 3126 N N . LEU A 1 405 ? -2.305 -16.907 14.710 1.00 94.44 405 LEU A N 1
ATOM 3127 C CA . LEU A 1 405 ? -2.478 -16.011 15.850 1.00 94.44 405 LEU A CA 1
ATOM 3128 C C . LEU A 1 405 ? -2.147 -16.716 17.169 1.00 94.44 405 LEU A C 1
ATOM 3130 O O . LEU A 1 405 ? -1.439 -16.139 17.988 1.00 94.44 405 LEU A O 1
ATOM 3134 N N . GLU A 1 406 ? -2.624 -17.943 17.393 1.00 91.38 406 GLU A N 1
ATOM 3135 C CA . GLU A 1 406 ? -2.351 -18.679 18.634 1.00 91.38 406 GLU A CA 1
ATOM 3136 C C . GLU A 1 406 ? -0.858 -19.002 18.803 1.00 91.38 406 GLU A C 1
ATOM 3138 O O . GLU A 1 406 ? -0.307 -18.832 19.896 1.00 91.38 406 GLU A O 1
ATOM 3143 N N . ALA A 1 407 ? -0.181 -19.407 17.723 1.00 91.69 407 ALA A N 1
ATOM 3144 C CA . ALA A 1 407 ? 1.256 -19.680 17.732 1.00 91.69 407 ALA A CA 1
ATOM 3145 C C . ALA A 1 407 ? 2.084 -18.417 18.031 1.00 91.69 407 ALA A C 1
ATOM 3147 O O . ALA A 1 407 ? 3.054 -18.467 18.796 1.00 91.69 407 ALA A O 1
ATOM 3148 N N . VAL A 1 408 ? 1.677 -17.280 17.460 1.00 94.19 408 VAL A N 1
ATOM 3149 C CA . VAL A 1 408 ? 2.288 -15.967 17.703 1.00 94.19 408 VAL A CA 1
ATOM 3150 C C . VAL A 1 408 ? 1.997 -15.476 19.119 1.00 94.19 408 VAL A C 1
ATOM 3152 O O . VAL A 1 408 ? 2.916 -15.043 19.806 1.00 94.19 408 VAL A O 1
ATOM 3155 N N . ALA A 1 409 ? 0.760 -15.589 19.599 1.00 92.12 409 ALA A N 1
ATOM 3156 C CA . ALA A 1 409 ? 0.385 -15.214 20.959 1.00 92.12 409 ALA A CA 1
ATOM 3157 C C . ALA A 1 409 ? 1.240 -15.957 21.995 1.00 92.12 409 ALA A C 1
ATOM 3159 O O . ALA A 1 409 ? 1.747 -15.332 22.924 1.00 92.12 409 ALA A O 1
ATOM 3160 N N . ALA A 1 410 ? 1.459 -17.262 21.790 1.00 90.00 410 ALA A N 1
ATOM 3161 C CA . ALA A 1 410 ? 2.364 -18.055 22.619 1.00 90.00 410 ALA A CA 1
ATOM 3162 C C . ALA A 1 410 ? 3.812 -17.549 22.534 1.00 90.00 410 ALA A C 1
ATOM 3164 O O . ALA A 1 410 ? 4.489 -17.429 23.546 1.00 90.00 410 ALA A O 1
ATOM 3165 N N . ALA A 1 411 ? 4.296 -17.191 21.344 1.00 91.69 411 ALA A N 1
ATOM 3166 C CA . ALA A 1 411 ? 5.662 -16.691 21.181 1.00 91.69 411 ALA A CA 1
ATOM 3167 C C . ALA A 1 411 ? 5.906 -15.338 21.870 1.00 91.69 411 ALA A C 1
ATOM 3169 O O . ALA A 1 411 ? 7.049 -15.020 22.192 1.00 91.69 411 ALA A O 1
ATOM 3170 N N . LEU A 1 412 ? 4.861 -14.529 22.056 1.00 90.31 412 LEU A N 1
ATOM 3171 C CA . LEU A 1 412 ? 4.971 -13.168 22.581 1.00 90.31 412 LEU A CA 1
ATOM 3172 C C . LEU A 1 412 ? 4.813 -13.087 24.102 1.00 90.31 412 LEU A C 1
ATOM 3174 O O . LEU A 1 412 ? 5.315 -12.138 24.701 1.00 90.31 412 LEU A O 1
ATOM 3178 N N . SER A 1 413 ? 4.123 -14.043 24.728 1.00 86.00 413 SER A N 1
ATOM 3179 C CA . SER A 1 413 ? 3.908 -14.024 26.173 1.00 86.00 413 SER A CA 1
ATOM 3180 C C . SER A 1 413 ? 3.846 -15.416 26.799 1.00 86.00 413 SER A C 1
ATOM 3182 O O . SER A 1 413 ? 3.537 -16.416 26.159 1.00 86.00 413 SER A O 1
ATOM 3184 N N . ASP A 1 414 ? 4.153 -15.461 28.090 1.00 83.44 414 ASP A N 1
ATOM 3185 C CA . ASP A 1 414 ? 4.003 -16.600 28.983 1.00 83.44 414 ASP A CA 1
ATOM 3186 C C . ASP A 1 414 ? 2.788 -16.439 29.912 1.00 83.44 414 ASP A C 1
ATOM 3188 O O . ASP A 1 414 ? 2.458 -17.348 30.674 1.00 83.44 414 ASP A O 1
ATOM 3192 N N . SER A 1 415 ? 2.124 -15.282 29.844 1.00 82.06 415 SER A N 1
ATOM 3193 C CA . SER A 1 415 ? 0.902 -14.953 30.573 1.00 82.06 415 SER A CA 1
ATOM 3194 C C . SER A 1 415 ? -0.336 -15.237 29.723 1.00 82.06 415 SER A C 1
ATOM 3196 O O . SER A 1 415 ? -0.270 -15.287 28.499 1.00 82.06 415 SER A O 1
ATOM 3198 N N . GLN A 1 416 ? -1.502 -15.387 30.359 1.00 81.88 416 GLN A N 1
ATOM 3199 C CA . GLN A 1 416 ? -2.743 -15.680 29.637 1.00 81.88 416 GLN A CA 1
ATOM 3200 C C . GLN A 1 416 ? -3.074 -14.597 28.602 1.00 81.88 416 GLN A C 1
ATOM 3202 O O . GLN A 1 416 ? -3.016 -13.396 28.884 1.00 81.88 416 GLN A O 1
ATOM 3207 N N . ALA A 1 417 ? -3.463 -15.045 27.413 1.00 84.00 417 ALA A N 1
ATOM 3208 C CA . ALA A 1 417 ? -3.950 -14.192 26.346 1.00 84.00 417 ALA A CA 1
ATOM 3209 C C . ALA A 1 417 ? -5.455 -13.957 26.520 1.00 84.00 417 ALA A C 1
ATOM 3211 O O . ALA A 1 417 ? -6.210 -14.893 26.815 1.00 84.00 417 ALA A O 1
ATOM 3212 N N . LEU A 1 418 ? -5.902 -12.713 26.325 1.00 86.94 418 LEU A N 1
ATOM 3213 C CA . LEU A 1 418 ? -7.330 -12.413 26.289 1.00 86.94 418 LEU A CA 1
ATOM 3214 C C . LEU A 1 418 ? -7.846 -12.566 24.864 1.00 86.94 418 LEU A C 1
ATOM 3216 O O . LEU A 1 418 ? -7.475 -11.786 23.989 1.00 86.94 418 LEU A O 1
ATOM 3220 N N . PHE A 1 419 ? -8.747 -13.518 24.660 1.00 87.44 419 PHE A N 1
ATOM 3221 C CA . PHE A 1 419 ? -9.452 -13.694 23.401 1.00 87.44 419 PHE A CA 1
ATOM 3222 C C . PHE A 1 419 ? -10.844 -13.087 23.505 1.00 87.44 419 PHE A C 1
ATOM 3224 O O . PHE A 1 419 ? -11.660 -13.501 24.331 1.00 87.44 419 PHE A O 1
ATOM 3231 N N . TRP A 1 420 ? -11.125 -12.126 22.635 1.00 89.94 420 TRP A N 1
ATOM 3232 C CA . TRP A 1 420 ? -12.469 -11.610 22.427 1.00 89.94 420 TRP A CA 1
ATOM 3233 C C . TRP A 1 420 ? -12.943 -12.001 21.034 1.00 89.94 420 TRP A C 1
ATOM 3235 O O . TRP A 1 420 ? -12.337 -11.618 20.031 1.00 89.94 420 TRP A O 1
ATOM 3245 N N . ARG A 1 421 ? -14.018 -12.788 20.965 1.00 89.94 421 ARG A N 1
ATOM 3246 C CA . ARG A 1 421 ? -14.667 -13.133 19.698 1.00 89.94 421 ARG A CA 1
ATOM 3247 C C . ARG A 1 421 ? -15.720 -12.079 19.404 1.00 89.94 421 ARG A C 1
ATOM 3249 O O . ARG A 1 421 ? -16.719 -12.001 20.111 1.00 89.94 421 ARG A O 1
ATOM 3256 N N . VAL A 1 422 ? -15.505 -11.295 18.351 1.00 89.69 422 VAL A N 1
ATOM 3257 C CA . VAL A 1 422 ? -16.465 -10.265 17.940 1.00 89.69 422 VAL A CA 1
ATOM 3258 C C . VAL A 1 422 ? -17.759 -10.968 17.510 1.00 89.69 422 VAL A C 1
ATOM 3260 O O . VAL A 1 422 ? -17.712 -11.823 16.615 1.00 89.69 422 VAL A O 1
ATOM 3263 N N . PRO A 1 423 ? -18.911 -10.687 18.143 1.00 86.75 423 PRO A N 1
ATOM 3264 C CA . PRO A 1 423 ? -20.172 -11.258 17.705 1.00 86.75 423 PRO A CA 1
ATOM 3265 C C . PRO A 1 423 ? -20.604 -10.634 16.376 1.00 86.75 423 PRO A C 1
ATOM 3267 O O . PRO A 1 423 ? -20.145 -9.561 15.984 1.00 86.75 423 PRO A O 1
ATOM 3270 N N . LEU A 1 424 ? -21.470 -11.339 15.651 1.00 85.06 424 LEU A N 1
ATOM 3271 C CA . LEU A 1 424 ? -22.005 -10.854 14.383 1.00 85.06 424 LEU A CA 1
ATOM 3272 C C . LEU A 1 424 ? -23.020 -9.729 14.636 1.00 85.06 424 LEU A C 1
ATOM 3274 O O . LEU A 1 424 ? -23.970 -9.932 15.392 1.00 85.06 424 LEU A O 1
ATOM 3278 N N . GLY A 1 425 ? -22.852 -8.586 13.971 1.00 78.06 425 GLY A N 1
ATOM 3279 C CA . GLY A 1 425 ? -23.826 -7.489 13.995 1.00 78.06 425 GLY A CA 1
ATOM 3280 C C . GLY A 1 425 ? -23.942 -6.739 15.328 1.00 78.06 425 GLY A C 1
ATOM 3281 O O . GLY A 1 425 ? -25.057 -6.409 15.733 1.00 78.06 425 GLY A O 1
ATOM 3282 N N . LEU A 1 426 ? -22.820 -6.468 16.007 1.00 83.38 426 LEU A N 1
ATOM 3283 C CA . LEU A 1 426 ? -22.760 -5.522 17.128 1.00 83.38 426 LEU A CA 1
ATOM 3284 C C . LEU A 1 426 ? -23.440 -4.204 16.751 1.00 83.38 426 LEU A C 1
ATOM 3286 O O . LEU A 1 426 ? -23.238 -3.694 15.652 1.00 83.38 426 LEU A O 1
ATOM 3290 N N . GLN A 1 427 ? -24.224 -3.657 17.679 1.00 79.31 427 GLN A N 1
ATOM 3291 C CA . GLN A 1 427 ? -24.959 -2.400 17.488 1.00 79.31 427 GLN A CA 1
ATOM 3292 C C . GLN A 1 427 ? -24.376 -1.244 18.306 1.00 79.31 427 GLN A C 1
ATOM 3294 O O . GLN A 1 427 ? -24.619 -0.086 17.978 1.00 79.31 427 GLN A O 1
ATOM 3299 N N . ASP A 1 428 ? -23.597 -1.548 19.345 1.00 78.06 428 ASP A N 1
ATOM 3300 C CA . ASP A 1 428 ? -22.895 -0.565 20.160 1.00 78.06 428 ASP A CA 1
ATOM 3301 C C . ASP A 1 428 ? -21.519 -1.086 20.615 1.00 78.06 428 ASP A C 1
ATOM 3303 O O . ASP A 1 428 ? -21.210 -2.277 20.528 1.00 78.06 428 ASP A O 1
ATOM 3307 N N . GLY A 1 429 ? -20.672 -0.168 21.085 1.00 73.81 429 GLY A N 1
ATOM 3308 C CA . GLY A 1 429 ? -19.332 -0.468 21.597 1.00 73.81 429 GLY A CA 1
ATOM 3309 C C . GLY A 1 429 ? -19.290 -0.860 23.080 1.00 73.81 429 GLY A C 1
ATOM 3310 O O . GLY A 1 429 ? -18.205 -0.895 23.662 1.00 73.81 429 GLY A O 1
ATOM 3311 N N . SER A 1 430 ? -20.431 -1.123 23.730 1.00 75.88 430 SER A N 1
ATOM 3312 C CA . SER A 1 430 ? -20.478 -1.376 25.181 1.00 75.88 430 SER A CA 1
ATOM 3313 C C . SER A 1 430 ? -19.775 -2.681 25.577 1.00 75.88 430 SER A C 1
ATOM 3315 O O . SER A 1 430 ? -19.129 -2.758 26.627 1.00 75.88 430 SER A O 1
ATOM 3317 N N . GLU A 1 431 ? -19.811 -3.692 24.706 1.00 73.75 431 GLU A N 1
ATOM 3318 C CA . GLU A 1 431 ? -19.058 -4.935 24.893 1.00 73.75 431 GLU A CA 1
ATOM 3319 C C . GLU A 1 431 ? -17.549 -4.689 24.858 1.00 73.75 431 GLU A C 1
ATOM 3321 O O . GLU A 1 431 ? -16.808 -5.226 25.683 1.00 73.75 431 GLU A O 1
ATOM 3326 N N . THR A 1 432 ? -17.089 -3.814 23.966 1.00 74.38 432 THR A N 1
ATOM 3327 C CA . THR A 1 432 ? -15.689 -3.394 23.896 1.00 74.38 432 THR A CA 1
ATOM 3328 C C . THR A 1 432 ? -15.269 -2.694 25.178 1.00 74.38 432 THR A C 1
ATOM 3330 O O . THR A 1 432 ? -14.186 -2.944 25.703 1.00 74.38 432 THR A O 1
ATOM 3333 N N . ASP A 1 433 ? -16.136 -1.851 25.735 1.00 72.38 433 ASP A N 1
ATOM 3334 C CA . ASP A 1 433 ? -15.899 -1.182 27.011 1.00 72.38 433 ASP A CA 1
ATOM 3335 C C . ASP A 1 433 ? -15.739 -2.173 28.159 1.00 72.38 433 ASP A C 1
ATOM 3337 O O . ASP A 1 433 ? -14.825 -2.026 28.979 1.00 72.38 433 ASP A O 1
ATOM 3341 N N . PHE A 1 434 ? -16.572 -3.213 28.179 1.00 74.31 434 PHE A N 1
ATOM 3342 C CA . PHE A 1 434 ? -16.441 -4.313 29.119 1.00 74.31 434 PHE A CA 1
ATOM 3343 C C . PHE A 1 434 ? -15.111 -5.050 28.927 1.00 74.31 434 PHE A C 1
ATOM 3345 O O . PHE A 1 434 ? -14.349 -5.145 29.891 1.00 74.31 434 PHE A O 1
ATOM 3352 N N . VAL A 1 435 ? -14.779 -5.489 27.708 1.00 74.25 435 VAL A N 1
ATOM 3353 C CA . VAL A 1 435 ? -13.517 -6.186 27.385 1.00 74.25 435 VAL A CA 1
ATOM 3354 C C . VAL A 1 435 ? -12.322 -5.340 27.827 1.00 74.25 435 VAL A C 1
ATOM 3356 O O . VAL A 1 435 ? -11.450 -5.815 28.556 1.00 74.25 435 VAL A O 1
ATOM 3359 N N . PHE A 1 436 ? -12.325 -4.046 27.488 1.00 72.56 436 PHE A N 1
ATOM 3360 C CA . PHE A 1 436 ? -11.241 -3.142 27.848 1.00 72.56 436 PHE A CA 1
ATOM 3361 C C . PHE A 1 436 ? -11.137 -2.877 29.355 1.00 72.56 436 PHE A C 1
ATOM 3363 O O . PHE A 1 436 ? -10.043 -2.639 29.874 1.00 72.56 436 PHE A O 1
ATOM 3370 N N . SER A 1 437 ? -12.259 -2.927 30.076 1.00 72.25 437 SER A N 1
ATOM 3371 C CA . SER A 1 437 ? -12.274 -2.807 31.536 1.00 72.25 437 SER A CA 1
ATOM 3372 C C . SER A 1 437 ? -11.695 -4.039 32.237 1.00 72.25 437 SER A C 1
ATOM 3374 O O . SER A 1 437 ? -11.089 -3.893 33.302 1.00 72.25 437 SER A O 1
ATOM 3376 N N . GLN A 1 438 ? -11.814 -5.228 31.634 1.00 69.31 438 GLN A N 1
ATOM 3377 C CA . GLN A 1 438 ? -11.263 -6.467 32.187 1.00 69.31 438 GLN A CA 1
ATOM 3378 C C . GLN A 1 438 ? -9.726 -6.458 32.192 1.00 69.31 438 GLN A C 1
ATOM 3380 O O . GLN A 1 438 ? -9.127 -6.970 33.134 1.00 69.31 438 GLN A O 1
ATOM 3385 N N . PHE A 1 439 ? -9.075 -5.762 31.248 1.00 64.56 439 PHE A N 1
ATOM 3386 C CA . PHE A 1 439 ? -7.613 -5.582 31.271 1.00 64.56 439 PHE A CA 1
ATOM 3387 C C . PHE A 1 439 ? -7.104 -4.818 32.496 1.00 64.56 439 PHE A C 1
ATOM 3389 O O . PHE A 1 439 ? -5.971 -5.026 32.916 1.00 64.56 439 PHE A O 1
ATOM 3396 N N . LYS A 1 440 ? -7.913 -3.911 33.061 1.00 60.09 440 LYS A N 1
ATOM 3397 C CA . LYS A 1 440 ? -7.503 -3.068 34.196 1.00 60.09 440 LYS A CA 1
ATOM 3398 C C . LYS A 1 440 ? -7.679 -3.746 35.553 1.00 60.09 440 LYS A C 1
ATOM 3400 O O . LYS A 1 440 ? -7.101 -3.277 36.527 1.00 60.09 440 LYS A O 1
ATOM 3405 N N . LYS A 1 441 ? -8.537 -4.768 35.637 1.00 56.31 441 LYS A N 1
ATOM 3406 C CA . LYS A 1 441 ? -8.986 -5.343 36.914 1.00 56.31 441 LYS A CA 1
ATOM 3407 C C . LYS A 1 441 ? -8.168 -6.544 37.377 1.00 56.31 441 LYS A C 1
ATOM 3409 O O . LYS A 1 441 ? -8.167 -6.822 38.573 1.00 56.31 441 LYS A O 1
ATOM 3414 N N . ASN A 1 442 ? -7.484 -7.242 36.475 1.00 53.00 442 ASN A N 1
ATOM 3415 C CA . ASN A 1 442 ? -6.773 -8.460 36.846 1.00 53.00 442 ASN A CA 1
ATOM 3416 C C . ASN A 1 442 ? -5.434 -8.157 37.531 1.00 53.00 442 ASN A C 1
ATOM 3418 O O . ASN A 1 442 ? -4.646 -7.334 37.075 1.00 53.00 442 ASN A O 1
ATOM 3422 N N . THR A 1 443 ? -5.170 -8.881 38.619 1.00 47.59 443 THR A N 1
ATOM 3423 C CA . THR A 1 443 ? -3.923 -8.874 39.405 1.00 47.59 443 THR A CA 1
ATOM 3424 C C . THR A 1 443 ? -2.693 -9.332 38.612 1.00 47.59 443 THR A C 1
ATOM 3426 O O . THR A 1 443 ? -1.567 -9.091 39.045 1.00 47.59 443 THR A O 1
ATOM 3429 N N . SER A 1 444 ? -2.891 -9.942 37.440 1.00 58.75 444 SER A N 1
ATOM 3430 C CA . SER A 1 444 ? -1.859 -10.178 36.428 1.00 58.75 444 SER A CA 1
ATOM 3431 C C . SER A 1 444 ? -2.361 -9.665 35.071 1.00 58.75 444 SER A C 1
ATOM 3433 O O . SER A 1 444 ? -3.428 -10.101 34.629 1.00 58.75 444 SER A O 1
ATOM 3435 N N . PRO A 1 445 ? -1.652 -8.723 34.422 1.00 66.00 445 PRO A N 1
ATOM 3436 C CA . PRO A 1 445 ? -2.057 -8.195 33.124 1.00 66.00 445 PRO A CA 1
ATOM 3437 C C . PRO A 1 445 ? -2.024 -9.300 32.061 1.00 66.00 445 PRO A C 1
ATOM 3439 O O . PRO A 1 445 ? -1.174 -10.188 32.103 1.00 66.00 445 PRO A O 1
ATOM 3442 N N . ALA A 1 446 ? -2.961 -9.248 31.112 1.00 70.06 446 ALA A N 1
ATOM 3443 C CA . ALA A 1 446 ? -2.976 -10.177 29.986 1.00 70.06 446 ALA A CA 1
ATOM 3444 C C . ALA A 1 446 ? -1.692 -10.027 29.155 1.00 70.06 446 ALA A C 1
ATOM 3446 O O . ALA A 1 446 ? -1.252 -8.911 28.878 1.00 70.06 446 ALA A O 1
ATOM 3447 N N . GLY A 1 447 ? -1.123 -11.159 28.742 1.00 79.31 447 GLY A N 1
ATOM 3448 C CA . GLY A 1 447 ? 0.128 -11.215 27.988 1.00 79.31 447 GLY A CA 1
ATOM 3449 C C . GLY A 1 447 ? 0.020 -10.679 26.563 1.00 79.31 447 GLY A C 1
ATOM 3450 O O . GLY A 1 447 ? 0.970 -10.125 26.017 1.00 79.31 447 GLY A O 1
ATOM 3451 N N . CYS A 1 448 ? -1.162 -10.824 25.967 1.00 87.56 448 CYS A N 1
ATOM 3452 C CA . CYS A 1 448 ? -1.546 -10.220 24.698 1.00 87.56 448 CYS A CA 1
ATOM 3453 C C . CYS A 1 448 ? -3.073 -10.097 24.610 1.00 87.56 448 CYS A C 1
ATOM 3455 O O . CYS A 1 448 ? -3.816 -10.742 25.362 1.00 87.56 448 CYS A O 1
ATOM 3457 N N . VAL A 1 449 ? -3.534 -9.268 23.675 1.00 89.06 449 VAL A N 1
ATOM 3458 C CA . VAL A 1 449 ? -4.952 -9.107 23.343 1.00 89.06 449 VAL A CA 1
ATOM 3459 C C . VAL A 1 449 ? -5.199 -9.647 21.946 1.00 89.06 449 VAL A C 1
ATOM 3461 O O . VAL A 1 449 ? -4.576 -9.178 21.001 1.00 89.06 449 VAL A O 1
ATOM 3464 N N . ALA A 1 450 ? -6.127 -10.588 21.810 1.00 91.50 450 ALA A N 1
ATOM 3465 C CA . ALA A 1 450 ? -6.518 -11.183 20.542 1.00 91.50 450 ALA A CA 1
ATOM 3466 C C . ALA A 1 450 ? -7.994 -10.899 20.236 1.00 91.50 450 ALA A C 1
ATOM 3468 O O . ALA A 1 450 ? -8.889 -11.357 20.950 1.00 91.50 450 ALA A O 1
ATOM 3469 N N . VAL A 1 451 ? -8.255 -10.164 19.154 1.00 92.56 451 VAL A N 1
ATOM 3470 C CA . VAL A 1 451 ? -9.609 -9.887 18.656 1.00 92.56 451 VAL A CA 1
ATOM 3471 C C . VAL A 1 451 ? -9.914 -10.812 17.482 1.00 92.56 451 VAL A C 1
ATOM 3473 O O . VAL A 1 451 ? -9.398 -10.644 16.379 1.00 92.56 451 VAL A O 1
ATOM 3476 N N . VAL A 1 452 ? -10.746 -11.821 17.715 1.00 92.56 452 VAL A N 1
ATOM 3477 C CA . VAL A 1 452 ? -11.026 -12.874 16.736 1.00 92.56 452 VAL A CA 1
ATOM 3478 C C . VAL A 1 452 ? -12.249 -12.508 15.900 1.00 92.56 452 VAL A C 1
ATOM 3480 O O . VAL A 1 452 ? -13.363 -12.401 16.422 1.00 92.56 452 VAL A O 1
ATOM 3483 N N . GLY A 1 453 ? -12.049 -12.375 14.588 1.00 91.56 453 GLY A N 1
ATOM 3484 C CA . GLY A 1 453 ? -13.088 -12.028 13.620 1.00 91.56 453 GLY A CA 1
ATOM 3485 C C . GLY A 1 453 ? -13.461 -10.552 13.619 1.00 91.56 453 GLY A C 1
ATOM 3486 O O . GLY A 1 453 ? -14.641 -10.231 13.725 1.00 91.56 453 GLY A O 1
ATOM 3487 N N . VAL A 1 454 ? -12.477 -9.662 13.467 1.00 92.38 454 VAL A N 1
ATOM 3488 C CA . VAL A 1 454 ? -12.682 -8.200 13.483 1.00 92.38 454 VAL A CA 1
ATOM 3489 C C . VAL A 1 454 ? -13.693 -7.698 12.446 1.00 92.38 454 VAL A C 1
ATOM 3491 O O . VAL A 1 454 ? -14.312 -6.660 12.614 1.00 92.38 454 VAL A O 1
ATOM 3494 N N . ASN A 1 455 ? -13.916 -8.450 11.378 1.00 91.94 455 ASN A N 1
ATOM 3495 C CA . ASN A 1 455 ? -14.847 -8.089 10.317 1.00 91.94 455 ASN A CA 1
ATOM 3496 C C . ASN A 1 455 ? -16.244 -8.726 10.461 1.00 91.94 455 ASN A C 1
ATOM 3498 O O . ASN A 1 455 ? -17.065 -8.639 9.549 1.00 91.94 455 ASN A O 1
ATOM 3502 N N . LYS A 1 456 ? -16.550 -9.369 11.598 1.00 89.94 456 LYS A N 1
ATOM 3503 C CA . LYS A 1 456 ? -17.902 -9.887 11.895 1.00 89.94 456 LYS A CA 1
ATOM 3504 C C . LYS A 1 456 ? -18.923 -8.790 12.198 1.00 89.94 456 LYS A C 1
ATOM 3506 O O . LYS A 1 456 ? -20.126 -9.025 12.107 1.00 89.94 456 LYS A O 1
ATOM 3511 N N . SER A 1 457 ? -18.445 -7.612 12.572 1.00 90.06 457 SER A N 1
ATOM 3512 C CA . SER A 1 457 ? -19.243 -6.419 12.827 1.00 90.06 457 SER A CA 1
ATOM 3513 C C . SER A 1 457 ? -18.550 -5.208 12.221 1.00 90.06 457 SER A C 1
ATOM 3515 O O . SER A 1 457 ? -17.345 -5.251 11.983 1.00 90.06 457 SER A O 1
ATOM 3517 N N . ALA A 1 458 ? -19.304 -4.138 11.966 1.00 88.75 458 ALA A N 1
ATOM 3518 C CA . ALA A 1 458 ? -18.737 -2.895 11.452 1.00 88.75 458 ALA A CA 1
ATOM 3519 C C . ALA A 1 458 ? -17.722 -2.336 12.456 1.00 88.75 458 ALA A C 1
ATOM 3521 O O . ALA A 1 458 ? -18.027 -2.195 13.645 1.00 88.75 458 ALA A O 1
ATOM 3522 N N . PHE A 1 459 ? -16.504 -2.068 11.986 1.00 88.88 459 PHE A N 1
ATOM 3523 C CA . PHE A 1 459 ? -15.399 -1.677 12.855 1.00 88.88 459 PHE A CA 1
ATOM 3524 C C . PHE A 1 459 ? -15.662 -0.321 13.519 1.00 88.88 459 PHE A C 1
ATOM 3526 O O . PHE A 1 459 ? -15.271 -0.111 14.658 1.00 88.88 459 PHE A O 1
ATOM 3533 N N . GLU A 1 460 ? -16.414 0.565 12.876 1.00 86.62 460 GLU A N 1
ATOM 3534 C CA . GLU A 1 460 ? -16.793 1.891 13.372 1.00 86.62 460 GLU A CA 1
ATOM 3535 C C . GLU A 1 460 ? -17.660 1.830 14.637 1.00 86.62 460 GLU A C 1
ATOM 3537 O O . GLU A 1 460 ? -17.712 2.786 15.403 1.00 86.62 460 GLU A O 1
ATOM 3542 N N . ILE A 1 461 ? -18.340 0.706 14.886 1.00 86.06 461 ILE A N 1
ATOM 3543 C CA . ILE A 1 461 ? -19.225 0.546 16.049 1.00 86.06 461 ILE A CA 1
ATOM 3544 C C . ILE A 1 461 ? -18.417 0.292 17.328 1.00 86.06 461 ILE A C 1
ATOM 3546 O O . ILE A 1 461 ? -18.833 0.673 18.423 1.00 86.06 461 ILE A O 1
ATOM 3550 N N . TYR A 1 462 ? -17.264 -0.368 17.209 1.00 86.38 462 TYR A N 1
ATOM 3551 C CA . TYR A 1 462 ? -16.565 -0.944 18.359 1.00 86.38 462 TYR A CA 1
ATOM 3552 C C . TYR A 1 462 ? -15.049 -0.661 18.369 1.00 86.38 462 TYR A C 1
ATOM 3554 O O . TYR A 1 462 ? -14.391 -0.790 19.404 1.00 86.38 462 TYR A O 1
ATOM 3562 N N . GLY A 1 463 ? -14.484 -0.278 17.228 1.00 86.62 463 GLY A N 1
ATOM 3563 C CA . GLY A 1 463 ? -13.057 -0.189 16.935 1.00 86.62 463 GLY A CA 1
ATOM 3564 C C . GLY A 1 463 ? -12.360 1.077 17.423 1.00 86.62 463 GLY A C 1
ATOM 3565 O O . GLY A 1 463 ? -11.131 1.093 17.500 1.00 86.62 463 GLY A O 1
ATOM 3566 N N . ASP A 1 464 ? -13.104 2.105 17.839 1.00 86.44 464 ASP A N 1
ATOM 3567 C CA . ASP A 1 464 ? -12.560 3.404 18.266 1.00 86.44 464 ASP A CA 1
ATOM 3568 C C . ASP A 1 464 ? -11.465 3.285 19.331 1.00 86.44 464 ASP A C 1
ATOM 3570 O O . ASP A 1 464 ? -10.440 3.969 19.277 1.00 86.44 464 ASP A O 1
ATOM 3574 N N . ARG A 1 465 ? -11.637 2.391 20.313 1.00 83.25 465 ARG A N 1
ATOM 3575 C CA . ARG A 1 465 ? -10.633 2.187 21.371 1.00 83.25 465 ARG A CA 1
ATOM 3576 C C . ARG A 1 465 ? -9.370 1.505 20.862 1.00 83.25 465 ARG A C 1
ATOM 3578 O O . ARG A 1 465 ? -8.285 1.877 21.308 1.00 83.25 465 ARG A O 1
ATOM 3585 N N . LEU A 1 466 ? -9.501 0.554 19.936 1.00 86.50 466 LEU A N 1
ATOM 3586 C CA . LEU A 1 466 ? -8.364 -0.103 19.284 1.00 86.50 466 LEU A CA 1
ATOM 3587 C C . LEU A 1 466 ? -7.598 0.908 18.427 1.00 86.50 466 LEU A C 1
ATOM 3589 O O . LEU A 1 466 ? -6.391 1.069 18.600 1.00 86.50 466 LEU A O 1
ATOM 3593 N N . ALA A 1 467 ? -8.310 1.657 17.583 1.00 89.50 467 ALA A N 1
ATOM 3594 C CA . ALA A 1 467 ? -7.723 2.690 16.739 1.00 89.50 467 ALA A CA 1
ATOM 3595 C C . ALA A 1 467 ? -7.022 3.778 17.568 1.00 89.50 467 ALA A C 1
ATOM 3597 O O . ALA A 1 467 ? -5.886 4.151 17.278 1.00 89.50 467 ALA A O 1
ATOM 3598 N N . ASN A 1 468 ? -7.642 4.237 18.660 1.00 88.69 468 ASN A N 1
ATOM 3599 C CA . ASN A 1 468 ? -7.050 5.218 19.570 1.00 88.69 468 ASN A CA 1
ATOM 3600 C C . ASN A 1 468 ? -5.829 4.661 20.326 1.00 88.69 468 ASN A C 1
ATOM 3602 O O . ASN A 1 468 ? -4.859 5.386 20.545 1.00 88.69 468 ASN A O 1
ATOM 3606 N N . ALA A 1 469 ? -5.839 3.382 20.718 1.00 87.31 469 ALA A N 1
ATOM 3607 C CA . ALA A 1 469 ? -4.683 2.740 21.345 1.00 87.31 469 ALA A CA 1
ATOM 3608 C C . ALA A 1 469 ? -3.478 2.703 20.392 1.00 87.31 469 ALA A C 1
ATOM 3610 O O . ALA A 1 469 ? -2.384 3.130 20.772 1.00 87.31 469 ALA A O 1
ATOM 3611 N N . VAL A 1 470 ? -3.699 2.293 19.138 1.00 91.12 470 VAL A N 1
ATOM 3612 C CA . VAL A 1 470 ? -2.666 2.301 18.092 1.00 91.12 470 VAL A CA 1
ATOM 3613 C C . VAL A 1 470 ? -2.196 3.728 17.810 1.00 91.12 470 VAL A C 1
ATOM 3615 O O . VAL A 1 470 ? -0.994 3.987 17.838 1.00 91.12 470 VAL A O 1
ATOM 3618 N N . ALA A 1 471 ? -3.111 4.685 17.628 1.00 91.19 471 ALA A N 1
ATOM 3619 C CA . ALA A 1 471 ? -2.772 6.085 17.367 1.00 91.19 471 ALA A CA 1
ATOM 3620 C C . ALA A 1 471 ? -1.918 6.704 18.485 1.00 91.19 471 ALA A C 1
ATOM 3622 O O . ALA A 1 471 ? -0.923 7.376 18.205 1.00 91.19 471 ALA A O 1
ATOM 3623 N N . LYS A 1 472 ? -2.252 6.435 19.754 1.00 89.69 472 LYS A N 1
ATOM 3624 C CA . LYS A 1 472 ? -1.436 6.845 20.906 1.00 89.69 472 LYS A CA 1
ATOM 3625 C C . LYS A 1 472 ? -0.050 6.210 20.868 1.00 89.69 472 LYS A C 1
ATOM 3627 O O . LYS A 1 472 ? 0.929 6.922 21.087 1.00 89.69 472 LYS A O 1
ATOM 3632 N N . SER A 1 473 ? 0.053 4.922 20.532 1.00 88.50 473 SER A N 1
ATOM 3633 C CA . SER A 1 473 ? 1.356 4.263 20.395 1.00 88.50 473 SER A CA 1
ATOM 3634 C C . SER A 1 473 ? 2.205 4.875 19.276 1.00 88.50 473 SER A C 1
ATOM 3636 O O . SER A 1 473 ? 3.381 5.167 19.516 1.00 88.50 473 SER A O 1
ATOM 3638 N N . GLN A 1 474 ? 1.608 5.151 18.107 1.00 89.31 474 GLN A N 1
ATOM 3639 C CA . GLN A 1 474 ? 2.287 5.797 16.973 1.00 89.31 474 GLN A CA 1
ATOM 3640 C C . GLN A 1 474 ? 2.747 7.229 17.299 1.00 89.31 474 GLN A C 1
ATOM 3642 O O . GLN A 1 474 ? 3.691 7.732 16.692 1.00 89.31 474 GLN A O 1
ATOM 3647 N N . LEU A 1 475 ? 2.094 7.883 18.264 1.00 87.19 475 LEU A N 1
ATOM 3648 C CA . LEU A 1 475 ? 2.453 9.198 18.802 1.00 87.19 475 LEU A CA 1
ATOM 3649 C C . LEU A 1 475 ? 3.460 9.146 19.963 1.00 87.19 475 LEU A C 1
ATOM 3651 O O . LEU A 1 475 ? 3.873 10.195 20.453 1.00 87.19 475 LEU A O 1
ATOM 3655 N N . GLY A 1 476 ? 3.826 7.957 20.448 1.00 83.69 476 GLY A N 1
ATOM 3656 C CA . GLY A 1 476 ? 4.663 7.805 21.641 1.00 83.69 476 GLY A CA 1
ATOM 3657 C C . GLY A 1 476 ? 3.958 8.162 22.957 1.00 83.69 476 GLY A C 1
ATOM 3658 O O . GLY A 1 476 ? 4.615 8.297 23.987 1.00 83.69 476 GLY A O 1
ATOM 3659 N N . ILE A 1 477 ? 2.629 8.298 22.953 1.00 84.31 477 ILE A N 1
ATOM 3660 C CA . ILE A 1 477 ? 1.830 8.567 24.151 1.00 84.31 477 ILE A CA 1
ATOM 3661 C C . ILE A 1 477 ? 1.613 7.244 24.892 1.00 84.31 477 ILE A C 1
ATOM 3663 O O . ILE A 1 477 ? 0.998 6.318 24.359 1.00 84.31 477 ILE A O 1
ATOM 3667 N N . ARG A 1 478 ? 2.087 7.157 26.141 1.00 73.81 478 ARG A N 1
ATOM 3668 C CA . ARG A 1 478 ? 1.861 5.977 26.988 1.00 73.81 478 ARG A CA 1
ATOM 3669 C C . ARG A 1 478 ? 0.368 5.776 27.241 1.00 73.81 478 ARG A C 1
ATOM 3671 O O . ARG A 1 478 ? -0.357 6.718 27.564 1.00 73.81 478 ARG A O 1
ATOM 3678 N N . SER A 1 479 ? -0.090 4.538 27.108 1.00 72.88 479 SER A N 1
ATOM 3679 C CA . SER A 1 479 ? -1.469 4.143 27.392 1.00 72.88 479 SER A CA 1
ATOM 3680 C C . SER A 1 479 ? -1.474 2.809 28.130 1.00 72.88 479 SER A C 1
ATOM 3682 O O . SER A 1 479 ? -0.474 2.104 28.136 1.00 72.88 479 SER A O 1
ATOM 3684 N N . SER A 1 480 ? -2.596 2.413 28.729 1.00 67.12 480 SER A N 1
ATOM 3685 C CA . SER A 1 480 ? -2.692 1.104 29.396 1.00 67.12 480 SER A CA 1
ATOM 3686 C C . SER A 1 480 ? -2.481 -0.092 28.454 1.00 67.12 480 SER A C 1
ATOM 3688 O O . SER A 1 480 ? -2.366 -1.211 28.929 1.00 67.12 480 SER A O 1
ATOM 3690 N N . LEU A 1 481 ? -2.472 0.138 27.136 1.00 70.62 481 LEU A N 1
ATOM 3691 C CA . LEU A 1 481 ? -2.290 -0.874 26.094 1.00 70.62 481 LEU A CA 1
ATOM 3692 C C . LEU A 1 481 ? -0.974 -0.691 25.320 1.00 70.62 481 LEU A C 1
ATOM 3694 O O . LEU A 1 481 ? -0.724 -1.452 24.397 1.00 70.62 481 LEU A O 1
ATOM 3698 N N . SER A 1 482 ? -0.143 0.313 25.642 1.00 66.25 482 SER A N 1
ATOM 3699 C CA . SER A 1 482 ? 1.039 0.636 24.820 1.00 66.25 482 SER A CA 1
ATOM 3700 C C . SER A 1 482 ? 2.133 -0.429 24.839 1.00 66.25 482 SER A C 1
ATOM 3702 O O . SER A 1 482 ? 2.976 -0.422 23.948 1.00 66.25 482 SER A O 1
ATOM 3704 N N . ASP A 1 483 ? 2.114 -1.319 25.831 1.00 75.75 483 ASP A N 1
ATOM 3705 C CA . ASP A 1 483 ? 3.133 -2.352 26.036 1.00 75.75 483 ASP A CA 1
ATOM 3706 C C . ASP A 1 483 ? 2.563 -3.777 25.921 1.00 75.75 483 ASP A C 1
ATOM 3708 O O . ASP A 1 483 ? 3.274 -4.752 26.155 1.00 75.75 483 ASP A O 1
ATOM 3712 N N . ILE A 1 484 ? 1.287 -3.909 25.535 1.00 85.69 484 ILE A N 1
ATOM 3713 C CA . ILE A 1 484 ? 0.622 -5.201 25.348 1.00 85.69 484 ILE A CA 1
ATOM 3714 C C . ILE A 1 484 ? 0.465 -5.453 23.842 1.00 85.69 484 ILE A C 1
ATOM 3716 O O . ILE A 1 484 ? -0.149 -4.628 23.161 1.00 85.69 484 ILE A O 1
ATOM 3720 N N . PRO A 1 485 ? 0.966 -6.580 23.305 1.00 91.19 485 PRO A N 1
ATOM 3721 C CA . PRO A 1 485 ? 0.756 -6.945 21.910 1.00 91.19 485 PRO A CA 1
ATOM 3722 C C . PRO A 1 485 ? -0.734 -7.034 21.558 1.00 91.19 485 PRO A C 1
ATOM 3724 O O . PRO A 1 485 ? -1.504 -7.719 22.241 1.00 91.19 485 PRO A O 1
ATOM 3727 N N . LEU A 1 486 ? -1.123 -6.358 20.475 1.00 93.19 486 LEU A N 1
ATOM 3728 C CA . LEU A 1 486 ? -2.478 -6.368 19.931 1.00 93.19 486 LEU A CA 1
ATOM 3729 C C . LEU A 1 486 ? -2.509 -7.236 18.672 1.00 93.19 486 LEU A C 1
ATOM 3731 O O . LEU A 1 486 ? -1.814 -6.949 17.696 1.00 93.19 486 LEU A O 1
ATOM 3735 N N . LEU A 1 487 ? -3.332 -8.278 18.693 1.00 95.44 487 LEU A N 1
ATOM 3736 C CA . LEU A 1 487 ? -3.494 -9.256 17.624 1.00 95.44 487 LEU A CA 1
ATOM 3737 C C . LEU A 1 487 ? -4.956 -9.295 17.166 1.00 95.44 487 LEU A C 1
ATOM 3739 O O . LEU A 1 487 ? -5.875 -9.111 17.969 1.00 95.44 487 LEU A O 1
ATOM 3743 N N . ALA A 1 488 ? -5.187 -9.577 15.889 1.00 95.56 488 ALA A N 1
ATOM 3744 C CA . ALA A 1 488 ? -6.530 -9.726 15.343 1.00 95.56 488 ALA A CA 1
ATOM 3745 C C . ALA A 1 488 ? -6.603 -10.764 14.222 1.00 95.56 488 ALA A C 1
ATOM 3747 O O . ALA A 1 488 ? -5.619 -10.994 13.524 1.00 95.56 488 ALA A O 1
ATOM 3748 N N . THR A 1 489 ? -7.782 -11.357 14.014 1.00 95.88 489 THR A N 1
ATOM 3749 C CA . THR A 1 489 ? -8.056 -12.187 12.830 1.00 95.88 489 THR A CA 1
ATOM 3750 C C . THR A 1 489 ? -9.219 -11.662 12.008 1.00 95.88 489 THR A C 1
ATOM 3752 O O . THR A 1 489 ? -10.233 -11.222 12.553 1.00 95.88 489 THR A O 1
ATOM 3755 N N . PHE A 1 490 ? -9.095 -11.780 10.692 1.00 93.44 490 PHE A N 1
ATOM 3756 C CA . PHE A 1 490 ? -10.205 -11.710 9.757 1.00 93.44 490 PHE A CA 1
ATOM 3757 C C . PHE A 1 490 ? -10.851 -13.084 9.622 1.00 93.44 490 PHE A C 1
ATOM 3759 O O . PHE A 1 490 ? -10.196 -14.121 9.709 1.00 93.44 490 PHE A O 1
ATOM 3766 N N . VAL A 1 491 ? -12.160 -13.082 9.413 1.00 90.69 491 VAL A N 1
ATOM 3767 C CA . VAL A 1 491 ? -12.942 -14.274 9.104 1.00 90.69 491 VAL A CA 1
ATOM 3768 C C . VAL A 1 491 ? -13.389 -14.166 7.655 1.00 90.69 491 VAL A C 1
ATOM 3770 O O . VAL A 1 491 ? -13.798 -13.096 7.216 1.00 90.69 491 VAL A O 1
ATOM 3773 N N . ASN A 1 492 ? -13.324 -15.271 6.920 1.00 85.31 492 ASN A N 1
ATOM 3774 C CA . ASN A 1 492 ? -13.831 -15.359 5.555 1.00 85.31 492 ASN A CA 1
ATOM 3775 C C . ASN A 1 492 ? -15.268 -15.906 5.569 1.00 85.31 492 ASN A C 1
ATOM 3777 O O . ASN A 1 492 ? -15.587 -16.812 6.339 1.00 85.31 492 ASN A O 1
ATOM 3781 N N . GLY A 1 493 ? -16.146 -15.365 4.722 1.00 81.31 493 GLY A N 1
ATOM 3782 C CA . GLY A 1 493 ? -17.524 -15.840 4.580 1.00 81.31 493 GLY A CA 1
ATOM 3783 C C . GLY A 1 493 ? -18.453 -14.806 3.944 1.00 81.31 493 GLY A C 1
ATOM 3784 O O . GLY A 1 493 ? -18.139 -13.625 3.881 1.00 81.31 493 GLY A O 1
ATOM 3785 N N . SER A 1 494 ? -19.630 -15.237 3.492 1.00 76.81 494 SER A N 1
ATOM 3786 C CA . SER A 1 494 ? -20.624 -14.344 2.874 1.00 76.81 494 SER A CA 1
ATOM 3787 C C . SER A 1 494 ? -21.362 -13.444 3.872 1.00 76.81 494 SER A C 1
ATOM 3789 O O . SER A 1 494 ? -21.981 -12.465 3.471 1.00 76.81 494 SER A O 1
ATOM 3791 N N . GLY A 1 495 ? -21.326 -13.783 5.165 1.00 79.00 495 GLY A N 1
ATOM 3792 C CA . GLY A 1 495 ? -22.009 -13.044 6.231 1.00 79.00 495 GLY A CA 1
ATOM 3793 C C . GLY A 1 495 ? -21.142 -12.019 6.963 1.00 79.00 495 GLY A C 1
ATOM 3794 O O . GLY A 1 495 ? -21.618 -11.430 7.926 1.00 79.00 495 GLY A O 1
ATOM 3795 N N . VAL A 1 496 ? -19.882 -11.840 6.567 1.00 86.31 496 VAL A N 1
ATOM 3796 C CA . VAL A 1 496 ? -18.924 -10.934 7.220 1.00 86.31 496 VAL A CA 1
ATOM 3797 C C . VAL A 1 496 ? -18.561 -9.784 6.290 1.00 86.31 496 VAL A C 1
ATOM 3799 O O . VAL A 1 496 ? -18.682 -9.893 5.071 1.00 86.31 496 VAL A O 1
ATOM 3802 N N . LEU A 1 497 ? -18.142 -8.661 6.866 1.00 86.06 497 LEU A N 1
ATOM 3803 C CA . LEU A 1 497 ? -17.779 -7.478 6.097 1.00 86.06 497 LEU A CA 1
ATOM 3804 C C . LEU A 1 497 ? -16.401 -7.674 5.443 1.00 86.06 497 LEU A C 1
ATOM 3806 O O . LEU A 1 497 ? -15.533 -8.338 6.019 1.00 86.06 497 LEU A O 1
ATOM 3810 N N . PRO A 1 498 ? -16.158 -7.115 4.248 1.00 82.25 498 PRO A N 1
ATOM 3811 C CA . PRO A 1 498 ? -14.808 -7.057 3.707 1.00 82.25 498 PRO A CA 1
ATOM 3812 C C . PRO A 1 498 ? -13.916 -6.165 4.595 1.00 82.25 498 PRO A C 1
ATOM 3814 O O . PRO A 1 498 ? -14.429 -5.265 5.267 1.00 82.25 498 PRO A O 1
ATOM 3817 N N . PRO A 1 499 ? -12.591 -6.394 4.625 1.00 79.94 499 PRO A N 1
ATOM 3818 C CA . PRO A 1 499 ? -11.666 -5.533 5.357 1.00 79.94 499 PRO A CA 1
ATOM 3819 C C . PRO A 1 499 ? -11.756 -4.091 4.838 1.00 79.94 499 PRO A C 1
ATOM 3821 O O . PRO A 1 499 ? -11.545 -3.842 3.653 1.00 79.94 499 PRO A O 1
ATOM 3824 N N . GLY A 1 500 ? -12.086 -3.152 5.727 1.00 82.44 500 GLY A N 1
ATOM 3825 C CA . GLY A 1 500 ? -12.137 -1.722 5.420 1.00 82.44 500 GLY A CA 1
ATOM 3826 C C . GLY A 1 500 ? -10.768 -1.034 5.556 1.00 82.44 500 GLY A C 1
ATOM 3827 O O . GLY A 1 500 ? -9.888 -1.549 6.263 1.00 82.44 500 GLY A O 1
ATOM 3828 N N . PRO A 1 501 ? -10.572 0.141 4.925 1.00 83.00 501 PRO A N 1
ATOM 3829 C CA . PRO A 1 501 ? -9.367 0.957 5.085 1.00 83.00 501 PRO A CA 1
ATOM 3830 C C . PRO A 1 501 ? -9.012 1.246 6.550 1.00 83.00 501 PRO A C 1
ATOM 3832 O O . PRO A 1 501 ? -7.834 1.303 6.901 1.00 83.00 501 PRO A O 1
ATOM 3835 N N . GLU A 1 502 ? -10.015 1.387 7.417 1.00 86.56 502 GLU A N 1
ATOM 3836 C CA . GLU A 1 502 ? -9.895 1.707 8.841 1.00 86.56 502 GLU A CA 1
ATOM 3837 C C . GLU A 1 502 ? -9.050 0.668 9.584 1.00 86.56 502 GLU A C 1
ATOM 3839 O O . GLU A 1 502 ? -8.212 1.031 10.408 1.00 86.56 502 GLU A O 1
ATOM 3844 N N . LEU A 1 503 ? -9.225 -0.616 9.254 1.00 89.06 503 LEU A N 1
ATOM 3845 C CA . LEU A 1 503 ? -8.473 -1.728 9.838 1.00 89.06 503 LEU A CA 1
ATOM 3846 C C . LEU A 1 503 ? -7.055 -1.814 9.262 1.00 89.06 503 LEU A C 1
ATOM 3848 O O . LEU A 1 503 ? -6.087 -1.970 10.010 1.00 89.06 503 LEU A O 1
ATOM 3852 N N . CYS A 1 504 ? -6.898 -1.643 7.946 1.00 89.19 504 CYS A N 1
ATOM 3853 C CA . CYS A 1 504 ? -5.582 -1.650 7.296 1.00 89.19 504 CYS A CA 1
ATOM 3854 C C . CYS A 1 504 ? -4.691 -0.467 7.722 1.00 89.19 504 CYS A C 1
ATOM 3856 O O . CYS A 1 504 ? -3.470 -0.537 7.603 1.00 89.19 504 CYS A O 1
ATOM 3858 N N . CYS A 1 505 ? -5.266 0.607 8.276 1.00 89.44 505 CYS A N 1
ATOM 3859 C CA . CYS A 1 505 ? -4.510 1.723 8.855 1.00 89.44 505 CYS A CA 1
ATOM 3860 C C . CYS A 1 505 ? -3.786 1.377 10.172 1.00 89.44 505 CYS A C 1
ATOM 3862 O O . CYS A 1 505 ? -2.880 2.110 10.586 1.00 89.44 505 CYS A O 1
ATOM 3864 N N . LEU A 1 506 ? -4.180 0.293 10.851 1.00 92.38 506 LEU A N 1
ATOM 3865 C CA . LEU A 1 506 ? -3.746 0.000 12.221 1.00 92.38 506 LEU A CA 1
ATOM 3866 C C . LEU A 1 506 ? -2.470 -0.839 12.322 1.00 92.38 506 LEU A C 1
ATOM 3868 O O . LEU A 1 506 ? -1.890 -0.909 13.407 1.00 92.38 506 LEU A O 1
ATOM 3872 N N . GLY A 1 507 ? -2.022 -1.459 11.232 1.00 94.00 507 GLY A N 1
ATOM 3873 C CA . GLY A 1 507 ? -0.839 -2.314 11.241 1.00 94.00 507 GLY A CA 1
ATOM 3874 C C . GLY A 1 507 ? -0.811 -3.327 10.099 1.00 94.00 507 GLY A C 1
ATOM 3875 O O . GLY A 1 507 ? -1.611 -3.214 9.168 1.00 94.00 507 GLY A O 1
ATOM 3876 N N . PRO A 1 508 ? 0.105 -4.309 10.162 1.00 96.19 508 PRO A N 1
ATOM 3877 C CA . PRO A 1 508 ? 0.271 -5.293 9.104 1.00 96.19 508 PRO A CA 1
ATOM 3878 C C . PRO A 1 508 ? -0.914 -6.258 9.016 1.00 96.19 508 PRO A C 1
ATOM 3880 O O . PRO A 1 508 ? -1.481 -6.653 10.038 1.00 96.19 508 PRO A O 1
ATOM 3883 N N . VAL A 1 509 ? -1.217 -6.700 7.794 1.00 95.50 509 VAL A N 1
ATOM 3884 C CA . VAL A 1 509 ? -2.138 -7.801 7.496 1.00 95.50 509 VAL A CA 1
ATOM 3885 C C . VAL A 1 509 ? -1.351 -8.952 6.868 1.00 95.50 509 VAL A C 1
ATOM 3887 O O . VAL A 1 509 ? -0.771 -8.825 5.790 1.00 95.50 509 VAL A O 1
ATOM 3890 N N . ILE A 1 510 ? -1.317 -10.083 7.564 1.00 95.50 510 ILE A N 1
ATOM 3891 C CA . ILE A 1 510 ? -0.620 -11.303 7.155 1.00 95.50 510 ILE A CA 1
ATOM 3892 C C . ILE A 1 510 ? -1.666 -12.298 6.663 1.00 95.50 510 ILE A C 1
ATOM 3894 O O . ILE A 1 510 ? -2.491 -12.771 7.443 1.00 95.50 510 ILE A O 1
ATOM 3898 N N . ASP A 1 511 ? -1.639 -12.617 5.374 1.00 93.06 511 ASP A N 1
ATOM 3899 C CA . ASP A 1 511 ? -2.528 -13.621 4.800 1.00 93.06 511 ASP A CA 1
ATOM 3900 C C . ASP A 1 511 ? -1.925 -15.020 4.961 1.00 93.06 511 ASP A C 1
ATOM 3902 O O . ASP A 1 511 ? -0.889 -15.335 4.379 1.00 93.06 511 ASP A O 1
ATOM 3906 N N . SER A 1 512 ? -2.571 -15.853 5.775 1.00 93.50 512 SER A N 1
ATOM 3907 C CA . SER A 1 512 ? -2.154 -17.233 6.022 1.00 93.50 512 SER A CA 1
ATOM 3908 C C . SER A 1 512 ? -2.287 -18.130 4.790 1.00 93.50 512 SER A C 1
ATOM 3910 O O . SER A 1 512 ? -1.554 -19.115 4.699 1.00 93.50 512 SER A O 1
ATOM 3912 N N . ASP A 1 513 ? -3.153 -17.783 3.833 1.00 91.31 513 ASP A N 1
ATOM 3913 C CA . ASP A 1 513 ? -3.316 -18.542 2.588 1.00 91.31 513 ASP A CA 1
ATOM 3914 C C . ASP A 1 513 ? -2.216 -18.208 1.566 1.00 91.31 513 ASP A C 1
ATOM 3916 O O . ASP A 1 513 ? -1.931 -19.014 0.681 1.00 91.31 513 ASP A O 1
ATOM 3920 N N . ALA A 1 514 ? -1.537 -17.066 1.728 1.00 89.06 514 ALA A N 1
ATOM 3921 C CA . ALA A 1 514 ? -0.371 -16.690 0.929 1.00 89.06 514 ALA A CA 1
ATOM 3922 C C . ALA A 1 514 ? 0.939 -17.340 1.417 1.00 89.06 514 ALA A C 1
ATOM 3924 O O . ALA A 1 514 ? 1.958 -17.249 0.735 1.00 89.06 514 ALA A O 1
ATOM 3925 N N . LEU A 1 515 ? 0.930 -17.988 2.589 1.00 90.75 515 LEU A N 1
ATOM 3926 C CA . LEU A 1 515 ? 2.107 -18.655 3.148 1.00 90.75 515 LEU A CA 1
ATOM 3927 C C . LEU A 1 515 ? 2.302 -20.047 2.543 1.00 90.75 515 LEU A C 1
ATOM 3929 O O . LEU A 1 515 ? 1.356 -20.789 2.274 1.00 90.75 515 LEU A O 1
ATOM 3933 N N . ILE A 1 516 ? 3.556 -20.460 2.416 1.00 90.44 516 ILE A N 1
ATOM 3934 C CA . ILE A 1 516 ? 3.925 -21.794 1.973 1.00 90.44 516 ILE A CA 1
ATOM 3935 C C . ILE A 1 516 ? 3.904 -22.747 3.171 1.00 90.44 516 ILE A C 1
ATOM 3937 O O . ILE A 1 516 ? 4.780 -22.743 4.045 1.00 90.44 516 ILE A O 1
ATOM 3941 N N . TRP A 1 517 ? 2.920 -23.642 3.159 1.00 90.69 517 TRP A N 1
ATOM 3942 C CA . TRP A 1 517 ? 2.737 -24.668 4.179 1.00 90.69 517 TRP A CA 1
ATOM 3943 C C . TRP A 1 517 ? 3.541 -25.937 3.865 1.00 90.69 517 TRP A C 1
ATOM 3945 O O . TRP A 1 517 ? 3.519 -26.482 2.761 1.00 90.69 517 TRP A O 1
ATOM 3955 N N . GLY A 1 518 ? 4.275 -26.419 4.863 1.00 85.56 518 GLY A N 1
ATOM 3956 C CA . GLY A 1 518 ? 4.940 -27.716 4.883 1.00 85.56 518 GLY A CA 1
ATOM 3957 C C . GLY A 1 518 ? 4.216 -28.717 5.786 1.00 85.56 518 GLY A C 1
ATOM 3958 O O . GLY A 1 518 ? 3.087 -28.515 6.225 1.00 85.56 518 GLY A O 1
ATOM 3959 N N . ARG A 1 519 ? 4.886 -29.831 6.100 1.00 80.38 519 ARG A N 1
ATOM 3960 C CA . ARG A 1 519 ? 4.406 -30.734 7.156 1.00 80.38 519 ARG A CA 1
ATOM 3961 C C . ARG A 1 519 ? 4.715 -30.108 8.512 1.00 80.38 519 ARG A C 1
ATOM 3963 O O . ARG A 1 519 ? 5.876 -29.787 8.761 1.00 80.38 519 ARG A O 1
ATOM 3970 N N . ALA A 1 520 ? 3.707 -30.007 9.381 1.00 71.00 520 ALA A N 1
ATOM 3971 C CA . ALA A 1 520 ? 3.898 -29.612 10.774 1.00 71.00 520 ALA A CA 1
ATOM 3972 C C . ALA A 1 520 ? 5.017 -30.448 11.407 1.00 71.00 520 ALA A C 1
ATOM 3974 O O . ALA A 1 520 ? 5.043 -31.684 11.295 1.00 71.00 520 ALA A O 1
ATOM 3975 N N . ASN A 1 521 ? 5.985 -29.767 12.016 1.00 67.19 521 ASN A N 1
ATOM 3976 C CA . ASN A 1 521 ? 7.148 -30.432 12.567 1.00 67.19 521 ASN A CA 1
ATOM 3977 C C . ASN A 1 521 ? 6.763 -31.097 13.890 1.00 67.19 521 ASN A C 1
ATOM 3979 O O . ASN A 1 521 ? 6.728 -30.448 14.928 1.00 67.19 521 ASN A O 1
ATOM 3983 N N . LYS A 1 522 ? 6.540 -32.416 13.857 1.00 60.22 522 LYS A N 1
ATOM 3984 C CA . LYS A 1 522 ? 6.208 -33.228 15.042 1.00 60.22 522 LYS A CA 1
ATOM 3985 C C . LYS A 1 522 ? 7.232 -33.123 16.182 1.00 60.22 522 LYS A C 1
ATOM 3987 O O . LYS A 1 522 ? 6.920 -33.527 17.295 1.00 60.22 522 LYS A O 1
ATOM 3992 N N . TYR A 1 523 ? 8.439 -32.631 15.899 1.00 53.19 523 TYR A N 1
ATOM 3993 C CA . TYR A 1 523 ? 9.532 -32.485 16.861 1.00 53.19 523 TYR A CA 1
ATOM 3994 C C . TYR A 1 523 ? 9.751 -31.041 17.333 1.00 53.19 523 TYR A C 1
ATOM 3996 O O . TYR A 1 523 ? 10.546 -30.827 18.245 1.00 53.19 523 TYR A O 1
ATOM 4004 N N . ALA A 1 524 ? 9.096 -30.047 16.723 1.00 64.12 524 ALA A N 1
ATOM 4005 C CA . ALA A 1 524 ? 9.145 -28.671 17.202 1.00 64.12 524 ALA A CA 1
ATOM 4006 C C . ALA A 1 524 ? 7.942 -28.430 18.111 1.00 64.12 524 ALA A C 1
ATOM 4008 O O . ALA A 1 524 ? 6.802 -28.418 17.655 1.00 64.12 524 ALA A O 1
ATOM 4009 N N . THR A 1 525 ? 8.204 -28.247 19.400 1.00 71.44 525 THR A N 1
ATOM 4010 C CA . THR A 1 525 ? 7.176 -27.855 20.361 1.00 71.44 525 THR A CA 1
ATOM 4011 C C . THR A 1 525 ? 6.961 -26.346 20.297 1.00 71.44 525 THR A C 1
ATOM 4013 O O . THR A 1 525 ? 7.911 -25.575 20.121 1.00 71.44 525 THR A O 1
ATOM 4016 N N . VAL A 1 526 ? 5.700 -25.924 20.402 1.00 80.19 526 VAL A N 1
ATOM 4017 C CA . VAL A 1 526 ? 5.342 -24.509 20.543 1.00 80.19 526 VAL A CA 1
ATOM 4018 C C . VAL A 1 526 ? 5.845 -24.020 21.889 1.00 80.19 526 VAL A C 1
ATOM 4020 O O . VAL A 1 526 ? 5.746 -24.715 22.898 1.00 80.19 526 VAL A O 1
ATOM 4023 N N . THR A 1 527 ? 6.406 -22.818 21.901 1.00 86.06 527 THR A N 1
ATOM 4024 C CA . THR A 1 527 ? 7.097 -22.287 23.073 1.00 86.06 527 THR A CA 1
ATOM 4025 C C . THR A 1 527 ? 6.573 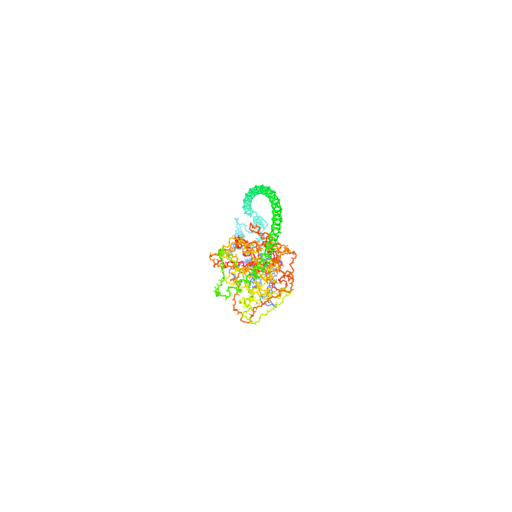-20.952 23.500 1.00 86.06 527 THR A C 1
ATOM 4027 O O . THR A 1 527 ? 6.194 -20.131 22.667 1.00 86.06 527 THR A O 1
ATOM 4030 N N . THR A 1 528 ? 6.550 -20.756 24.811 1.00 87.25 528 THR A N 1
ATOM 4031 C CA . THR A 1 528 ? 6.074 -19.516 25.395 1.00 87.25 528 THR A CA 1
ATOM 4032 C C . THR A 1 528 ? 7.218 -18.523 25.509 1.00 87.25 528 THR A C 1
ATOM 4034 O O . THR A 1 528 ? 8.325 -18.865 25.934 1.00 87.25 528 THR A O 1
ATOM 4037 N N . GLY A 1 529 ? 6.973 -17.294 25.078 1.00 86.12 529 GLY A N 1
ATOM 4038 C CA . GLY A 1 529 ? 7.944 -16.212 25.149 1.00 86.12 529 GLY A CA 1
ATOM 4039 C C . GLY A 1 529 ? 7.809 -15.406 26.428 1.00 86.12 529 GLY A C 1
ATOM 4040 O O . GLY A 1 529 ? 6.700 -15.093 26.831 1.00 86.12 529 GLY A O 1
ATOM 4041 N N . ARG A 1 530 ? 8.914 -15.003 27.054 1.00 87.25 530 ARG A N 1
ATOM 4042 C CA . ARG A 1 530 ? 8.880 -14.027 28.153 1.00 87.25 530 ARG A CA 1
ATOM 4043 C C . ARG A 1 530 ? 9.716 -12.807 27.796 1.00 87.25 530 ARG A C 1
ATOM 4045 O O . ARG A 1 530 ? 10.939 -12.905 27.683 1.00 87.25 530 ARG A O 1
ATOM 4052 N N . LEU A 1 531 ? 9.060 -11.657 27.678 1.00 85.38 531 LEU A N 1
ATOM 4053 C CA . LEU A 1 531 ? 9.746 -10.375 27.588 1.00 85.38 531 LEU A CA 1
ATOM 4054 C C . LEU A 1 531 ? 10.326 -10.021 28.963 1.00 85.38 531 LEU A C 1
ATOM 4056 O O . LEU A 1 531 ? 9.580 -9.878 29.929 1.00 85.38 531 LEU A O 1
ATOM 4060 N N . ASN A 1 532 ? 11.649 -9.886 29.060 1.00 82.44 532 ASN A N 1
ATOM 4061 C CA . ASN A 1 532 ? 12.290 -9.418 30.295 1.00 82.44 532 ASN A CA 1
ATOM 4062 C C . ASN A 1 532 ? 12.453 -7.887 30.338 1.00 82.44 532 ASN A C 1
ATOM 4064 O O . ASN A 1 532 ? 12.739 -7.341 31.403 1.00 82.44 532 ASN A O 1
ATOM 4068 N N . SER A 1 533 ? 12.327 -7.202 29.196 1.00 72.88 533 SER A N 1
ATOM 4069 C CA . SER A 1 533 ? 12.366 -5.738 29.124 1.00 72.88 533 SER A CA 1
ATOM 4070 C C . SER A 1 533 ? 11.052 -5.127 29.619 1.00 72.88 533 SER A C 1
ATOM 4072 O O . SER A 1 533 ? 10.011 -5.785 29.641 1.00 72.88 533 SER A O 1
ATOM 4074 N N . ALA A 1 534 ? 11.088 -3.855 30.024 1.00 73.06 534 ALA A N 1
ATOM 4075 C CA . ALA A 1 534 ? 9.891 -3.172 30.516 1.00 73.06 534 ALA A CA 1
ATOM 4076 C C . ALA A 1 534 ? 8.936 -2.791 29.372 1.00 73.06 534 ALA A C 1
ATOM 4078 O O . ALA A 1 534 ? 7.744 -2.594 29.601 1.00 73.06 534 ALA A O 1
ATOM 4079 N N . SER A 1 535 ? 9.459 -2.683 28.145 1.00 80.69 535 SER A N 1
ATOM 4080 C CA . SER A 1 535 ? 8.691 -2.360 26.945 1.00 80.69 535 SER A CA 1
ATOM 4081 C C . SER A 1 535 ? 9.239 -3.084 25.717 1.00 80.69 535 SER A C 1
ATOM 4083 O O . SER A 1 535 ? 10.449 -3.270 25.567 1.00 80.69 535 SER A O 1
ATOM 4085 N N . TRP A 1 536 ? 8.350 -3.421 24.781 1.00 84.62 536 TRP A N 1
ATOM 4086 C CA . TRP A 1 536 ? 8.719 -3.939 23.459 1.00 84.62 536 TRP A CA 1
ATOM 4087 C C . TRP A 1 536 ? 9.574 -2.948 22.662 1.00 84.62 536 TRP A C 1
ATOM 4089 O O . TRP A 1 536 ? 10.425 -3.360 21.879 1.00 84.62 536 TRP A O 1
ATOM 4099 N N . LYS A 1 537 ? 9.408 -1.641 22.906 1.00 82.62 537 LYS A N 1
ATOM 4100 C CA . LYS A 1 537 ? 10.188 -0.578 22.249 1.00 82.62 537 LYS A CA 1
ATOM 4101 C C . LYS A 1 537 ? 11.675 -0.610 22.612 1.00 82.62 537 LYS A C 1
ATOM 4103 O O . LYS A 1 537 ? 12.488 -0.083 21.865 1.00 82.62 537 LYS A O 1
ATOM 4108 N N . GLU A 1 538 ? 12.035 -1.238 23.730 1.00 81.50 538 GLU A N 1
ATOM 4109 C CA . GLU A 1 538 ? 13.431 -1.387 24.165 1.00 81.50 538 GLU A CA 1
ATOM 4110 C C . GLU A 1 538 ? 14.171 -2.483 23.381 1.00 81.50 538 GLU A C 1
ATOM 4112 O O . GLU A 1 538 ? 15.399 -2.476 23.340 1.00 81.50 538 GLU A O 1
ATOM 4117 N N . LEU A 1 539 ? 13.451 -3.401 22.717 1.00 80.88 539 LEU A N 1
ATOM 4118 C CA . LEU A 1 539 ? 14.069 -4.461 21.909 1.00 80.88 539 LEU A CA 1
ATOM 4119 C C . LEU A 1 539 ? 14.691 -3.929 20.614 1.00 80.88 539 LEU A C 1
ATOM 4121 O O . LEU A 1 539 ? 15.663 -4.501 20.115 1.00 80.88 539 LEU A O 1
ATOM 4125 N N . VAL A 1 540 ? 14.107 -2.868 20.051 1.00 80.25 540 VAL A N 1
ATOM 4126 C CA . VAL A 1 540 ? 14.583 -2.202 18.835 1.00 80.25 540 VAL A CA 1
ATOM 4127 C C . VAL A 1 540 ? 14.328 -0.707 18.977 1.00 80.25 540 VAL A C 1
ATOM 4129 O O . VAL A 1 540 ? 13.194 -0.252 18.834 1.00 80.25 540 VAL A O 1
ATOM 4132 N N . GLU A 1 541 ? 15.380 0.078 19.211 1.00 68.38 541 GLU A N 1
ATOM 4133 C CA . GLU A 1 541 ? 15.246 1.533 19.157 1.00 68.38 541 GLU A CA 1
ATOM 4134 C C . GLU A 1 541 ? 14.919 1.977 17.718 1.00 68.38 541 GLU A C 1
ATOM 4136 O O . GLU A 1 541 ? 15.715 1.730 16.797 1.00 68.38 541 GLU A O 1
ATOM 4141 N N . PRO A 1 542 ? 13.774 2.649 17.485 1.00 64.94 542 PRO A N 1
ATOM 4142 C CA . PRO A 1 542 ? 13.442 3.149 16.161 1.00 64.94 542 PRO A CA 1
ATOM 4143 C C . PRO A 1 542 ? 14.470 4.204 15.732 1.00 64.94 542 PRO A C 1
ATOM 4145 O O . PRO A 1 542 ? 14.895 5.055 16.520 1.00 64.94 542 PRO A O 1
ATOM 4148 N N . ALA A 1 543 ? 14.891 4.165 14.465 1.00 65.38 543 ALA A N 1
ATOM 4149 C CA . ALA A 1 543 ? 15.714 5.237 13.914 1.00 65.38 543 ALA A CA 1
ATOM 4150 C C . ALA A 1 543 ? 14.938 6.567 13.967 1.00 65.38 543 ALA A C 1
ATOM 4152 O O . ALA A 1 543 ? 13.750 6.601 13.670 1.00 65.38 543 ALA A O 1
ATOM 4153 N N . LYS A 1 544 ? 15.600 7.662 14.367 1.00 67.00 544 LYS A N 1
ATOM 4154 C CA . LYS A 1 544 ? 14.925 8.959 14.553 1.00 67.00 544 LYS A CA 1
ATOM 4155 C C . LYS A 1 544 ? 14.442 9.571 13.237 1.00 67.00 544 LYS A C 1
ATOM 4157 O O . LYS A 1 544 ? 13.377 10.172 13.224 1.00 67.00 544 LYS A O 1
ATOM 4162 N N . THR A 1 545 ? 15.213 9.413 12.164 1.00 68.31 545 THR A N 1
ATOM 4163 C CA . THR A 1 545 ? 14.900 9.897 10.814 1.00 68.31 545 THR A CA 1
ATOM 4164 C C . THR A 1 545 ? 15.723 9.126 9.789 1.00 68.31 545 THR A C 1
ATOM 4166 O O . THR A 1 545 ? 16.863 8.745 10.067 1.00 68.31 545 THR A O 1
ATOM 4169 N N . ASP A 1 546 ? 15.148 8.917 8.609 1.00 77.25 546 ASP A N 1
ATOM 4170 C CA . ASP A 1 546 ? 15.793 8.265 7.474 1.00 77.25 546 ASP A CA 1
ATOM 4171 C C . ASP A 1 546 ? 15.201 8.845 6.178 1.00 77.25 546 ASP A C 1
ATOM 4173 O O . ASP A 1 546 ? 14.000 8.712 5.941 1.00 77.25 546 ASP A O 1
ATOM 4177 N N . GLU A 1 547 ? 16.012 9.557 5.388 1.00 80.25 547 GLU A N 1
ATOM 4178 C CA . GLU A 1 547 ? 15.515 10.315 4.226 1.00 80.25 547 GLU A CA 1
ATOM 4179 C C . GLU A 1 547 ? 14.967 9.390 3.132 1.00 80.25 547 GLU A C 1
ATOM 4181 O O . GLU A 1 547 ? 13.969 9.738 2.508 1.00 80.25 547 GLU A O 1
ATOM 4186 N N . ASP A 1 548 ? 15.530 8.185 2.964 1.00 78.50 548 ASP A N 1
ATOM 4187 C CA . ASP A 1 548 ? 15.019 7.206 1.992 1.00 78.50 548 ASP A CA 1
ATOM 4188 C C . ASP A 1 548 ? 13.583 6.789 2.355 1.00 78.50 548 ASP A C 1
ATOM 4190 O O . ASP A 1 548 ? 12.722 6.638 1.489 1.00 78.50 548 ASP A O 1
ATOM 4194 N N . ILE A 1 549 ? 13.312 6.611 3.654 1.00 82.06 549 ILE A N 1
ATOM 4195 C CA . ILE A 1 549 ? 11.988 6.238 4.170 1.00 82.06 549 ILE A CA 1
ATOM 4196 C C . ILE A 1 549 ? 11.013 7.407 4.023 1.00 82.06 549 ILE A C 1
ATOM 4198 O O . ILE A 1 549 ? 9.871 7.205 3.610 1.00 82.06 549 ILE A O 1
ATOM 4202 N N . GLU A 1 550 ? 11.446 8.634 4.321 1.00 83.25 550 GLU A N 1
ATOM 4203 C CA . GLU A 1 550 ? 10.615 9.821 4.099 1.00 83.25 550 GLU A CA 1
ATOM 4204 C C . GLU A 1 550 ? 10.296 10.021 2.615 1.00 83.25 550 GLU A C 1
ATOM 4206 O O . GLU A 1 550 ? 9.174 10.400 2.285 1.00 83.25 550 GLU A O 1
ATOM 4211 N N . GLN A 1 551 ? 11.235 9.727 1.715 1.00 81.94 551 GLN A N 1
ATOM 4212 C CA . GLN A 1 551 ? 10.999 9.762 0.275 1.00 81.94 551 GLN A CA 1
ATOM 4213 C C . GLN A 1 551 ? 9.965 8.714 -0.152 1.00 81.94 551 GLN A C 1
ATOM 4215 O O . GLN A 1 551 ? 9.043 9.068 -0.886 1.00 81.94 551 GLN A O 1
ATOM 4220 N N . ILE A 1 552 ? 10.046 7.474 0.356 1.00 80.31 552 ILE A N 1
ATOM 4221 C CA . ILE A 1 552 ? 9.024 6.440 0.113 1.00 80.31 552 ILE A CA 1
ATOM 4222 C C . ILE A 1 552 ? 7.648 6.938 0.573 1.00 80.31 552 ILE A C 1
ATOM 4224 O O . ILE A 1 552 ? 6.706 6.954 -0.216 1.00 80.31 552 ILE A O 1
ATOM 4228 N N . ILE A 1 553 ? 7.527 7.417 1.815 1.00 83.31 553 ILE A N 1
ATOM 4229 C CA . ILE A 1 553 ? 6.244 7.887 2.360 1.00 83.31 553 ILE A CA 1
ATOM 4230 C C . ILE A 1 553 ? 5.699 9.103 1.592 1.00 83.31 553 ILE A C 1
ATOM 4232 O O . ILE A 1 553 ? 4.501 9.158 1.345 1.00 83.31 553 ILE A O 1
ATOM 4236 N N . ARG A 1 554 ? 6.548 10.052 1.166 1.00 79.69 554 ARG A N 1
ATOM 4237 C CA . ARG A 1 554 ? 6.140 11.223 0.356 1.00 79.69 554 ARG A CA 1
ATOM 4238 C C . ARG A 1 554 ? 5.770 10.871 -1.087 1.00 79.69 554 ARG A C 1
ATOM 4240 O O . ARG A 1 554 ? 5.017 11.612 -1.709 1.00 79.69 554 ARG A O 1
ATOM 4247 N N . SER A 1 555 ? 6.355 9.810 -1.642 1.00 75.81 555 SER A N 1
ATOM 4248 C CA . SER A 1 555 ? 6.085 9.360 -3.016 1.00 75.81 555 SER A CA 1
ATOM 4249 C C . SER A 1 555 ? 4.742 8.643 -3.152 1.00 75.81 555 SER A C 1
ATOM 4251 O O . SER A 1 555 ? 4.163 8.602 -4.239 1.00 75.81 555 SER A O 1
ATOM 4253 N N . LEU A 1 556 ? 4.230 8.104 -2.043 1.00 75.56 556 LEU A N 1
ATOM 4254 C CA . LEU A 1 556 ? 2.907 7.510 -1.979 1.00 75.56 556 LEU A CA 1
ATOM 4255 C C . LEU A 1 556 ? 1.856 8.635 -2.072 1.00 75.56 556 LEU A C 1
ATOM 4257 O O . LEU A 1 556 ? 1.973 9.626 -1.353 1.00 75.56 556 LEU A O 1
ATOM 4261 N N . PRO A 1 557 ? 0.854 8.541 -2.964 1.00 63.19 557 PRO A N 1
ATOM 4262 C CA . PRO A 1 557 ? -0.054 9.652 -3.217 1.00 63.19 557 PRO A CA 1
ATOM 4263 C C . PRO A 1 557 ? -0.868 10.016 -1.977 1.00 63.19 557 PRO A C 1
ATOM 4265 O O . PRO A 1 557 ? -1.351 9.133 -1.263 1.00 63.19 557 PRO A O 1
ATOM 4268 N N . ASP A 1 558 ? -1.127 11.314 -1.812 1.00 58.91 558 ASP A N 1
ATOM 4269 C CA . ASP A 1 558 ? -2.196 11.833 -0.956 1.00 58.91 558 ASP A CA 1
ATOM 4270 C C . ASP A 1 558 ? -3.554 11.438 -1.566 1.00 58.91 558 ASP A C 1
ATOM 4272 O O . ASP A 1 558 ? -4.264 12.242 -2.173 1.00 58.91 558 ASP A O 1
ATOM 4276 N N . PHE A 1 559 ? -3.921 10.160 -1.470 1.00 56.25 559 PHE A N 1
ATOM 4277 C CA . PHE A 1 559 ? -5.284 9.745 -1.765 1.00 56.25 559 PHE A CA 1
ATOM 4278 C C . PHE A 1 559 ? -6.221 10.367 -0.734 1.00 56.25 559 PHE A C 1
ATOM 4280 O O . PHE A 1 559 ? -5.896 10.448 0.448 1.00 56.25 559 PHE A O 1
ATOM 4287 N N . SER A 1 560 ? -7.436 10.711 -1.156 1.00 46.69 560 SER A N 1
ATOM 4288 C CA . SER A 1 560 ? -8.520 11.200 -0.291 1.00 46.69 560 SER A CA 1
ATOM 4289 C C . SER A 1 560 ? -8.866 10.275 0.890 1.00 46.69 560 SER A C 1
ATOM 4291 O O . SER A 1 560 ? -9.618 10.677 1.773 1.00 46.69 560 SER A O 1
ATOM 4293 N N . PHE A 1 561 ? -8.317 9.056 0.907 1.00 51.62 561 PHE A N 1
ATOM 4294 C CA . PHE A 1 561 ? -8.507 8.027 1.927 1.00 51.62 561 PHE A CA 1
ATOM 4295 C C . PHE A 1 561 ? -7.231 7.700 2.736 1.00 51.62 561 PHE A C 1
ATOM 4297 O O . PHE A 1 561 ? -7.289 6.931 3.695 1.00 51.62 561 PHE A O 1
ATOM 4304 N N . SER A 1 562 ? -6.074 8.287 2.391 1.00 56.41 562 SER A N 1
ATOM 4305 C CA . SER A 1 562 ? -4.859 8.204 3.212 1.00 56.41 562 SER A CA 1
ATOM 4306 C C . SER A 1 562 ? -5.111 8.916 4.542 1.00 56.41 562 SER A C 1
ATOM 4308 O O . SER A 1 562 ? -5.334 10.128 4.607 1.00 56.41 562 SER A O 1
ATOM 4310 N N . THR A 1 563 ? -5.114 8.149 5.634 1.00 70.94 563 THR A N 1
ATOM 4311 C CA . THR A 1 563 ? -5.182 8.718 6.978 1.00 70.94 563 THR A CA 1
ATOM 4312 C C . THR A 1 563 ? -3.769 9.053 7.445 1.00 70.94 563 THR A C 1
ATOM 4314 O O . THR A 1 563 ? -2.836 8.263 7.298 1.00 70.94 563 THR A O 1
ATOM 4317 N N . LYS A 1 564 ? -3.598 10.196 8.122 1.00 84.81 564 LYS A N 1
ATOM 4318 C CA . LYS A 1 564 ? -2.328 10.534 8.799 1.00 84.81 564 LYS A CA 1
ATOM 4319 C C . LYS A 1 564 ? -1.885 9.480 9.818 1.00 84.81 564 LYS A C 1
ATOM 4321 O O . LYS A 1 564 ? -0.716 9.447 10.205 1.00 84.81 564 LYS A O 1
ATOM 4326 N N . LEU A 1 565 ? -2.815 8.633 10.260 1.00 87.69 565 LEU A N 1
ATOM 4327 C CA . LEU A 1 565 ? -2.509 7.461 11.061 1.00 87.69 565 LEU A CA 1
ATOM 4328 C C . LEU A 1 565 ? -1.741 6.420 10.242 1.00 87.69 565 LEU A C 1
ATOM 4330 O O . LEU A 1 565 ? -0.665 6.030 10.682 1.00 87.69 565 LEU A O 1
ATOM 4334 N N . TRP A 1 566 ? -2.225 6.034 9.057 1.00 90.00 566 TRP A N 1
ATOM 4335 C CA . TRP A 1 566 ? -1.527 5.073 8.199 1.00 90.00 566 TRP A CA 1
ATOM 4336 C C . TRP A 1 566 ? -0.127 5.545 7.809 1.00 90.00 566 TRP A C 1
ATOM 4338 O O . TRP A 1 566 ? 0.811 4.773 7.962 1.00 90.00 566 TRP A O 1
ATOM 4348 N N . GLU A 1 567 ? 0.057 6.811 7.414 1.00 88.69 567 GLU A N 1
ATOM 4349 C CA . GLU A 1 567 ? 1.397 7.350 7.110 1.00 88.69 567 GLU A CA 1
ATOM 4350 C C . GLU A 1 567 ? 2.372 7.147 8.282 1.00 88.69 567 GLU A C 1
ATOM 4352 O O . GLU A 1 567 ? 3.535 6.787 8.093 1.00 88.69 567 GLU A O 1
ATOM 4357 N N . ARG A 1 568 ? 1.901 7.357 9.519 1.00 89.75 568 ARG A N 1
ATOM 4358 C CA . ARG A 1 568 ? 2.707 7.128 10.725 1.00 89.75 568 ARG A CA 1
ATOM 4359 C C . ARG A 1 568 ? 2.927 5.650 11.017 1.00 89.75 568 ARG A C 1
ATOM 4361 O O . ARG A 1 568 ? 4.052 5.284 11.347 1.00 89.75 568 ARG A O 1
ATOM 4368 N N . THR A 1 569 ? 1.891 4.823 10.892 1.00 92.00 569 THR A N 1
ATOM 4369 C CA . THR A 1 569 ? 1.982 3.363 11.018 1.00 92.00 569 THR A CA 1
ATOM 4370 C C . THR A 1 569 ? 3.031 2.822 10.039 1.00 92.00 569 THR A C 1
ATOM 4372 O O . THR A 1 569 ? 3.970 2.137 10.443 1.00 92.00 569 THR A O 1
ATOM 4375 N N . ALA A 1 570 ? 2.940 3.202 8.766 1.00 91.19 570 ALA A N 1
ATOM 4376 C CA . ALA A 1 570 ? 3.867 2.807 7.717 1.00 91.19 570 ALA A CA 1
ATOM 4377 C C . ALA A 1 570 ? 5.295 3.295 8.003 1.00 91.19 570 ALA A C 1
ATOM 4379 O O . ALA A 1 570 ? 6.220 2.486 8.036 1.00 91.19 570 ALA A O 1
ATOM 4380 N N . ARG A 1 571 ? 5.478 4.589 8.306 1.00 90.31 571 ARG A N 1
ATOM 4381 C CA . ARG A 1 571 ? 6.791 5.165 8.646 1.00 90.31 571 ARG A CA 1
ATOM 4382 C C . ARG A 1 571 ? 7.465 4.426 9.806 1.00 90.31 571 ARG A C 1
ATOM 4384 O O . ARG A 1 571 ? 8.632 4.061 9.706 1.00 90.31 571 ARG A O 1
ATOM 4391 N N . ASN A 1 572 ? 6.749 4.197 10.906 1.00 90.81 572 ASN A N 1
ATOM 4392 C CA . ASN A 1 572 ? 7.320 3.532 12.079 1.00 90.81 572 ASN A CA 1
ATOM 4393 C C . ASN A 1 572 ? 7.665 2.065 11.790 1.00 90.81 572 ASN A C 1
ATOM 4395 O O . ASN A 1 572 ? 8.713 1.594 12.233 1.00 90.81 572 ASN A O 1
ATOM 4399 N N . ALA A 1 573 ? 6.830 1.364 11.015 1.00 92.06 573 ALA A N 1
ATOM 4400 C CA . ALA A 1 573 ? 7.120 -0.000 10.581 1.00 92.06 573 ALA A CA 1
ATOM 4401 C C . ALA A 1 573 ? 8.398 -0.059 9.731 1.00 92.06 573 ALA A C 1
ATOM 4403 O O . ALA A 1 573 ? 9.277 -0.870 10.011 1.00 92.06 573 ALA A O 1
ATOM 4404 N N . LEU A 1 574 ? 8.551 0.852 8.765 1.00 90.06 574 LEU A N 1
ATOM 4405 C CA . LEU A 1 574 ? 9.747 0.972 7.924 1.00 90.06 574 LEU A CA 1
ATOM 4406 C C . LEU A 1 574 ? 11.024 1.199 8.747 1.00 90.06 574 LEU A C 1
ATOM 4408 O O . LEU A 1 574 ? 12.032 0.520 8.545 1.00 90.06 574 LEU A O 1
ATOM 4412 N N . LEU A 1 575 ? 10.979 2.121 9.716 1.00 89.50 575 LEU A N 1
ATOM 4413 C CA . LEU A 1 575 ? 12.125 2.430 10.580 1.00 89.50 575 LEU A CA 1
ATOM 4414 C C . LEU A 1 575 ? 12.549 1.228 11.437 1.00 89.50 575 LEU A C 1
ATOM 4416 O O . LEU A 1 575 ? 13.744 1.051 11.687 1.00 89.50 575 LEU A O 1
ATOM 4420 N N . ILE A 1 576 ? 11.594 0.410 11.887 1.00 89.75 576 ILE A N 1
ATOM 4421 C CA . ILE A 1 576 ? 11.861 -0.796 12.679 1.00 89.75 576 ILE A CA 1
ATOM 4422 C C . ILE A 1 576 ? 12.347 -1.943 11.784 1.00 89.75 576 ILE A C 1
ATOM 4424 O O . ILE A 1 576 ? 13.359 -2.560 12.116 1.00 89.75 576 ILE A O 1
ATOM 4428 N N . LEU A 1 577 ? 11.719 -2.184 10.627 1.00 89.19 577 LEU A N 1
ATOM 4429 C CA . LEU A 1 577 ? 12.154 -3.204 9.661 1.00 89.19 577 LEU A CA 1
ATOM 4430 C C . LEU A 1 577 ? 13.600 -2.975 9.228 1.00 89.19 577 LEU A C 1
ATOM 4432 O O . LEU A 1 577 ? 14.425 -3.874 9.352 1.00 89.19 577 LEU A O 1
ATOM 4436 N N . ARG A 1 578 ? 13.965 -1.740 8.861 1.00 85.69 578 ARG A N 1
ATOM 4437 C CA . ARG A 1 578 ? 15.344 -1.413 8.462 1.00 85.69 578 ARG A CA 1
ATOM 4438 C C . ARG A 1 578 ? 16.364 -1.656 9.582 1.00 85.69 578 ARG A C 1
ATOM 4440 O O . ARG A 1 578 ? 17.548 -1.885 9.321 1.00 85.69 578 ARG A O 1
ATOM 4447 N N . ARG A 1 579 ? 15.946 -1.588 10.851 1.00 84.69 579 ARG A N 1
ATOM 4448 C CA . ARG A 1 579 ? 16.791 -1.952 12.001 1.00 84.69 579 ARG A CA 1
ATOM 4449 C C . ARG A 1 579 ? 16.887 -3.460 12.173 1.00 84.69 579 ARG A C 1
ATOM 4451 O O . ARG A 1 579 ? 17.989 -3.952 12.408 1.00 84.69 579 ARG A O 1
ATOM 4458 N N . LEU A 1 580 ? 15.775 -4.174 12.031 1.00 85.00 580 LEU A N 1
ATOM 4459 C CA . LEU A 1 580 ? 15.760 -5.633 12.054 1.00 85.00 580 LEU A CA 1
ATOM 4460 C C . LEU A 1 580 ? 16.624 -6.214 10.929 1.00 85.00 580 LEU A C 1
ATOM 4462 O O . LEU A 1 580 ? 17.403 -7.118 11.213 1.00 85.00 580 LEU A O 1
ATOM 4466 N N . ASP A 1 581 ? 16.604 -5.633 9.726 1.00 83.19 581 ASP A N 1
ATOM 4467 C CA . ASP A 1 581 ? 17.460 -6.040 8.604 1.00 83.19 581 ASP A CA 1
ATOM 4468 C C . ASP A 1 581 ? 18.943 -6.010 8.982 1.00 83.19 581 ASP A C 1
ATOM 4470 O O . ASP A 1 581 ? 19.680 -6.981 8.805 1.00 83.19 581 ASP A O 1
ATOM 4474 N N . LYS A 1 582 ? 19.379 -4.904 9.598 1.00 79.94 582 LYS A N 1
ATOM 4475 C CA . LYS A 1 582 ? 20.763 -4.726 10.061 1.00 79.94 582 LYS A CA 1
ATOM 4476 C C . LYS A 1 582 ? 21.138 -5.701 11.179 1.00 79.94 582 LYS A C 1
ATOM 4478 O O . LYS A 1 582 ? 22.297 -6.097 11.275 1.00 79.94 582 LYS A O 1
ATOM 4483 N N . LEU A 1 583 ? 20.188 -6.064 12.043 1.00 74.38 583 LEU A N 1
ATOM 4484 C CA . LEU A 1 583 ? 20.419 -6.961 13.181 1.00 74.38 583 LEU A CA 1
ATOM 4485 C C . LEU A 1 583 ? 20.381 -8.445 12.789 1.00 74.38 583 LEU A C 1
ATOM 4487 O O . LEU A 1 583 ? 21.106 -9.252 13.380 1.00 74.38 583 LEU A O 1
ATOM 4491 N N . ALA A 1 584 ? 19.533 -8.810 11.830 1.00 69.31 584 ALA A N 1
ATOM 4492 C CA . ALA A 1 584 ? 19.309 -10.182 11.386 1.00 69.31 584 ALA A CA 1
ATOM 4493 C C . ALA A 1 584 ? 20.138 -10.559 10.147 1.00 69.31 584 ALA A C 1
ATOM 4495 O O . ALA A 1 584 ? 20.350 -11.746 9.916 1.00 69.31 584 ALA A O 1
ATOM 4496 N N . GLY A 1 585 ? 20.644 -9.581 9.386 1.00 66.06 585 GLY A N 1
ATOM 4497 C CA . GLY A 1 5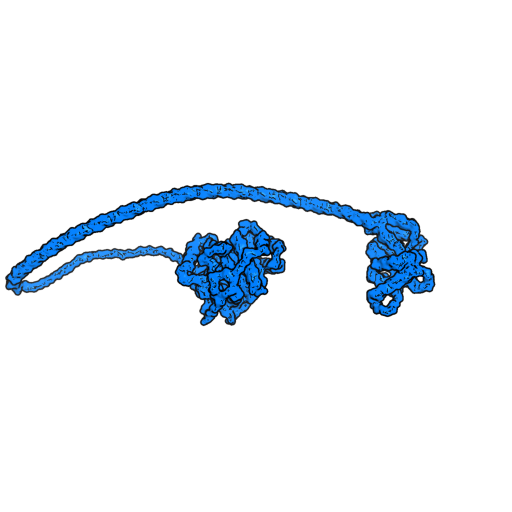85 ? 21.407 -9.816 8.156 1.00 66.06 585 GLY A CA 1
ATOM 4498 C C . GLY A 1 585 ? 20.555 -10.339 6.997 1.00 66.06 585 GLY A C 1
ATOM 4499 O O . GLY A 1 585 ? 21.082 -11.012 6.116 1.00 66.06 585 GLY A O 1
ATOM 4500 N N . VAL A 1 586 ? 19.249 -10.070 7.025 1.00 66.56 586 VAL A N 1
ATOM 4501 C CA . VAL A 1 586 ? 18.262 -10.473 6.013 1.00 66.56 586 VAL A CA 1
ATOM 4502 C C . VAL A 1 586 ? 17.494 -9.220 5.605 1.00 66.56 586 VAL A C 1
ATOM 4504 O O . VAL A 1 586 ? 17.129 -8.440 6.478 1.00 66.56 586 VAL A O 1
ATOM 4507 N N . GLU A 1 587 ? 17.280 -9.005 4.308 1.00 74.38 587 GLU A N 1
ATOM 4508 C CA . GLU A 1 587 ? 16.485 -7.880 3.801 1.00 74.38 587 GLU A CA 1
ATOM 4509 C C . GLU A 1 587 ? 14.991 -8.228 3.872 1.00 74.38 587 GLU A C 1
ATOM 4511 O O . GLU A 1 587 ? 14.540 -9.161 3.214 1.00 74.38 587 GLU A O 1
ATOM 4516 N N . HIS A 1 588 ? 14.221 -7.486 4.673 1.00 76.94 588 HIS A N 1
ATOM 4517 C CA . HIS A 1 588 ? 12.775 -7.673 4.849 1.00 76.94 588 HIS A CA 1
ATOM 4518 C C . HIS A 1 588 ? 11.960 -6.547 4.188 1.00 76.94 588 HIS A C 1
ATOM 4520 O O . HIS A 1 588 ? 10.839 -6.255 4.611 1.00 76.94 588 HIS A O 1
ATOM 4526 N N . SER A 1 589 ? 12.497 -5.878 3.164 1.00 73.56 589 SER A N 1
ATOM 4527 C CA . SER A 1 589 ? 11.797 -4.796 2.452 1.00 73.56 589 SER A CA 1
ATOM 4528 C C . SER A 1 589 ? 10.527 -5.285 1.739 1.00 73.56 589 SER A C 1
ATOM 4530 O O . SER A 1 589 ? 9.519 -4.575 1.705 1.00 73.56 589 SER A O 1
ATOM 4532 N N . GLU A 1 590 ? 10.530 -6.539 1.280 1.00 82.88 590 GLU A N 1
ATOM 4533 C CA . GLU A 1 590 ? 9.366 -7.244 0.731 1.00 82.88 590 GLU A CA 1
ATOM 4534 C C . GLU A 1 590 ? 8.178 -7.268 1.710 1.00 82.88 590 GLU A C 1
ATOM 4536 O O . GLU A 1 590 ? 7.031 -7.041 1.317 1.00 82.88 590 GLU A O 1
ATOM 4541 N N . ASN A 1 591 ? 8.452 -7.439 3.009 1.00 87.81 591 ASN A N 1
ATOM 4542 C CA . ASN A 1 591 ? 7.419 -7.533 4.042 1.00 87.81 591 ASN A CA 1
ATOM 4543 C C . ASN A 1 591 ? 6.594 -6.254 4.155 1.00 87.81 591 ASN A C 1
ATOM 4545 O O . ASN A 1 591 ? 5.390 -6.317 4.409 1.00 87.81 591 ASN A O 1
ATOM 4549 N N . PHE A 1 592 ? 7.225 -5.090 3.975 1.00 90.50 592 PHE A N 1
ATOM 4550 C CA . PHE A 1 592 ? 6.506 -3.822 4.014 1.00 90.50 592 PHE A CA 1
ATOM 4551 C C . PHE A 1 592 ? 5.479 -3.738 2.880 1.00 90.50 592 PHE A C 1
ATOM 4553 O O . PHE A 1 592 ? 4.311 -3.406 3.118 1.00 90.50 592 PHE A O 1
ATOM 4560 N N . LEU A 1 593 ? 5.903 -4.084 1.659 1.00 88.56 593 LEU A N 1
ATOM 4561 C CA . LEU A 1 593 ? 5.030 -4.083 0.489 1.00 88.56 593 LEU A CA 1
ATOM 4562 C C . LEU A 1 593 ? 3.874 -5.072 0.670 1.00 88.56 593 LEU A C 1
ATOM 4564 O O . LEU A 1 593 ? 2.718 -4.700 0.469 1.00 88.56 593 LEU A O 1
ATOM 4568 N N . MET A 1 594 ? 4.181 -6.294 1.109 1.00 88.44 594 MET A N 1
ATOM 4569 C CA . MET A 1 594 ? 3.213 -7.382 1.253 1.00 88.44 594 MET A CA 1
ATOM 4570 C C . MET A 1 594 ? 2.194 -7.154 2.367 1.00 88.44 594 MET A C 1
ATOM 4572 O O . MET A 1 594 ? 1.012 -7.429 2.172 1.00 88.44 594 MET A O 1
ATOM 4576 N N . HIS A 1 595 ? 2.624 -6.650 3.526 1.00 92.50 595 HIS A N 1
ATOM 4577 C CA . HIS A 1 595 ? 1.787 -6.667 4.729 1.00 92.50 595 HIS A CA 1
ATOM 4578 C C . HIS A 1 595 ? 1.246 -5.302 5.150 1.00 92.50 595 HIS A C 1
ATOM 4580 O O . HIS A 1 595 ? 0.232 -5.262 5.842 1.00 92.50 595 HIS A O 1
ATOM 4586 N N . TRP A 1 596 ? 1.854 -4.187 4.736 1.00 92.31 596 TRP A N 1
ATOM 4587 C CA . TRP A 1 596 ? 1.331 -2.846 5.032 1.00 92.31 596 TRP A CA 1
ATOM 4588 C C . TRP A 1 596 ? 0.765 -2.171 3.789 1.00 92.31 596 TRP A C 1
ATOM 4590 O O . TRP A 1 596 ? -0.372 -1.696 3.814 1.00 92.31 596 TRP A O 1
ATOM 4600 N N . LEU A 1 597 ? 1.545 -2.118 2.706 1.00 89.50 597 LEU A N 1
ATOM 4601 C CA . LEU A 1 597 ? 1.185 -1.312 1.543 1.00 89.50 597 LEU A CA 1
ATOM 4602 C C . LEU A 1 597 ? 0.095 -1.960 0.690 1.00 89.50 597 LEU A C 1
ATOM 4604 O O . LEU A 1 597 ? -0.897 -1.303 0.392 1.00 89.50 597 LEU A O 1
ATOM 4608 N N . LEU A 1 598 ? 0.246 -3.230 0.306 1.00 88.88 598 LEU A N 1
ATOM 4609 C CA . LEU A 1 598 ? -0.719 -3.914 -0.558 1.00 88.88 598 LEU A CA 1
ATOM 4610 C C . LEU A 1 598 ? -2.116 -4.050 0.064 1.00 88.88 598 LEU A C 1
ATOM 4612 O O . LEU A 1 598 ? -3.086 -3.716 -0.623 1.00 88.88 598 LEU A O 1
ATOM 4616 N N . PRO A 1 599 ? -2.275 -4.481 1.333 1.00 89.44 599 PRO A N 1
ATOM 4617 C CA . PRO A 1 599 ? -3.593 -4.561 1.960 1.00 89.44 599 PRO A CA 1
ATOM 4618 C C . PRO A 1 599 ? -4.279 -3.193 2.025 1.00 89.44 599 PRO A C 1
ATOM 4620 O O . PRO A 1 599 ? -5.466 -3.071 1.719 1.00 89.44 599 PRO A O 1
ATOM 4623 N N . TRP A 1 600 ? -3.520 -2.141 2.340 1.00 88.75 600 TRP A N 1
ATOM 4624 C CA . TRP A 1 600 ? -4.030 -0.774 2.332 1.00 88.75 600 TRP A CA 1
ATOM 4625 C C . TRP A 1 600 ? -4.410 -0.310 0.918 1.00 88.75 600 TRP A C 1
ATOM 4627 O O . TRP A 1 600 ? -5.521 0.165 0.706 1.00 88.75 600 TRP A O 1
ATOM 4637 N N . ALA A 1 601 ? -3.547 -0.503 -0.078 1.00 86.56 601 ALA A N 1
ATOM 4638 C CA . ALA A 1 601 ? -3.810 -0.094 -1.456 1.00 86.56 601 ALA A CA 1
ATOM 4639 C C . ALA A 1 601 ? -5.063 -0.784 -2.026 1.00 86.56 601 ALA A C 1
ATOM 4641 O O . ALA A 1 601 ? -5.915 -0.129 -2.629 1.00 86.56 601 ALA A O 1
ATOM 4642 N N . ARG A 1 602 ? -5.222 -2.092 -1.776 1.00 85.81 602 ARG A N 1
ATOM 4643 C CA . ARG A 1 602 ? -6.387 -2.877 -2.217 1.00 85.81 602 ARG A CA 1
ATOM 4644 C C . ARG A 1 602 ? -7.690 -2.390 -1.588 1.00 85.81 602 ARG A C 1
ATOM 4646 O O . ARG A 1 602 ? -8.663 -2.180 -2.306 1.00 85.81 602 ARG A O 1
ATOM 4653 N N . THR A 1 603 ? -7.711 -2.179 -0.271 1.00 86.38 603 THR A N 1
ATOM 4654 C CA . THR A 1 603 ? -8.918 -1.709 0.439 1.00 86.38 603 THR A CA 1
ATOM 4655 C C . THR A 1 603 ? -9.315 -0.284 0.053 1.00 86.38 603 THR A C 1
ATOM 4657 O O . THR A 1 603 ? -10.495 0.049 0.070 1.00 86.38 603 THR A O 1
ATOM 4660 N N . ASN A 1 604 ? -8.354 0.530 -0.390 1.00 83.75 604 ASN A N 1
ATOM 4661 C CA . ASN A 1 604 ? -8.592 1.871 -0.928 1.00 83.75 604 ASN A CA 1
ATOM 4662 C C . ASN A 1 604 ? -8.903 1.892 -2.439 1.00 83.75 604 ASN A C 1
ATOM 4664 O O . ASN A 1 604 ? -8.998 2.966 -3.032 1.00 83.75 604 ASN A O 1
ATOM 4668 N N . GLY A 1 605 ? -9.066 0.727 -3.079 1.00 81.31 605 GLY A N 1
ATOM 4669 C CA . GLY A 1 605 ? -9.433 0.625 -4.494 1.00 81.31 605 GLY A CA 1
ATOM 4670 C C . GLY A 1 605 ? -8.335 1.069 -5.466 1.00 81.31 605 GLY A C 1
ATOM 4671 O O . GLY A 1 605 ? -8.634 1.453 -6.596 1.00 81.31 605 GLY A O 1
ATOM 4672 N N . MET A 1 606 ? -7.068 1.043 -5.045 1.00 81.00 606 MET A N 1
ATOM 4673 C CA . MET A 1 606 ? -5.944 1.480 -5.866 1.00 81.00 606 MET A CA 1
ATOM 4674 C C . MET A 1 606 ? -5.662 0.475 -6.996 1.00 81.00 606 MET A C 1
ATOM 4676 O O . MET A 1 606 ? -5.392 -0.698 -6.720 1.00 81.00 606 MET A O 1
ATOM 4680 N N . PRO A 1 607 ? -5.662 0.901 -8.275 1.00 82.19 607 PRO A N 1
ATOM 4681 C CA . PRO A 1 607 ? -5.294 0.016 -9.372 1.00 82.19 607 PRO A CA 1
ATOM 4682 C C . PRO A 1 607 ? -3.827 -0.416 -9.264 1.00 82.19 607 PRO A C 1
ATOM 4684 O O . PRO A 1 607 ? -2.936 0.420 -9.106 1.00 82.19 607 PRO A O 1
ATOM 4687 N N . MET A 1 608 ? -3.560 -1.713 -9.438 1.00 80.50 608 MET A N 1
ATOM 4688 C CA . MET A 1 608 ? -2.208 -2.283 -9.324 1.00 80.50 608 MET A CA 1
ATOM 4689 C C . MET A 1 608 ? -1.194 -1.638 -10.282 1.00 80.50 608 MET A C 1
ATOM 4691 O O . MET A 1 608 ? -0.035 -1.467 -9.917 1.00 80.50 608 MET A O 1
ATOM 4695 N N . GLY A 1 609 ? -1.624 -1.223 -11.481 1.00 80.06 609 GLY A N 1
ATOM 4696 C CA . GLY A 1 609 ? -0.764 -0.504 -12.430 1.00 80.06 609 GLY A CA 1
ATOM 4697 C C . GLY A 1 609 ? -0.299 0.859 -11.908 1.00 80.06 609 GLY A C 1
ATOM 4698 O O . GLY A 1 609 ? 0.859 1.216 -12.079 1.00 80.06 609 GLY A O 1
ATOM 4699 N N . VAL A 1 610 ? -1.166 1.580 -11.189 1.00 79.94 610 VAL A N 1
ATOM 4700 C CA . VAL A 1 610 ? -0.814 2.867 -10.568 1.00 79.94 610 VAL A CA 1
ATOM 4701 C C . VAL A 1 610 ? 0.171 2.645 -9.421 1.00 79.94 610 VAL A C 1
ATOM 4703 O O . VAL A 1 610 ? 1.150 3.376 -9.307 1.00 79.94 610 VAL A O 1
ATOM 4706 N N . LEU A 1 611 ? -0.049 1.614 -8.597 1.00 80.88 611 LEU A N 1
ATOM 4707 C CA . LEU A 1 611 ? 0.875 1.251 -7.520 1.00 80.88 611 LEU A CA 1
ATOM 4708 C C . LEU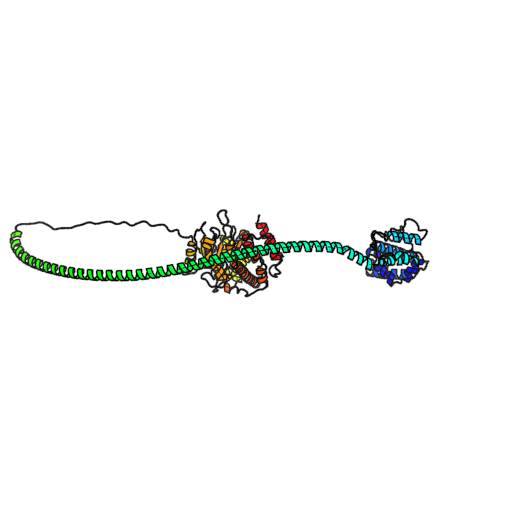 A 1 611 ? 2.262 0.867 -8.063 1.00 80.88 611 LEU A C 1
ATOM 4710 O O . LEU A 1 611 ? 3.267 1.324 -7.524 1.00 80.88 611 LEU A O 1
ATOM 4714 N N . ARG A 1 612 ? 2.316 0.096 -9.159 1.00 81.44 612 ARG A N 1
ATOM 4715 C CA . ARG A 1 612 ? 3.562 -0.251 -9.863 1.00 81.44 612 ARG A CA 1
ATOM 4716 C C . ARG A 1 612 ? 4.314 0.993 -10.333 1.00 81.44 612 ARG A C 1
ATOM 4718 O O . ARG A 1 612 ? 5.494 1.150 -10.027 1.00 81.44 612 ARG A O 1
ATOM 4725 N N . ASP A 1 613 ? 3.633 1.887 -11.045 1.00 79.31 613 ASP A N 1
ATOM 4726 C CA . ASP A 1 613 ? 4.236 3.109 -11.588 1.00 79.31 613 ASP A CA 1
ATOM 4727 C C . ASP A 1 613 ? 4.770 4.041 -10.489 1.00 79.31 613 ASP A C 1
ATOM 4729 O O . ASP A 1 613 ? 5.731 4.772 -10.706 1.00 79.31 613 ASP A O 1
ATOM 4733 N N . LEU A 1 614 ? 4.155 4.038 -9.303 1.00 76.81 614 LEU A N 1
ATOM 4734 C CA . LEU A 1 614 ? 4.603 4.843 -8.164 1.00 76.81 614 LEU A CA 1
ATOM 4735 C C . LEU A 1 614 ? 5.822 4.231 -7.478 1.00 76.81 614 LEU A C 1
ATOM 4737 O O . LEU A 1 614 ? 6.807 4.930 -7.242 1.00 76.81 614 LEU A O 1
ATOM 4741 N N . LEU A 1 615 ? 5.785 2.925 -7.209 1.00 76.62 615 LEU A N 1
ATOM 4742 C CA . LEU A 1 615 ? 6.898 2.220 -6.577 1.00 76.62 615 LEU A CA 1
ATOM 4743 C C . LEU A 1 615 ? 8.159 2.269 -7.451 1.00 76.62 615 LEU A C 1
ATOM 4745 O O . LEU A 1 615 ? 9.232 2.569 -6.943 1.00 76.62 615 LEU A O 1
ATOM 4749 N N . THR A 1 616 ? 8.025 2.099 -8.769 1.00 76.12 616 THR A N 1
ATOM 4750 C CA . THR A 1 616 ? 9.152 2.180 -9.724 1.00 76.12 616 THR A CA 1
ATOM 4751 C C . THR A 1 616 ? 9.744 3.586 -9.873 1.00 76.12 616 THR A C 1
ATOM 4753 O O . THR A 1 616 ? 10.916 3.727 -10.208 1.00 76.12 616 THR A O 1
ATOM 4756 N N . ARG A 1 617 ? 8.972 4.646 -9.595 1.00 72.25 617 ARG A N 1
ATOM 4757 C CA . ARG A 1 617 ? 9.472 6.037 -9.564 1.00 72.25 617 ARG A CA 1
ATOM 4758 C C . ARG A 1 617 ? 10.182 6.396 -8.265 1.00 72.25 617 ARG A C 1
ATOM 4760 O O . ARG A 1 617 ? 10.784 7.465 -8.172 1.00 72.25 617 ARG A O 1
ATOM 4767 N N . THR A 1 618 ? 10.071 5.549 -7.249 1.00 67.69 618 THR A N 1
ATOM 4768 C CA . THR A 1 618 ? 10.691 5.797 -5.956 1.00 67.69 618 THR A CA 1
ATOM 4769 C C . THR A 1 618 ? 12.156 5.382 -6.055 1.00 67.69 618 THR A C 1
ATOM 4771 O O . THR A 1 618 ? 12.470 4.201 -5.980 1.00 67.69 618 THR A O 1
ATOM 4774 N N . GLU A 1 619 ? 13.065 6.342 -6.245 1.00 58.66 619 GLU A N 1
ATOM 4775 C CA . GLU A 1 619 ? 14.517 6.101 -6.219 1.00 58.66 619 GLU A CA 1
ATOM 4776 C C . GLU A 1 619 ? 14.978 5.774 -4.785 1.00 58.66 619 GLU A C 1
ATOM 4778 O O . GLU A 1 619 ? 15.605 6.588 -4.113 1.00 58.66 619 GLU A O 1
ATOM 4783 N N . SER A 1 620 ? 14.619 4.594 -4.275 1.00 65.44 620 SER A N 1
ATOM 4784 C CA . SER A 1 620 ? 15.044 4.108 -2.965 1.00 65.44 620 SER A CA 1
ATOM 4785 C C . SER A 1 620 ? 15.979 2.919 -3.121 1.00 65.44 620 SER A C 1
ATOM 4787 O O . SER A 1 620 ? 15.659 1.941 -3.786 1.00 65.44 620 SER A O 1
ATOM 4789 N N . SER A 1 621 ? 17.117 2.967 -2.428 1.00 65.62 621 SER A N 1
ATOM 4790 C CA . SER A 1 621 ? 18.051 1.836 -2.349 1.00 65.62 621 SER A CA 1
ATOM 4791 C C . SER A 1 621 ? 17.482 0.614 -1.615 1.00 65.62 621 SER A C 1
ATOM 4793 O O . SER A 1 621 ? 18.087 -0.453 -1.658 1.00 65.62 621 SER A O 1
ATOM 4795 N N . TRP A 1 622 ? 16.347 0.765 -0.921 1.00 67.62 622 TRP A N 1
ATOM 4796 C CA . TRP A 1 622 ? 15.769 -0.266 -0.057 1.00 67.62 622 TRP A CA 1
ATOM 4797 C C . TRP A 1 622 ? 14.607 -1.036 -0.712 1.00 67.62 622 TRP A C 1
ATOM 4799 O O . TRP A 1 622 ? 14.294 -2.143 -0.281 1.00 67.62 622 TRP A O 1
ATOM 4809 N N . LEU A 1 623 ? 13.998 -0.493 -1.773 1.00 71.50 623 LEU A N 1
ATOM 4810 C CA . LEU A 1 623 ? 12.969 -1.162 -2.578 1.00 71.50 623 LEU A CA 1
ATOM 4811 C C . LEU A 1 623 ? 13.511 -1.400 -3.996 1.00 71.50 623 LEU A C 1
ATOM 4813 O O . LEU A 1 623 ? 13.356 -0.553 -4.869 1.00 71.50 623 LEU A O 1
ATOM 4817 N N . ASP A 1 624 ? 14.167 -2.544 -4.216 1.00 71.69 624 ASP A N 1
ATOM 4818 C CA . ASP A 1 624 ? 14.639 -2.951 -5.549 1.00 71.69 624 ASP A CA 1
ATOM 4819 C C . ASP A 1 624 ? 13.441 -3.180 -6.493 1.00 71.69 624 ASP A C 1
ATOM 4821 O O . ASP A 1 624 ? 12.431 -3.783 -6.116 1.00 71.69 624 ASP A O 1
ATOM 4825 N N . GLU A 1 625 ? 13.575 -2.743 -7.745 1.00 75.25 625 GLU A N 1
ATOM 4826 C CA . GLU A 1 625 ? 12.619 -2.959 -8.834 1.00 75.25 625 GLU A CA 1
ATOM 4827 C C . GLU A 1 625 ? 12.241 -4.444 -8.970 1.00 75.25 625 GLU A C 1
ATOM 4829 O O . GLU A 1 625 ? 11.079 -4.783 -9.197 1.00 75.25 625 GLU A O 1
ATOM 4834 N N . LYS A 1 626 ? 13.193 -5.358 -8.731 1.00 78.12 626 LYS A N 1
ATOM 4835 C CA . LYS A 1 626 ? 12.923 -6.806 -8.734 1.00 78.12 626 LYS A CA 1
ATOM 4836 C C . LYS A 1 626 ? 11.992 -7.256 -7.612 1.00 78.12 626 LYS A C 1
ATOM 4838 O O . LYS A 1 626 ? 11.154 -8.130 -7.840 1.00 78.12 626 LYS A O 1
ATOM 4843 N N . VAL A 1 627 ? 12.145 -6.694 -6.413 1.00 76.56 627 VAL A N 1
ATOM 4844 C CA . VAL A 1 627 ? 11.291 -7.012 -5.258 1.00 76.56 627 VAL A CA 1
ATOM 4845 C C . VAL A 1 627 ? 9.882 -6.491 -5.520 1.00 76.56 627 VAL A C 1
ATOM 4847 O O . VAL A 1 627 ? 8.914 -7.224 -5.331 1.00 76.56 627 VAL A O 1
ATOM 4850 N N . ILE A 1 628 ? 9.772 -5.270 -6.053 1.00 79.69 628 ILE A N 1
ATOM 4851 C CA . ILE A 1 628 ? 8.494 -4.668 -6.449 1.00 79.69 628 ILE A CA 1
ATOM 4852 C C . ILE A 1 628 ? 7.772 -5.555 -7.473 1.00 79.69 628 ILE A C 1
ATOM 4854 O O . ILE A 1 628 ? 6.613 -5.909 -7.260 1.00 79.69 628 ILE A O 1
ATOM 4858 N N . GLU A 1 629 ? 8.438 -5.969 -8.554 1.00 80.19 629 GLU A N 1
ATOM 4859 C CA . GLU A 1 629 ? 7.798 -6.813 -9.573 1.00 80.19 629 GLU A CA 1
ATOM 4860 C C . GLU A 1 629 ? 7.418 -8.202 -9.050 1.00 80.19 629 GLU A C 1
ATOM 4862 O O . GLU A 1 629 ? 6.347 -8.707 -9.384 1.00 80.19 629 GLU A O 1
ATOM 4867 N N . THR A 1 630 ? 8.243 -8.804 -8.189 1.00 80.62 630 THR A N 1
ATOM 4868 C CA . THR A 1 630 ? 7.952 -10.123 -7.599 1.00 80.62 630 THR A CA 1
ATOM 4869 C C . THR A 1 630 ? 6.697 -10.069 -6.726 1.00 80.62 630 THR A C 1
ATOM 4871 O O . THR A 1 630 ? 5.786 -10.881 -6.898 1.00 80.62 630 THR A O 1
ATOM 4874 N N . VAL A 1 631 ? 6.609 -9.065 -5.852 1.00 78.75 631 VAL A N 1
ATOM 4875 C CA . VAL A 1 631 ? 5.464 -8.846 -4.960 1.00 78.75 631 VAL A CA 1
ATOM 4876 C C . VAL A 1 631 ? 4.189 -8.548 -5.744 1.00 78.75 631 VAL A C 1
ATOM 4878 O O . VAL A 1 631 ? 3.131 -9.117 -5.472 1.00 78.75 631 VAL A O 1
ATOM 4881 N N . LEU A 1 632 ? 4.267 -7.674 -6.750 1.00 79.81 632 LEU A N 1
ATOM 4882 C CA . LEU A 1 632 ? 3.100 -7.305 -7.550 1.00 79.81 632 LEU A CA 1
ATOM 4883 C C . LEU A 1 632 ? 2.620 -8.454 -8.449 1.00 79.81 632 LEU A C 1
ATOM 4885 O O . LEU A 1 632 ? 1.413 -8.570 -8.678 1.00 79.81 632 LEU A O 1
ATOM 4889 N N . ALA A 1 633 ? 3.523 -9.315 -8.929 1.00 76.25 633 ALA A N 1
ATOM 4890 C CA . ALA A 1 633 ? 3.163 -10.525 -9.666 1.00 76.25 633 ALA A CA 1
ATOM 4891 C C . ALA A 1 633 ? 2.390 -11.511 -8.775 1.00 76.25 633 ALA A C 1
ATOM 4893 O O . ALA A 1 633 ? 1.268 -11.882 -9.118 1.00 76.25 633 ALA A O 1
ATOM 4894 N N . GLN A 1 634 ? 2.915 -11.830 -7.585 1.00 72.19 634 GLN A N 1
ATOM 4895 C CA . GLN A 1 634 ? 2.223 -12.681 -6.604 1.00 72.19 634 GLN A CA 1
ATOM 4896 C C . GLN A 1 634 ? 0.853 -12.106 -6.208 1.00 72.19 634 GLN A C 1
ATOM 4898 O O . GLN A 1 634 ? -0.135 -12.827 -6.076 1.00 72.19 634 GLN A O 1
ATOM 4903 N N . ALA A 1 635 ? 0.769 -10.781 -6.070 1.00 67.75 635 ALA A N 1
ATOM 4904 C CA . ALA A 1 635 ? -0.466 -10.087 -5.737 1.00 67.75 635 ALA A CA 1
ATOM 4905 C C . ALA A 1 635 ? -1.511 -10.079 -6.868 1.00 67.75 635 ALA A C 1
ATOM 4907 O O . ALA A 1 635 ? -2.690 -9.859 -6.576 1.00 67.75 635 ALA A O 1
ATOM 4908 N N . SER A 1 636 ? -1.095 -10.270 -8.124 1.00 59.41 636 SER A N 1
ATOM 4909 C CA . SER A 1 636 ? -1.975 -10.316 -9.300 1.00 59.41 636 SER A CA 1
ATOM 4910 C C . SER A 1 636 ? -2.572 -11.709 -9.513 1.00 59.41 636 SER A C 1
ATOM 4912 O O . SER A 1 636 ? -3.734 -11.810 -9.901 1.00 59.41 636 SER A O 1
ATOM 4914 N N . ASP A 1 637 ? -1.818 -12.763 -9.192 1.00 48.03 637 ASP A N 1
ATOM 4915 C CA . ASP A 1 637 ? -2.271 -14.158 -9.290 1.00 48.03 637 ASP A CA 1
ATOM 4916 C C . ASP A 1 637 ? -3.299 -14.529 -8.203 1.00 48.03 637 ASP A C 1
ATOM 4918 O O . ASP A 1 637 ? -4.142 -15.394 -8.419 1.00 48.03 637 ASP A O 1
ATOM 4922 N N . ALA A 1 638 ? -3.297 -13.828 -7.064 1.00 47.78 638 ALA A N 1
ATOM 4923 C CA . ALA A 1 638 ? -4.269 -14.010 -5.978 1.00 47.78 638 ALA A CA 1
ATOM 4924 C C . ALA A 1 638 ? -5.685 -13.453 -6.276 1.00 47.78 638 ALA A C 1
ATOM 4926 O O . ALA A 1 638 ? -6.568 -13.552 -5.428 1.00 47.78 638 ALA A O 1
ATOM 4927 N N . ASN A 1 639 ? -5.905 -12.847 -7.452 1.00 37.22 639 ASN A N 1
ATOM 4928 C CA . ASN A 1 639 ? -7.204 -12.320 -7.906 1.00 37.22 639 ASN A CA 1
ATOM 4929 C C . ASN A 1 639 ? -7.976 -13.290 -8.833 1.00 37.22 639 ASN A C 1
ATOM 4931 O O . ASN A 1 639 ? -8.890 -12.849 -9.537 1.00 37.22 639 ASN A O 1
ATOM 4935 N N . LEU A 1 640 ? -7.613 -14.579 -8.859 1.00 27.39 640 LEU A N 1
ATOM 4936 C CA . LEU A 1 640 ? -8.311 -15.634 -9.609 1.00 27.39 640 LEU A CA 1
ATOM 4937 C C . LEU A 1 640 ? -9.169 -16.531 -8.714 1.00 27.39 640 LEU A C 1
ATOM 4939 O O . LEU A 1 640 ? -8.635 -17.054 -7.712 1.00 27.39 640 LEU A O 1
#

pLDDT: mean 78.98, std 15.53, range [27.39, 97.06]

Secondary structure (DSSP, 8-state):
--TTS-TTPPPPPHHHHHHHHHTHHHHHHHHHHHS-HHHHHHHHTTSPPPTTS-TT-HHHHHHHHHHHHHHHHT---TT-HHHHHHHHHHHHHHHHHHHHHHGGGSPPPPSS--S-HHHHHHHHHHHHS-TT---S-HHHHHHHHHTSSS---THHHHHHTTSPPHHHHHHHHHHHHHHHHHHHHHHHHHHHHHHHHHHHHHHHHHHHHHHHHHHHHHHHHHHHHHHHHHHHHHHHHHHHHHHHHHHHHHHHHHHHHHHHHHHHHHHHHHHHHHHHHHHHHHHHHHHHHHHHHHHHHHHHHHTTS---------------------PPPP---EEEE--HHHHSSS---EEEESSHHHHHHHHHHHHHHTTB-HHHHHHHHHHHHHHHHHT-EEEEESTTHHHHHHHHHHHH-SSPEEEEEPPTT--SSHHHHHHHHHHHH-SS--SEEEEETGGGS-HHHHTHHHHHHHHHHHTT---TTTTS-EEEE---STTSPPPPHHHHTTS-EEEGGGS-B----TT----EEEE-SS-GGGTSPPPS--HHHHHHHHHS---TT--HHHHHHHHHHHHHHHHHHHHHTS--HHHHIIIIIHHHHHHTT--HHHHHHHHHH---TTS-HHHHHHHHHHHHHTT-

Foldseek 3Di:
DQLPDPPPQDDFDLLLLQLQLVVALVVLLVLLVLQDPVLLVRLLVLADFDPPDDPPDPVSSVVSSSVLSVLSNPGDPPPDPRSVSSVSSLSSSLLRSQCVQQPPQQDDRDPDDDPDLVVVVLVRVCSNAPPVDQPDALVVVVVSVSNHSGDDDPCVCVSSVVRHHPVVNVVVVVVVCVVVVVVVVVVVVVVVVVVVVVVVVVVVVVVVVVVVVVVVVVVVVVVVVVVVVVVVVVVVVVVVVVVVVVVVVVVVVVVVVVVVVVVVVVVVVVVVVVVVVVVVVVVVVVVVVVVVVVVVVCVVVCVVPDDDDDDDDDDDDDDDDDDDDDDDDDAFPKDFDQLPLQPVDDDAAEDEDDALVSLLVLQLLLCVLQFFDNVVSSLVSLQQLLCLLLVFEEEEEEDCRVVSLSLNLQSQANFTEMEGEDAAEDPAQVNLVVSVVVQVPDPDGHQAYEYEACQSYDCVRHVPVVLVSLLCSLVVNDDSSNAHHHYYYHDDDPNTHDDALSNLLRGWYHYPVLTDGGPNDPPRGRHGYHYPDPGSNSNAPFDPDDVLLVLLLVLPDPDPSDDPSSSSRLSSSVRRQVRVCVVVVHQNLLSSCQIRVVVNCVNSVHDLVVVLVSLVPRPHPNRDNVSSVVSSVSVVVVVD

Sequence (640 aa):
MNAREPRAAWIYSQESKARIAELGSKVIAGFLAEVPLPDRKKAFACIKTVSGFRPDTELELKEKGKRFVSALAQGPDSNSKSHAAEWAAFSFAWLSWGKHKFQSQFPEPPSEPIVDEHEALVLFLRKLVPEQNVTVCREDVEKLLLFSGFPLTDTTTADVSWIPTRSALEQAKKAARIPAELESLKRQVKSRENEIVDLRDSANAVRAQTENLHRKLGDSLSQISEIKSDFSKLKSAQDSVQSRNSEMARAFEQDVSELERGLSTVAEEWKSRFGDMTEKAEFLTSNLAANQEAVLRLENVVASLQERAATPATSSATHVLAPASATLTRHPDVQYRSHGLATEQSDVTVTSFNDARTALSVITRNLSAIGVRKDDSVLVAATVLTGVVAGQLVQFAGSFAELVLEAVAAALSDSQALFWRVPLGLQDGSETDFVFSQFKKNTSPAGCVAVVGVNKSAFEIYGDRLANAVAKSQLGIRSSLSDIPLLATFVNGSGVLPPGPELCCLGPVIDSDALIWGRANKYATVTTGRLNSASWKELVEPAKTDEDIEQIIRSLPDFSFSTKLWERTARNALLILRRLDKLAGVEHSENFLMHWLLPWARTNGMPMGVLRDLLTRTESSWLDEKVIETVLAQASDANL